Protein 7Q3A (pdb70)

Foldseek 3Di:
DWLLVVFPADPDFDQFDDDPQKDKAFDAPVCLVLVQVQQCQQCVPFPLLDHDDSLVSVLQRVDPQADSRLFKMWMAGNVRRTFKMWGWTWDQDDDAEGEIEIDMDGRPVPPPPCPVVSSVVRNVNSLSVSRSVNRDPHKYKYKDKGFPVPVSVVVSLVVVPWDFDFKKFKWKFFLVDDFDADDAPPQKDKDQADPVCQVLVLVLQQQFCVQPPPDHRDDSVRSVSVCVDPFWDSRLKMFMWGPVPIGTFKIWTKGFDPVSQVVLVWGEIEGEDIGGHPVCPPRCPSSNSVSVSSVVCVVVPGGMYMYMDTPPRPVCVVVVVVVRGIDTDTMMTMIIDID/DLLVVFPADPDQDFFDFDPFKDKAQDAPVCLVLVQVQQCQQCVPFPLLDHDDSLNSVLQRVDPQFDSRLFKMWIAGNVGHTFKMWGWTFDLDFDAEGEIEIDMDGRPVPPPRCPLVRRVSSNVSSLSVSSSVSPDPHKYKYKDKTFPVNVSVVVSLVVPQWDFDFKKFKKKFFLPDDQDADDAPPQKDKDQADPVCQVLVLVLQQQFCVQPPPDHRDDSVRSVSVCVDQFWDSRLKMFIWGCPVCDIHTFKIWTKGFDQVSQVVVVFGEIEGEDTGGHPVPPPRCPRSNRVSVSSVVCVVVVGGMYIYMDTPPRPVCVVVVVVVRGIDGDTMMTMIIDID

Structure (mmCIF, N/CA/C/O backbone):
data_7Q3A
#
_entry.id   7Q3A
#
_cell.length_a   149.960
_cell.length_b   149.960
_cell.length_c   183.380
_cell.angle_alpha   90.000
_cell.angle_beta   90.000
_cell.angle_gamma   120.000
#
_symmetry.space_group_name_H-M   'P 65 2 2'
#
loop_
_entity.id
_entity.type
_entity.pdbx_description
1 polymer 'Putative acetyltransferase, GNAT'
2 non-polymer 'NADPH DIHYDRO-NICOTINAMIDE-ADENINE-DINUCLEOTIDE PHOSPHATE'
3 non-polymer 'COENZYME A'
4 non-polymer 'ACETYL COENZYME *A'
5 non-polymer 'ACETATE ION'
6 non-polymer 'SULFATE ION'
7 non-polymer '1,4-DIHYDRONICOTINAMIDE ADENINE DINUCLEOTIDE'
8 non-polymer '4-(2-HYDROXYETHYL)-1-PIPERAZINE ETHANESULFONIC ACID'
9 water water
#
loop_
_atom_site.group_PDB
_atom_site.id
_atom_site.type_symbol
_atom_site.label_atom_id
_atom_site.label_alt_id
_atom_site.label_comp_id
_atom_site.label_asym_id
_atom_site.label_entity_id
_atom_site.label_seq_id
_atom_site.pdbx_PDB_ins_code
_atom_site.Cartn_x
_atom_site.Cartn_y
_atom_site.Cartn_z
_atom_site.occupancy
_atom_site.B_iso_or_equiv
_atom_site.auth_seq_id
_atom_site.auth_comp_id
_atom_site.auth_asym_id
_atom_site.auth_atom_id
_atom_site.pdbx_PDB_model_num
ATOM 1 N N . ALA A 1 11 ? -9.59283 56.52738 40.91026 1.000 51.10271 11 ALA A N 1
ATOM 2 C CA . ALA A 1 11 ? -10.98582 56.52514 40.46229 1.000 57.91327 11 ALA A CA 1
ATOM 3 C C . ALA A 1 11 ? -11.10365 56.54218 38.93069 1.000 53.66654 11 ALA A C 1
ATOM 4 O O . ALA A 1 11 ? -10.20932 57.02029 38.22745 1.000 50.58266 11 ALA A O 1
ATOM 6 N N . SER A 1 12 ? -12.21617 56.02095 38.41826 1.000 54.28919 12 SER A N 1
ATOM 7 C CA . SER A 1 12 ? -12.37851 55.87324 36.98093 1.000 44.77062 12 SER A CA 1
ATOM 8 C C . SER A 1 12 ? -12.62684 57.21855 36.30597 1.000 40.77008 12 SER A C 1
ATOM 9 O O . SER A 1 12 ? -13.15889 58.15706 36.90389 1.000 43.47944 12 SER A O 1
ATOM 12 N 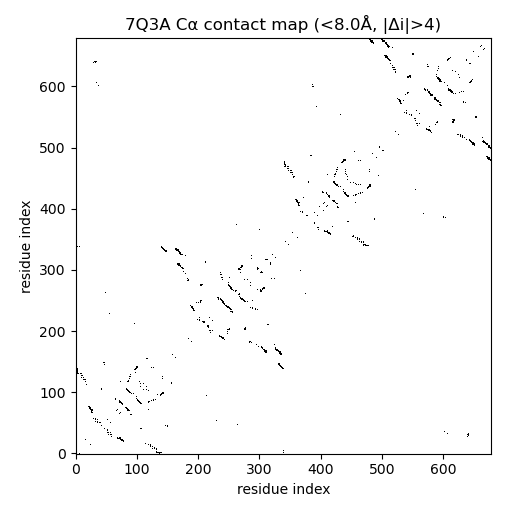N . LEU A 1 13 ? -12.25400 57.29695 35.02531 1.000 40.41144 13 LEU A N 1
ATOM 13 C CA . LEU A 1 13 ? -12.54897 58.49910 34.25652 1.000 36.97677 13 LEU A CA 1
ATOM 14 C C . LEU A 1 13 ? -14.04798 58.73604 34.13817 1.000 48.17555 13 LEU A C 1
ATOM 15 O O . LEU A 1 13 ? -14.48810 59.89106 34.10113 1.000 36.62738 13 LEU A O 1
ATOM 20 N N . SER A 1 14 ? -14.85006 57.66555 34.07460 1.000 42.08879 14 SER A N 1
ATOM 21 C CA . SER A 1 14 ? -16.29209 57.85002 33.98184 1.000 39.39918 14 SER A CA 1
ATOM 22 C C . SER A 1 14 ? -16.86211 58.50027 35.23790 1.000 49.68957 14 SER A C 1
ATOM 23 O O . SER A 1 14 ? -17.95043 59.08379 35.18123 1.000 52.85490 14 SER A O 1
ATOM 26 N N . GLU A 1 15 ? -16.14527 58.42251 36.35752 1.000 44.56869 15 GLU A N 1
ATOM 27 C CA . GLU A 1 15 ? -16.51934 59.08098 37.60298 1.000 47.00511 15 GLU A CA 1
ATOM 28 C C . GLU A 1 15 ? -15.84757 60.43694 37.79748 1.000 49.23183 15 GLU A C 1
ATOM 29 O O . GLU A 1 15 ? -16.46786 61.35385 38.33848 1.000 51.83457 15 GLU A O 1
ATOM 35 N N . ARG A 1 16 ? -14.59685 60.59839 37.35568 1.000 45.50510 16 ARG A N 1
ATOM 36 C CA . ARG A 1 16 ? -13.93528 61.89584 37.49517 1.000 49.97516 16 ARG A CA 1
ATOM 37 C C . ARG A 1 16 ? -14.44445 62.91574 36.48205 1.000 44.01735 16 ARG A C 1
ATOM 38 O O . ARG A 1 16 ? -14.42636 64.11976 36.76170 1.000 44.44440 16 ARG A O 1
ATOM 46 N N . VAL A 1 17 ? -14.86791 62.46694 35.30856 1.000 40.36263 17 VAL A N 1
ATOM 47 C CA . VAL A 1 17 ? -15.31740 63.34382 34.23654 1.000 45.12449 17 VAL A CA 1
ATOM 48 C C . VAL A 1 17 ? -16.83726 63.41187 34.26529 1.000 49.26260 17 VAL A C 1
ATOM 49 O O . VAL A 1 17 ? -17.51087 62.38947 34.44202 1.000 47.86051 17 VAL A O 1
ATOM 53 N N . ASP A 1 18 ? -17.37983 64.61745 34.09897 1.000 43.45676 18 ASP A N 1
ATOM 54 C CA . ASP A 1 18 ? -18.82422 64.82465 33.98237 1.000 45.64106 18 ASP A CA 1
ATOM 55 C C . ASP A 1 18 ? -19.09063 65.03142 32.49226 1.000 44.08245 18 ASP A C 1
ATOM 56 O O . ASP A 1 18 ? -19.12485 66.16549 31.99175 1.000 44.98451 18 ASP A O 1
ATOM 61 N N . ALA A 1 19 ? -19.25424 63.92726 31.77167 1.000 36.22301 19 ALA A N 1
ATOM 62 C CA . ALA A 1 19 ? -19.34229 64.01694 30.31931 1.000 38.00933 19 ALA A CA 1
ATOM 63 C C . ALA A 1 19 ? -20.77981 64.32452 29.90711 1.000 33.21059 19 ALA A C 1
ATOM 64 O O . ALA A 1 19 ? -21.72057 63.81370 30.51573 1.000 34.41190 19 ALA A O 1
ATOM 66 N N . PRO A 1 20 ? -20.97570 65.16752 28.90092 1.000 32.24837 20 PRO A N 1
ATOM 67 C CA . PRO A 1 20 ? -22.34349 65.49951 28.48519 1.000 41.00753 20 PRO A CA 1
ATOM 68 C C . PRO A 1 20 ? -23.01253 64.27352 27.88649 1.000 38.26782 20 PRO A C 1
ATOM 69 O O . PRO A 1 20 ? -22.36928 63.46004 27.22101 1.000 35.74590 20 PRO A O 1
ATOM 73 N N . ASP A 1 21 ? -24.31380 64.13067 28.14157 1.000 38.93587 21 ASP A N 1
ATOM 74 C CA . ASP A 1 21 ? -25.03822 63.02956 27.51685 1.000 40.50551 21 ASP A CA 1
ATOM 75 C C . ASP A 1 21 ? -25.16255 63.24119 26.02174 1.000 41.27623 21 ASP A C 1
ATOM 76 O O . ASP A 1 21 ? -25.13039 62.27518 25.25077 1.000 45.71730 21 ASP A O 1
ATOM 81 N N . VAL A 1 22 ? -25.26840 64.49460 25.59281 1.000 31.86747 22 VAL A N 1
ATOM 82 C CA . VAL A 1 22 ? -25.43177 64.84154 24.19076 1.000 34.59347 22 VAL A CA 1
ATOM 83 C C . VAL A 1 22 ? -24.43935 65.94925 23.86320 1.000 34.31219 22 VAL A C 1
ATOM 84 O O . VAL A 1 22 ? -24.29383 66.90694 24.63034 1.000 39.58336 22 VAL A O 1
ATOM 88 N N . VAL A 1 23 ? -23.73808 65.79799 22.74813 1.000 27.92228 23 VAL A N 1
ATOM 89 C CA . VAL A 1 23 ? -22.78482 66.78481 22.26122 1.000 28.77198 23 VAL A CA 1
ATOM 90 C C . VAL A 1 23 ? -23.47034 67.59006 21.17153 1.000 33.66905 23 VAL A C 1
ATOM 91 O O . VAL A 1 23 ? -24.09835 67.01448 20.27710 1.000 33.62084 23 VAL A O 1
ATOM 95 N N . GLU A 1 24 ? -23.37945 68.91887 21.26234 1.000 32.53716 24 GLU A N 1
ATOM 96 C CA . GLU A 1 24 ? -24.02545 69.81617 20.30537 1.000 38.65108 24 GLU A CA 1
ATOM 97 C C . GLU A 1 24 ? -23.03884 70.17971 19.19266 1.000 29.11687 24 GLU A C 1
ATOM 98 O O . GLU A 1 24 ? -21.96632 70.71198 19.46311 1.000 31.84028 24 GLU A O 1
ATOM 104 N N . ILE A 1 25 ? -23.39742 69.90714 17.95322 1.000 27.65846 25 ILE A N 1
ATOM 105 C CA . ILE A 1 25 ? -22.58902 70.42161 16.84209 1.000 35.09543 25 ILE A CA 1
ATOM 106 C C . ILE A 1 25 ? -22.64286 71.94702 16.87050 1.000 30.19009 25 ILE A C 1
ATOM 107 O O . ILE A 1 25 ? -23.67583 72.51864 17.26771 1.000 30.84867 25 ILE A O 1
ATOM 112 N N . PRO A 1 26 ? -21.58296 72.64777 16.49166 1.000 30.56321 26 PRO A N 1
ATOM 113 C CA . PRO A 1 26 ? -21.61429 74.10569 16.61622 1.000 34.57826 26 PRO A CA 1
ATOM 114 C C . PRO A 1 26 ? -22.73401 74.69292 15.77662 1.000 36.88380 26 PRO A C 1
ATOM 115 O O . PRO A 1 26 ? -23.26718 74.05793 14.86739 1.000 35.57034 26 PRO A O 1
ATOM 119 N N . SER A 1 27 ? -23.08193 75.92657 16.09380 1.000 45.61811 27 SER A N 1
ATOM 120 C CA . SER A 1 27 ? -24.07499 76.65744 15.32946 1.000 53.02075 27 SER A CA 1
ATOM 121 C C . SER A 1 27 ? -23.64697 78.07141 14.95774 1.000 51.55439 27 SER A C 1
ATOM 122 O O . SER A 1 27 ? -24.31623 78.69187 14.12587 1.000 59.59639 27 SER A O 1
ATOM 125 N N . ALA A 1 28 ? -22.56872 78.59728 15.53599 1.000 38.52455 28 ALA A N 1
ATOM 126 C CA . ALA A 1 28 ? -22.21428 79.99963 15.36219 1.000 44.39913 28 ALA A CA 1
ATOM 127 C C . ALA A 1 28 ? -21.49999 80.24594 14.03079 1.000 45.71186 28 ALA A C 1
ATOM 128 O O . ALA A 1 28 ? -20.77544 79.38498 13.50725 1.000 34.94258 28 ALA A O 1
ATOM 130 N N . GLY A 1 29 ? -21.69047 81.46084 13.50284 1.000 44.74406 29 GLY A N 1
ATOM 131 C CA . GLY A 1 29 ? -21.25868 81.81433 12.16326 1.000 32.99246 29 GLY A CA 1
ATOM 132 C C . GLY A 1 29 ? -22.48987 82.01136 11.30480 1.000 40.63171 29 GLY A C 1
ATOM 133 O O . GLY A 1 29 ? -23.12706 81.02992 10.90778 1.000 44.21340 29 GLY A O 1
ATOM 134 N N . ALA A 1 30 ? -22.85639 83.27214 11.04109 1.000 42.51484 30 ALA A N 1
ATOM 135 C CA . ALA A 1 30 ? -24.10736 83.56628 10.34062 1.000 44.05667 30 ALA A CA 1
ATOM 136 C C . ALA A 1 30 ? -24.11447 83.02745 8.91386 1.000 44.52224 30 ALA A C 1
ATOM 137 O O . ALA A 1 30 ? -25.18595 82.72808 8.37130 1.000 42.52148 30 ALA A O 1
ATOM 139 N N . ASP A 1 31 ? -22.94402 82.91374 8.28173 1.000 32.81975 31 ASP A N 1
ATOM 140 C CA . ASP A 1 31 ? -22.85923 82.36200 6.93821 1.000 37.20207 31 ASP A CA 1
ATOM 141 C C . ASP A 1 31 ? -22.35739 80.93015 6.93834 1.000 30.97532 31 ASP A C 1
ATOM 142 O O . ASP A 1 31 ? -21.95769 80.43157 5.88619 1.000 33.16016 31 ASP A O 1
ATOM 147 N N . LEU A 1 32 ? -22.35143 80.25577 8.08707 1.000 25.29542 32 LEU A N 1
ATOM 148 C CA . LEU A 1 32 ? -21.74816 78.94042 8.19207 1.000 23.93666 32 LEU A CA 1
ATOM 149 C C . LEU A 1 32 ? -22.83477 77.89097 8.38533 1.000 28.27913 32 LEU A C 1
ATOM 150 O O . LEU A 1 32 ? -23.83508 78.12933 9.06524 1.000 25.29193 32 LEU A O 1
ATOM 155 N N . THR A 1 33 ? -22.62765 76.74047 7.76894 1.000 23.47019 33 THR A N 1
ATOM 156 C CA . THR A 1 33 ? -23.42595 75.55008 7.99490 1.000 30.03478 33 THR A CA 1
ATOM 157 C C . THR A 1 33 ? -22.49227 74.48480 8.55569 1.000 24.06882 33 THR A C 1
ATOM 158 O O . THR A 1 33 ? -21.37803 74.29890 8.05497 1.000 25.79699 33 THR A O 1
ATOM 162 N N . TRP A 1 34 ? -22.92494 73.81040 9.60408 1.000 22.56449 34 TRP A N 1
ATOM 163 C CA . TRP A 1 34 ? -22.08708 72.81296 10.25636 1.000 22.06056 34 TRP A CA 1
ATOM 164 C C . TRP A 1 34 ? -22.72666 71.42958 10.15498 1.000 22.95736 34 TRP A C 1
ATOM 165 O O . TRP A 1 34 ? -23.95057 71.28796 10.25038 1.000 22.86393 34 TRP A O 1
ATOM 176 N N . ARG A 1 35 ? -21.87888 70.40311 10.05022 1.000 22.67475 35 ARG A N 1
ATOM 177 C CA . ARG A 1 35 ? -22.32370 69.01089 10.06348 1.000 24.77463 35 ARG A CA 1
ATOM 178 C C . ARG A 1 35 ? -21.12176 68.12377 10.36591 1.000 24.76905 35 ARG A C 1
ATOM 179 O O . ARG A 1 35 ? -19.97353 68.56976 10.35089 1.000 22.83755 35 ARG A O 1
ATOM 187 N N . ALA A 1 36 ? -21.39807 66.84623 10.60261 1.000 20.73728 36 ALA A N 1
ATOM 188 C CA . ALA A 1 36 ? -20.32078 65.87029 10.66894 1.000 23.04144 36 ALA A CA 1
ATOM 189 C C . ALA A 1 36 ? -19.69581 65.71591 9.29247 1.000 19.29914 36 ALA A C 1
ATOM 190 O O . ALA A 1 36 ? -20.35896 65.89536 8.26386 1.000 20.94620 36 ALA A O 1
ATOM 192 N N . ALA A 1 37 ? -18.40451 65.39230 9.26857 1.000 20.89086 37 ALA A N 1
ATOM 193 C CA . ALA A 1 37 ? -17.72851 65.12818 8.00396 1.000 20.05239 37 ALA A CA 1
ATOM 194 C C . ALA A 1 37 ? -17.93781 63.67359 7.58886 1.000 21.88579 37 ALA A C 1
ATOM 195 O O . ALA A 1 37 ? -18.26163 62.82036 8.41435 1.000 23.75761 37 ALA A O 1
ATOM 197 N N . THR A 1 38 ? -17.71539 63.39458 6.29225 1.000 22.74226 38 THR A N 1
ATOM 198 C CA . THR A 1 38 ? -17.67490 62.04307 5.73363 1.000 19.13917 38 THR A CA 1
ATOM 199 C C . THR A 1 38 ? -16.43851 61.89870 4.84422 1.000 28.06458 38 THR A C 1
ATOM 200 O O . THR A 1 38 ? -15.76561 62.87719 4.51110 1.000 21.93523 38 THR A O 1
ATOM 204 N N . LYS A 1 39 ? -16.15331 60.66261 4.41753 1.000 20.65029 39 LYS A N 1
ATOM 205 C CA . LYS A 1 39 ? -15.01178 60.43410 3.52511 1.000 23.55857 39 LYS A CA 1
ATOM 206 C C . LYS A 1 39 ? -15.10638 61.26909 2.25655 1.000 18.98805 39 LYS A C 1
ATOM 207 O O . LYS A 1 39 ? -14.08265 61.61729 1.66085 1.000 22.82894 39 LYS A O 1
ATOM 213 N N . GLU A 1 40 ? -16.32237 61.55900 1.79497 1.000 19.61579 40 GLU A N 1
ATOM 214 C CA . GLU A 1 40 ? -16.48996 62.38830 0.60831 1.000 19.86947 40 GLU A CA 1
ATOM 215 C C . GLU A 1 40 ? -15.96386 63.80944 0.80822 1.000 21.09598 40 GLU A C 1
ATOM 216 O O . GLU A 1 40 ? -15.76736 64.53540 -0.17437 1.000 23.19885 40 GLU A O 1
ATOM 222 N N . ASP A 1 41 ? -15.73276 64.22768 2.04834 1.000 20.64000 41 ASP A N 1
ATOM 223 C CA . ASP A 1 41 ? -15.13535 65.53462 2.28963 1.000 26.44733 41 ASP A CA 1
ATOM 224 C C . ASP A 1 41 ? -13.61661 65.52733 2.16113 1.000 24.80982 41 ASP A C 1
ATOM 225 O O . ASP A 1 41 ? -13.00084 66.58395 2.27973 1.000 21.60181 41 ASP A O 1
ATOM 230 N N . ILE A 1 42 ? -12.98727 64.38385 1.91880 1.000 17.83755 42 ILE A N 1
ATOM 231 C CA . ILE A 1 42 ? -11.52618 64.32665 2.00426 1.000 17.30007 42 ILE A CA 1
ATOM 232 C C . ILE A 1 42 ? -10.83777 65.27200 1.02393 1.000 18.59562 42 ILE A C 1
ATOM 233 O O . ILE A 1 42 ? -9.88774 65.96284 1.43137 1.000 19.84396 42 ILE A O 1
ATOM 238 N N . PRO A 1 43 ? -11.22173 65.34029 -0.25144 1.000 18.67799 43 PRO A N 1
ATOM 239 C CA . PRO A 1 43 ? -10.52235 66.29066 -1.13239 1.000 20.79539 43 PRO A CA 1
ATOM 240 C C . PRO A 1 43 ? -10.63829 67.73433 -0.67582 1.000 23.06852 43 PRO A C 1
ATOM 241 O O . PRO A 1 43 ? -9.63711 68.45518 -0.70926 1.000 17.20273 43 PRO A O 1
ATOM 245 N N . ALA A 1 44 ? -11.83323 68.18735 -0.25454 1.000 17.17975 44 ALA A N 1
ATOM 246 C CA . ALA A 1 44 ? -11.93640 69.55966 0.24273 1.000 21.02519 44 ALA A CA 1
ATOM 247 C C . ALA A 1 44 ? -11.15647 69.75771 1.54019 1.000 21.50737 44 ALA A C 1
ATOM 248 O O . ALA A 1 44 ? -10.65576 70.86100 1.78907 1.000 18.80084 44 ALA A O 1
ATOM 250 N N . LEU A 1 45 ? -11.10676 68.73787 2.41206 1.000 18.56380 45 LEU A N 1
ATOM 251 C CA . LEU A 1 45 ? -10.31142 68.82936 3.64235 1.000 18.65936 45 LEU A CA 1
ATOM 252 C C . LEU A 1 45 ? -8.81889 68.91316 3.34594 1.000 16.38115 45 LEU A C 1
ATOM 253 O O . LEU A 1 45 ? -8.08967 69.67225 3.99436 1.000 20.03603 45 LEU A O 1
ATOM 258 N N . PHE A 1 46 ? -8.34397 68.13155 2.38448 1.000 18.94300 46 PHE A N 1
ATOM 259 C CA . PHE A 1 46 ? -6.96536 68.26428 1.93080 1.000 18.80930 46 PHE A CA 1
ATOM 260 C C . PHE A 1 46 ? -6.64014 69.71902 1.59450 1.000 18.94055 46 PHE A C 1
ATOM 261 O O . PHE A 1 46 ? -5.61365 70.26189 2.02248 1.000 18.74565 46 PHE A O 1
ATOM 269 N N . GLU A 1 47 ? -7.52767 70.37805 0.85383 1.000 19.54242 47 GLU A N 1
ATOM 270 C CA . GLU A 1 47 ? -7.26760 71.75701 0.45436 1.000 26.41946 47 GLU A CA 1
ATOM 271 C C . GLU A 1 47 ? -7.28124 72.68667 1.66180 1.000 23.33963 47 GLU A C 1
ATOM 272 O O . GLU A 1 47 ? -6.43410 73.57875 1.77518 1.000 21.00736 47 GLU A O 1
ATOM 278 N N . LEU A 1 48 ? -8.22485 72.47564 2.58612 1.000 24.07616 48 LEU A N 1
ATOM 279 C CA . LEU A 1 48 ? -8.23693 73.22093 3.84725 1.000 19.68174 48 LEU A CA 1
ATOM 280 C C . LEU A 1 48 ? -6.92135 73.03878 4.61671 1.000 20.98289 48 LEU A C 1
ATOM 281 O O . LEU A 1 48 ? -6.26941 74.02095 5.00934 1.000 19.56199 48 LEU A O 1
ATOM 286 N N . TRP A 1 49 ? -6.51862 71.78443 4.86044 1.000 15.20752 49 TRP A N 1
ATOM 287 C CA . TRP A 1 49 ? -5.29808 71.55495 5.63102 1.000 18.40728 49 TRP A CA 1
ATOM 288 C C . TRP A 1 49 ? -4.07965 72.18869 4.96281 1.000 18.92800 49 TRP A C 1
ATOM 289 O O . TRP A 1 49 ? -3.16254 72.64926 5.65249 1.000 17.61005 49 TRP A O 1
ATOM 300 N N . ARG A 1 50 ? -4.03514 72.19734 3.62720 1.000 17.64523 50 ARG A N 1
ATOM 301 C CA . ARG A 1 50 ? -2.90245 72.80739 2.94026 1.000 19.43312 50 ARG A CA 1
ATOM 302 C C . ARG A 1 50 ? -2.92907 74.32511 3.08620 1.000 23.25468 50 ARG A C 1
ATOM 303 O O . ARG A 1 50 ? -1.89581 74.93938 3.35775 1.000 19.64524 50 ARG A O 1
ATOM 311 N N . ALA A 1 51 ? -4.10863 74.94573 2.92962 1.000 19.03549 51 ALA A N 1
ATOM 312 C CA . ALA A 1 51 ? -4.21986 76.38872 3.14513 1.000 21.54191 51 ALA A CA 1
ATOM 313 C C . ALA A 1 51 ? -3.82068 76.76794 4.56916 1.000 19.39890 51 ALA A C 1
ATOM 314 O O . ALA A 1 51 ? -3.04678 77.71392 4.78157 1.000 19.71424 51 ALA A O 1
ATOM 316 N N . ALA A 1 52 ? -4.32645 76.02978 5.56682 1.000 17.05206 52 ALA A N 1
ATOM 317 C CA . ALA A 1 52 ? -3.98849 76.33872 6.95192 1.000 20.95697 52 ALA A CA 1
ATOM 318 C C . ALA A 1 52 ? -2.50997 76.08132 7.22735 1.000 18.17604 52 ALA A C 1
ATOM 319 O O . ALA A 1 52 ? -1.85472 76.86531 7.92218 1.000 16.82958 52 ALA A O 1
ATOM 321 N N . GLY A 1 53 ? -1.98073 74.97102 6.71541 1.000 18.32413 53 GLY A N 1
ATOM 322 C CA . GLY A 1 53 ? -0.59700 74.63005 6.98393 1.000 20.94626 53 GLY A CA 1
ATOM 323 C C . GLY A 1 53 ? 0.39336 75.61286 6.39208 1.000 24.45827 53 GLY A C 1
ATOM 324 O O . GLY A 1 53 ? 1.48428 75.79334 6.93469 1.000 22.62252 53 GLY A O 1
ATOM 325 N N . ALA A 1 54 ? 0.03786 76.25701 5.27534 1.000 21.82794 54 ALA A N 1
ATOM 326 C CA . ALA A 1 54 ? 0.91791 77.28236 4.72268 1.000 22.99124 54 ALA A CA 1
ATOM 327 C C . ALA A 1 54 ? 1.19109 78.36156 5.75234 1.000 26.61914 54 ALA A C 1
ATOM 328 O O . ALA A 1 54 ? 2.27569 78.96055 5.75959 1.000 25.49236 54 ALA A O 1
ATOM 330 N N . VAL A 1 55 ? 0.24096 78.59107 6.65796 1.000 20.57398 55 VAL A N 1
ATOM 331 C CA . VAL A 1 55 ? 0.43910 79.55384 7.73351 1.000 22.18641 55 VAL A CA 1
ATOM 332 C C . VAL A 1 55 ? 0.95832 78.87382 8.98764 1.000 23.05729 55 VAL A C 1
ATOM 333 O O . VAL A 1 55 ? 1.85805 79.38640 9.65499 1.000 23.14662 55 VAL A O 1
ATOM 337 N N . ASP A 1 56 ? 0.41543 77.70654 9.33683 1.000 19.58966 56 ASP A N 1
ATOM 338 C CA . ASP A 1 56 ? 0.67888 77.14935 10.66112 1.000 23.11320 56 ASP A CA 1
ATOM 339 C C . ASP A 1 56 ? 1.89756 76.24293 10.71691 1.000 21.21442 56 ASP A C 1
ATOM 340 O O . ASP A 1 56 ? 2.46822 76.05851 11.80377 1.000 18.09544 56 ASP A O 1
ATOM 345 N N . HIS A 1 57 ? 2.25228 75.60201 9.59761 1.000 19.96537 57 HIS A N 1
ATOM 346 C CA . HIS A 1 57 ? 3.33036 74.61500 9.58780 1.000 22.97078 57 HIS A CA 1
ATOM 347 C C . HIS A 1 57 ? 3.77873 74.38572 8.14618 1.000 19.06541 57 HIS A C 1
ATOM 348 O O . HIS A 1 57 ? 3.57841 73.30382 7.58609 1.000 20.55658 57 HIS A O 1
ATOM 355 N N . PRO A 1 58 ? 4.34957 75.39840 7.49688 1.000 18.54587 58 PRO A N 1
ATOM 356 C CA . PRO A 1 58 ? 4.58195 75.28818 6.05002 1.000 25.68132 58 PRO A CA 1
ATOM 357 C C . PRO A 1 58 ? 5.58895 74.21393 5.67694 1.000 25.98528 58 PRO A C 1
ATOM 358 O O . PRO A 1 58 ? 5.51557 73.69510 4.55230 1.000 25.45042 58 PRO A O 1
ATOM 362 N N . THR A 1 59 ? 6.50239 73.84132 6.57994 1.000 22.92793 59 THR A N 1
ATOM 363 C CA . THR A 1 59 ? 7.45859 72.78056 6.27939 1.000 19.05638 59 THR A CA 1
ATOM 364 C C . THR A 1 59 ? 6.88850 71.37457 6.47285 1.000 23.78466 59 THR A C 1
ATOM 365 O O . THR A 1 59 ? 7.61716 70.40593 6.23776 1.000 20.71064 59 THR A O 1
ATOM 369 N N . SER A 1 60 ? 5.62970 71.22765 6.90711 1.000 20.56737 60 SER A N 1
ATOM 370 C CA . SER A 1 60 ? 4.99797 69.91205 7.02911 1.000 19.76364 60 SER A CA 1
ATOM 371 C C . SER A 1 60 ? 3.67966 69.91684 6.26513 1.000 22.47869 60 SER A C 1
ATOM 372 O O . SER A 1 60 ? 2.82229 70.77185 6.51326 1.000 24.67743 60 SER A O 1
ATOM 375 N N . LEU A 1 61 ? 3.50757 68.95829 5.35957 1.000 22.06335 61 LEU A N 1
ATOM 376 C CA . LEU A 1 61 ? 2.32220 68.90477 4.51706 1.000 18.13288 61 LEU A CA 1
ATOM 377 C C . LEU A 1 61 ? 1.43714 67.73136 4.92674 1.000 16.86775 61 LEU A C 1
ATOM 378 O O . LEU A 1 61 ? 1.90474 66.59399 5.02353 1.000 20.71668 61 LEU A O 1
ATOM 383 N N . VAL A 1 62 ? 0.15725 68.00108 5.15474 1.000 17.83705 62 VAL A N 1
ATOM 384 C CA . VAL A 1 62 ? -0.81420 66.90923 5.24122 1.000 20.17964 62 VAL A CA 1
ATOM 385 C C . VAL A 1 62 ? -0.91207 66.24770 3.87374 1.000 22.45667 62 VAL A C 1
ATOM 386 O O . VAL A 1 62 ? -1.01357 66.93944 2.85105 1.000 22.66412 62 VAL A O 1
ATOM 390 N N . MET A 1 63 ? -0.86551 64.90554 3.84180 1.000 16.74188 63 MET A N 1
ATOM 391 C CA . MET A 1 63 ? -0.92651 64.14048 2.59498 1.000 19.09118 63 MET A CA 1
ATOM 392 C C . MET A 1 63 ? -2.28997 63.46510 2.44540 1.000 17.29789 63 MET A C 1
ATOM 393 O O . MET A 1 63 ? -2.91663 63.07059 3.43284 1.000 20.82224 63 MET A O 1
ATOM 398 N N . LEU A 1 64 ? -2.74257 63.32537 1.19747 1.000 18.53047 64 LEU A N 1
ATOM 399 C CA . LEU A 1 64 ? -4.08245 62.79497 0.96876 1.000 21.43243 64 LEU A CA 1
ATOM 400 C C . LEU A 1 64 ? -4.24373 61.41949 1.59970 1.000 22.87665 64 LEU A C 1
ATOM 401 O O . LEU A 1 64 ? -5.29273 61.12439 2.18824 1.000 22.73886 64 LEU A O 1
ATOM 406 N N . ASP A 1 65 ? -3.22048 60.55715 1.48036 1.000 18.76110 65 ASP A N 1
ATOM 407 C CA . ASP A 1 65 ? -3.34304 59.19992 2.01087 1.000 20.14196 65 ASP A CA 1
ATOM 408 C C . ASP A 1 65 ? -3.34329 59.15632 3.53551 1.000 22.52417 65 ASP A C 1
ATOM 409 O O . ASP A 1 65 ? -3.87567 58.20037 4.11106 1.000 20.48966 65 ASP A O 1
ATOM 414 N N . GLU A 1 66 ? -2.80756 60.18345 4.20276 1.000 20.05295 66 GLU A N 1
ATOM 415 C CA . GLU A 1 66 ? -2.98903 60.27395 5.65250 1.000 22.19272 66 GLU A CA 1
ATOM 416 C C . GLU A 1 66 ? -4.46179 60.49541 5.99839 1.000 24.04641 66 GLU A C 1
ATOM 417 O O . GLU A 1 66 ? -5.00150 59.85459 6.91267 1.000 19.59536 66 GLU A O 1
ATOM 423 N N . LEU A 1 67 ? -5.12560 61.39521 5.27101 1.000 16.25265 67 LEU A N 1
ATOM 424 C CA . LEU A 1 67 ? -6.54678 61.63587 5.50925 1.000 20.06813 67 LEU A CA 1
ATOM 425 C C . LEU A 1 67 ? -7.37663 60.40377 5.19388 1.000 20.55940 67 LEU A C 1
ATOM 426 O O . LEU A 1 67 ? -8.34256 60.10090 5.90417 1.000 21.14017 67 LEU A O 1
ATOM 431 N N . GLU A 1 68 ? -7.02420 59.69636 4.11667 1.000 18.93801 68 GLU A N 1
ATOM 432 C CA . GLU A 1 68 ? -7.72672 58.47220 3.74724 1.000 20.56581 68 GLU A CA 1
ATOM 433 C C . GLU A 1 68 ? -7.59195 57.41107 4.83548 1.000 24.20719 68 GLU A C 1
ATOM 434 O O . GLU A 1 68 ? -8.57732 56.76384 5.21475 1.000 23.84561 68 GLU A O 1
ATOM 440 N N . GLU A 1 69 ? -6.37046 57.19883 5.34012 1.000 19.39349 69 GLU A N 1
ATOM 441 C CA . GLU A 1 69 ? -6.19881 56.21394 6.40910 1.000 23.24792 69 GLU A CA 1
ATOM 442 C C . GLU A 1 69 ? -6.94269 56.64070 7.67476 1.000 24.86767 69 GLU A C 1
ATOM 443 O O . GLU A 1 69 ? -7.52098 55.79969 8.38296 1.000 22.48029 69 GLU A O 1
ATOM 449 N N . GLU A 1 70 ? -6.93006 57.93938 7.98617 1.000 20.90831 70 GLU A N 1
ATOM 450 C CA . GLU A 1 70 ? -7.65480 58.41830 9.16275 1.000 20.90437 70 GLU A CA 1
ATOM 451 C C . GLU A 1 70 ? -9.14798 58.12421 9.05841 1.000 23.43283 70 GLU A C 1
ATOM 452 O O . GLU A 1 70 ? -9.75364 57.59115 9.99717 1.000 24.64852 70 GLU A O 1
ATOM 458 N N . PHE A 1 71 ? -9.76449 58.44867 7.91168 1.000 19.97849 71 PHE A N 1
ATOM 459 C CA . PHE A 1 71 ? -11.19403 58.18161 7.76533 1.000 23.25143 71 PHE A CA 1
ATOM 460 C C . PHE A 1 71 ? -11.51233 56.68861 7.71741 1.000 30.18668 71 PHE A C 1
ATOM 461 O O . PHE A 1 71 ? -12.64137 56.29471 8.05138 1.000 29.00647 71 PHE A O 1
ATOM 469 N N A ASP A 1 72 ? -10.55990 55.85315 7.30062 0.527 22.78552 72 ASP A N 1
ATOM 470 N N B ASP A 1 72 ? -10.55089 55.85645 7.31843 0.473 22.96454 72 ASP A N 1
ATOM 471 C CA A ASP A 1 72 ? -10.76538 54.40786 7.26359 0.527 24.60440 72 ASP A CA 1
ATOM 472 C CA B ASP A 1 72 ? -10.73863 54.41180 7.26118 0.473 24.62162 72 ASP A CA 1
ATOM 473 C C A ASP A 1 72 ? -10.45094 53.71834 8.59169 0.527 27.00492 72 ASP A C 1
ATOM 474 C C B ASP A 1 72 ? -10.44884 53.71909 8.59035 0.473 26.90749 72 ASP A C 1
ATOM 475 O O A ASP A 1 72 ? -10.64209 52.50171 8.70146 0.527 28.93335 72 ASP A O 1
ATOM 476 O O B ASP A 1 72 ? -10.67095 52.50751 8.70353 0.473 29.08947 72 ASP A O 1
ATOM 485 N N . ASP A 1 73 ? -9.96749 54.44903 9.58982 1.000 21.02935 73 ASP A N 1
ATOM 486 C CA . ASP A 1 73 ? -9.57163 53.83615 10.85310 1.000 23.62209 73 ASP A CA 1
ATOM 487 C C . ASP A 1 73 ? -10.81068 53.41742 11.63894 1.000 24.68163 73 ASP A C 1
ATOM 488 O O . ASP A 1 73 ? -11.70221 54.23855 11.89193 1.000 24.78774 73 ASP A O 1
ATOM 493 N N . ASP A 1 74 ? -10.86712 52.13685 12.02134 1.000 26.03379 74 ASP A N 1
ATOM 494 C CA . ASP A 1 74 ? -11.99864 51.62031 12.79197 1.000 29.22251 74 ASP A CA 1
ATOM 495 C C . ASP A 1 74 ? -12.18522 52.34630 14.11245 1.000 30.44537 74 ASP A C 1
ATOM 496 O O . ASP A 1 74 ? -13.27698 52.29606 14.67801 1.000 26.90923 74 ASP A O 1
ATOM 501 N N . ASP A 1 75 ? -11.13561 52.96987 14.64713 1.000 27.28220 75 ASP A N 1
ATOM 502 C CA . ASP A 1 75 ? -11.27116 53.71824 15.89253 1.000 26.64752 75 ASP A CA 1
ATOM 503 C C . ASP A 1 75 ? -11.98446 55.05434 15.70627 1.000 28.75435 75 ASP A C 1
ATOM 504 O O . ASP A 1 75 ? -12.30895 55.70241 16.70693 1.000 26.22111 75 ASP A O 1
ATOM 509 N N . PHE A 1 76 ? -12.22957 55.47302 14.46586 1.000 24.20263 76 PHE A N 1
ATOM 510 C CA . PHE A 1 76 ? -12.73478 56.80256 14.13668 1.000 22.63592 76 PHE A CA 1
ATOM 511 C C . PHE A 1 76 ? -14.13396 56.64436 13.56189 1.000 28.94527 76 PHE A C 1
ATOM 512 O O . PHE A 1 76 ? -14.32148 55.94123 12.55747 1.000 24.41593 76 PHE A O 1
ATOM 520 N N . ASP A 1 77 ? -15.12396 57.24205 14.23410 1.000 25.99926 77 ASP A N 1
ATOM 521 C CA . ASP A 1 77 ? -16.48535 57.25751 13.71380 1.000 25.25822 77 ASP A CA 1
ATOM 522 C C . ASP A 1 77 ? -16.78823 58.68099 13.28383 1.000 22.07752 77 ASP A C 1
ATOM 523 O O . ASP A 1 77 ? -17.14900 59.51374 14.12672 1.000 21.25984 77 ASP A O 1
ATOM 528 N N . PRO A 1 78 ? -16.70852 58.99812 11.98984 1.000 21.17422 78 PRO A N 1
ATOM 529 C CA . PRO A 1 78 ? -16.83661 60.40232 11.57012 1.000 22.74339 78 PRO A CA 1
ATOM 530 C C . PRO A 1 78 ? -18.18568 61.00782 11.88500 1.000 21.50933 78 PRO A C 1
ATOM 531 O O . PRO A 1 78 ? -18.27329 62.22807 12.05028 1.000 21.21993 78 PRO A O 1
ATOM 535 N N . ALA A 1 79 ? -19.23060 60.18724 11.98593 1.000 20.97709 79 ALA A N 1
ATOM 536 C CA . ALA A 1 79 ? -20.54256 60.69524 12.37467 1.000 26.03422 79 ALA A CA 1
ATOM 537 C C . ALA A 1 79 ? -20.51853 61.32094 13.76639 1.000 24.82377 79 ALA A C 1
ATOM 538 O O . ALA A 1 79 ? -21.22887 62.30211 14.01880 1.000 24.84768 79 ALA A O 1
ATOM 540 N N . LEU A 1 80 ? -19.71611 60.77920 14.68452 1.000 23.20922 80 LEU A N 1
ATOM 541 C CA . LEU A 1 80 ? -19.66678 61.27594 16.05211 1.000 23.83304 80 LEU A CA 1
ATOM 542 C C . LEU A 1 80 ? -18.36431 61.97641 16.40245 1.000 24.38924 80 LEU A C 1
ATOM 543 O O . LEU A 1 80 ? -18.31621 62.68589 17.41680 1.000 23.38260 80 LEU A O 1
ATOM 548 N N . ASP A 1 81 ? -17.31417 61.78187 15.60927 1.000 19.12577 81 ASP A N 1
ATOM 549 C CA . ASP A 1 81 ? -15.97227 62.21942 15.96621 1.000 21.73805 81 ASP A CA 1
ATOM 550 C C . ASP A 1 81 ? -15.46674 63.35760 15.08425 1.000 20.84884 81 ASP A C 1
ATOM 551 O O . ASP A 1 81 ? -14.29120 63.71042 15.17253 1.000 19.52084 81 ASP A O 1
ATOM 556 N N . SER A 1 82 ? -16.31739 63.94354 14.23898 1.000 19.11094 82 SER A N 1
ATOM 557 C CA . SER A 1 82 ? -15.86294 65.00497 13.34493 1.000 16.96243 82 SER A CA 1
ATOM 558 C C . SER A 1 82 ? -16.96602 66.03162 13.14172 1.000 20.56639 82 SER A C 1
ATOM 559 O O . SER A 1 82 ? -18.15560 65.72826 13.26524 1.000 22.53525 82 SER A O 1
ATOM 562 N N . VAL A 1 83 ? -16.54980 67.26155 12.84557 1.000 21.73270 83 VAL A N 1
ATOM 563 C CA . VAL A 1 83 ? -17.44970 68.32316 12.42350 1.000 21.40866 83 VAL A CA 1
ATOM 564 C C . VAL A 1 83 ? -16.73445 69.10329 11.32960 1.000 23.38213 83 VAL A C 1
ATOM 565 O O . VAL A 1 83 ? -15.50337 69.15525 11.28436 1.000 18.80788 83 VAL A O 1
ATOM 569 N N . ILE A 1 84 ? -17.51548 69.71346 10.44799 1.000 15.25481 84 ILE A N 1
ATOM 570 C CA . ILE A 1 84 ? -16.97304 70.49003 9.34519 1.000 17.56749 84 ILE A CA 1
ATOM 571 C C . ILE A 1 84 ? -17.88195 71.69683 9.14626 1.000 26.42096 84 ILE A C 1
ATOM 572 O O . ILE A 1 84 ? -19.10119 71.61235 9.35539 1.000 24.50955 84 ILE A O 1
ATOM 577 N N . ALA A 1 85 ? -17.28453 72.83739 8.79468 1.000 20.55429 85 ALA A N 1
ATOM 578 C CA . ALA A 1 85 ? -18.03689 74.06405 8.57458 1.000 21.21662 85 ALA A CA 1
ATOM 579 C C . ALA A 1 85 ? -17.87901 74.51212 7.12938 1.000 26.49399 85 ALA A C 1
ATOM 580 O O . ALA A 1 85 ? -16.77753 74.48731 6.57769 1.000 21.04594 85 ALA A O 1
ATOM 582 N N . VAL A 1 86 ? -18.98685 74.92511 6.51905 1.000 24.47777 86 VAL A N 1
ATOM 583 C CA . VAL A 1 86 ? -19.01417 75.30004 5.11310 1.000 26.16295 86 VAL A CA 1
ATOM 584 C C . VAL A 1 86 ? -19.62464 76.69305 5.00704 1.000 27.29271 86 VAL A C 1
ATOM 585 O O . VAL A 1 86 ? -20.63542 76.97845 5.65567 1.000 23.82851 86 VAL A O 1
ATOM 589 N N . ASP A 1 87 ? -19.02973 77.55538 4.17753 1.000 26.62905 87 ASP A N 1
ATOM 590 C CA . ASP A 1 87 ? -19.51210 78.92992 4.06019 1.000 24.51541 87 ASP A CA 1
ATOM 591 C C . ASP A 1 87 ? -20.67986 78.98054 3.07149 1.000 21.76467 87 ASP A C 1
ATOM 592 O O . ASP A 1 87 ? -21.12540 77.94873 2.56206 1.000 23.52106 87 ASP A O 1
ATOM 597 N N . SER A 1 88 ? -21.18734 80.18702 2.77390 1.000 24.75074 88 SER A N 1
ATOM 598 C CA . SER A 1 88 ? -22.36535 80.32784 1.91282 1.000 24.69987 88 SER A CA 1
ATOM 599 C C . SER A 1 88 ? -22.07078 80.02475 0.45679 1.000 24.79639 88 SER A C 1
ATOM 600 O O . SER A 1 88 ? -23.00946 79.84528 -0.32302 1.000 27.60319 88 SER A O 1
ATOM 603 N N . LEU A 1 89 ? -20.80582 80.05028 0.04852 1.000 28.30758 89 LEU A N 1
ATOM 604 C CA . LEU A 1 89 ? -20.44777 79.60856 -1.28891 1.000 28.14622 89 LEU A CA 1
ATOM 605 C C . LEU A 1 89 ? -20.11617 78.13036 -1.30960 1.000 27.20160 89 LEU A C 1
ATOM 606 O O . LEU A 1 89 ? -19.69161 77.61220 -2.34711 1.000 26.10835 89 LEU A O 1
ATOM 611 N N . GLY A 1 90 ? -20.31541 77.43604 -0.19568 1.000 23.84598 90 GLY A N 1
ATOM 612 C CA . GLY A 1 90 ? -20.01102 76.02436 -0.16257 1.000 28.18327 90 GLY A CA 1
ATOM 613 C C . GLY A 1 90 ? -18.54910 75.70200 0.04877 1.000 26.41210 90 GLY A C 1
ATOM 614 O O . GLY A 1 90 ? -18.15166 74.54814 -0.15182 1.000 30.42051 90 GLY A O 1
ATOM 615 N N A ARG A 1 91 ? -17.73174 76.68261 0.43188 0.573 22.45666 91 ARG A N 1
ATOM 616 N N B ARG A 1 91 ? -17.74141 76.67131 0.47134 0.427 22.75889 91 ARG A N 1
ATOM 617 C CA A ARG A 1 91 ? -16.32572 76.41914 0.70481 0.573 23.45373 91 ARG A CA 1
ATOM 618 C CA B ARG A 1 91 ? -16.32004 76.45220 0.70685 0.427 23.33458 91 ARG A CA 1
ATOM 619 C C A ARG A 1 91 ? -16.16408 75.89288 2.12289 0.573 23.26362 91 ARG A C 1
ATOM 620 C C B ARG A 1 91 ? -16.11639 75.93617 2.12806 0.427 23.29866 91 ARG A C 1
ATOM 621 O O A ARG A 1 91 ? -16.78031 76.40027 3.06571 0.573 19.58257 91 ARG A O 1
ATOM 622 O O B ARG A 1 91 ? -16.67110 76.49672 3.08083 0.427 21.37207 91 ARG A O 1
ATOM 637 N N . VAL A 1 92 ? -15.33251 74.86144 2.26941 1.000 25.45627 92 VAL A N 1
ATOM 638 C CA . VAL A 1 92 ? -15.02555 74.33438 3.59694 1.000 24.70179 92 VAL A CA 1
ATOM 639 C C . VAL A 1 92 ? -14.08783 75.30782 4.29929 1.000 26.09540 92 VAL A C 1
ATOM 640 O O . VAL A 1 92 ? -13.03283 75.67491 3.76423 1.000 23.72450 92 VAL A O 1
ATOM 644 N N . VAL A 1 93 ? -14.46671 75.75357 5.49333 1.000 21.02155 93 VAL A N 1
ATOM 645 C CA . VAL A 1 93 ? -13.66891 76.74740 6.20519 1.000 23.65936 93 VAL A CA 1
ATOM 646 C C . VAL A 1 93 ? -13.16028 76.28014 7.56151 1.000 15.33684 93 VAL A C 1
ATOM 647 O O . VAL A 1 93 ? -12.31178 76.96345 8.15091 1.000 20.53335 93 VAL A O 1
ATOM 651 N N . ALA A 1 94 ? -13.64611 75.15780 8.08673 1.000 18.32603 94 ALA A N 1
ATOM 652 C CA . ALA A 1 94 ? -13.12283 74.64266 9.34750 1.000 18.67272 94 ALA A CA 1
ATOM 653 C C . ALA A 1 94 ? -13.43824 73.15914 9.45162 1.000 16.74446 94 ALA A C 1
ATOM 654 O O . ALA A 1 94 ? -14.37594 72.66113 8.83469 1.000 20.21629 94 ALA A O 1
ATOM 656 N N . PHE A 1 95 ? -12.64424 72.47167 10.26794 1.000 18.70658 95 PHE A N 1
ATOM 657 C CA . PHE A 1 95 ? -12.81781 71.06155 10.55433 1.000 18.28454 95 PHE A CA 1
ATOM 658 C C . PHE A 1 95 ? -12.26535 70.80910 11.94798 1.000 22.08454 95 PHE A C 1
ATOM 659 O O . PHE A 1 95 ? -11.26102 71.41317 12.34136 1.000 21.95181 95 PHE A O 1
ATOM 667 N N . GLY A 1 96 ? -12.92649 69.92452 12.68833 1.000 21.90668 96 GLY A N 1
ATOM 668 C CA . GLY A 1 96 ? -12.36706 69.40112 13.92001 1.000 19.25997 96 GLY A CA 1
ATOM 669 C C . GLY A 1 96 ? -12.71735 67.93707 14.08392 1.000 21.44618 96 GLY A C 1
ATOM 670 O O . GLY A 1 96 ? -13.76148 67.47163 13.62530 1.000 18.44385 96 GLY A O 1
ATOM 671 N N . SER A 1 97 ? -11.81532 67.19739 14.73225 1.000 19.02384 97 SER A N 1
ATOM 672 C CA . SER A 1 97 ? -12.11207 65.81839 15.09740 1.000 21.26388 97 SER A CA 1
ATOM 673 C C . SER A 1 97 ? -11.68719 65.57311 16.53957 1.000 23.00307 97 SER A C 1
ATOM 674 O O . SER A 1 97 ? -10.88593 66.31507 17.10574 1.000 18.70689 97 SER A O 1
ATOM 677 N N . ALA A 1 98 ? -12.24784 64.52604 17.13782 1.000 21.74259 98 ALA A N 1
ATOM 678 C CA . ALA A 1 98 ? -11.86287 64.10280 18.48450 1.000 21.16594 98 ALA A CA 1
ATOM 679 C C . ALA A 1 98 ? -11.86423 62.58516 18.43511 1.000 22.13071 98 ALA A C 1
ATOM 680 O O . ALA A 1 98 ? -12.92140 61.96542 18.28695 1.000 24.10237 98 ALA A O 1
ATOM 682 N N A THR A 1 99 ? -10.69178 61.99154 18.56284 0.487 19.88816 99 THR A N 1
ATOM 683 N N B THR A 1 99 ? -10.68035 61.99352 18.55256 0.513 20.07962 99 THR A N 1
ATOM 684 C CA A THR A 1 99 ? -10.50939 60.58104 18.26051 0.487 22.20844 99 THR A CA 1
ATOM 685 C CA B THR A 1 99 ? -10.45041 60.58960 18.22992 0.513 22.38396 99 THR A CA 1
ATOM 686 C C A THR A 1 99 ? -9.71604 59.92608 19.37449 0.487 24.84901 99 THR A C 1
ATOM 687 C C B THR A 1 99 ? -9.69471 59.92290 19.36760 0.513 24.89433 99 THR A C 1
ATOM 688 O O A THR A 1 99 ? -8.74744 60.49774 19.88839 0.487 27.41526 99 THR A O 1
ATOM 689 O O B THR A 1 99 ? -8.73031 60.48457 19.89967 0.513 27.23559 99 THR A O 1
ATOM 696 N N . VAL A 1 100 ? -10.12725 58.71948 19.73296 1.000 23.53510 100 VAL A N 1
ATOM 697 C CA . VAL A 1 100 ? -9.50089 57.95888 20.79529 1.000 20.03624 100 VAL A CA 1
ATOM 698 C C . VAL A 1 100 ? -9.24918 56.56231 20.25223 1.000 28.78625 100 VAL A C 1
ATOM 699 O O . VAL A 1 100 ? -10.05137 56.04488 19.46507 1.000 26.64876 100 VAL A O 1
ATOM 703 N N . LYS A 1 101 ? -8.10771 55.97729 20.61648 1.000 26.53235 101 LYS A N 1
ATOM 704 C CA . LYS A 1 101 ? -7.82679 54.59433 20.25379 1.000 26.51278 101 LYS A CA 1
ATOM 705 C C . LYS A 1 101 ? -8.56486 53.63704 21.19196 1.000 34.90682 101 LYS A C 1
ATOM 706 O O . LYS A 1 101 ? -9.25384 54.04707 22.12986 1.000 34.16105 101 LYS A O 1
ATOM 712 N N . SER A 1 102 ? -8.43189 52.33343 20.93466 1.000 44.80173 102 SER A N 1
ATOM 713 C CA . SER A 1 102 ? -9.23807 51.35176 21.64692 1.000 48.80916 102 SER A CA 1
ATOM 714 C C . SER A 1 102 ? -8.57176 50.81174 22.90340 1.000 45.77075 102 SER A C 1
ATOM 715 O O . SER A 1 102 ? -9.26542 50.25933 23.76455 1.000 54.26986 102 SER A O 1
ATOM 718 N N . ALA A 1 103 ? -7.25765 50.95400 23.03487 1.000 37.65127 103 ALA A N 1
ATOM 719 C CA . ALA A 1 103 ? -6.54096 50.43277 24.18706 1.000 36.72598 103 ALA A CA 1
ATOM 720 C C . ALA A 1 103 ? -5.60822 51.50539 24.72623 1.000 36.46506 103 ALA A C 1
ATOM 721 O O . ALA A 1 103 ? -5.05476 52.30272 23.96764 1.000 40.51617 103 ALA A O 1
ATOM 723 N N . HIS A 1 104 ? -5.42994 51.51237 26.04426 1.000 33.12495 104 HIS A N 1
ATOM 724 C CA . HIS A 1 104 ? -4.65578 52.54405 26.72134 1.000 31.56537 104 HIS A CA 1
ATOM 725 C C . HIS A 1 104 ? -3.76084 51.90769 27.76521 1.000 36.38888 104 HIS A C 1
ATOM 726 O O . HIS A 1 104 ? -4.18811 50.99905 28.48355 1.000 39.06021 104 HIS A O 1
ATOM 733 N N . GLU A 1 105 ? -2.52365 52.40010 27.86142 1.000 32.96127 105 GLU A N 1
ATOM 734 C CA . GLU A 1 105 ? -1.52883 51.80077 28.74607 1.000 35.69254 105 GLU A CA 1
ATOM 735 C C . GLU A 1 105 ? -1.22921 52.66901 29.96220 1.000 33.02727 105 GLU A C 1
ATOM 73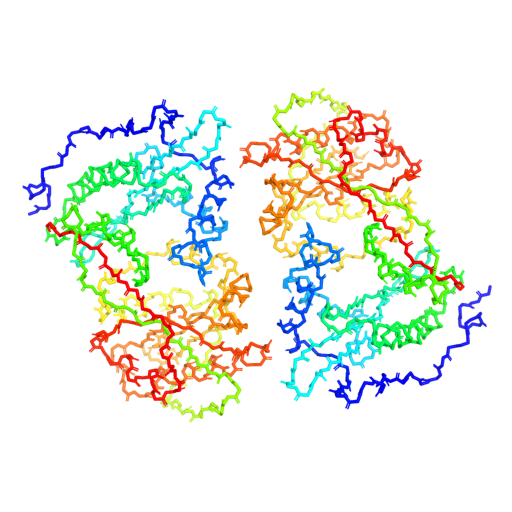6 O O . GLU A 1 105 ? -1.37932 52.20722 31.09566 1.000 34.18542 105 GLU A O 1
ATOM 742 N N . THR A 1 106 ? -0.81080 53.92038 29.76727 1.000 30.93098 106 THR A N 1
ATOM 743 C CA . THR A 1 106 ? -0.51096 54.80824 30.88454 1.000 32.37589 106 THR A CA 1
ATOM 744 C C . THR A 1 106 ? -1.34279 56.07896 30.88799 1.000 30.87463 106 THR A C 1
ATOM 745 O O . THR A 1 106 ? -1.39305 56.76343 31.91642 1.000 29.73981 106 THR A O 1
ATOM 749 N N . VAL A 1 107 ? -1.98413 56.41158 29.77151 1.000 26.39581 107 VAL A N 1
ATOM 750 C CA . VAL A 1 107 ? -2.79345 57.61116 29.63526 1.000 40.95031 107 VAL A CA 1
ATOM 751 C C . VAL A 1 107 ? -3.90867 57.27428 28.66596 1.000 30.31018 107 VAL A C 1
ATOM 752 O O . VAL A 1 107 ? -3.73601 56.43906 27.77450 1.000 26.08238 107 VAL A O 1
ATOM 756 N N . VAL A 1 108 ? -5.06611 57.91071 28.85046 1.000 28.00034 108 VAL A N 1
ATOM 757 C CA . VAL A 1 108 ? -6.11386 57.89290 27.83338 1.000 22.94993 108 VAL A CA 1
ATOM 758 C C . VAL A 1 108 ? -5.91930 59.15427 26.99878 1.000 26.52578 108 VAL A C 1
ATOM 759 O O . VAL A 1 108 ? -6.23718 60.25500 27.43784 1.000 26.81066 108 VAL A O 1
ATOM 763 N N . TRP A 1 109 ? -5.38273 58.98959 25.78822 1.000 23.76765 109 TRP A N 1
ATOM 764 C CA . TRP A 1 109 ? -5.02140 60.10701 24.92434 1.000 23.78067 109 TRP A CA 1
ATOM 765 C C . TRP A 1 109 ? -6.16697 60.38040 23.95550 1.000 24.60649 109 TRP A C 1
ATOM 766 O O . TRP A 1 109 ? -6.53269 59.50049 23.17181 1.000 27.71016 109 TRP A O 1
ATOM 777 N N . VAL A 1 110 ? -6.72517 61.59397 23.98594 1.000 21.71795 110 VAL A N 1
ATOM 778 C CA . VAL A 1 110 ? -7.73788 61.98778 23.00626 1.000 23.32819 110 VAL A CA 1
ATOM 779 C C . VAL A 1 110 ? -7.13286 63.04375 22.08672 1.000 23.21276 110 VAL A C 1
ATOM 780 O O . VAL A 1 110 ? -6.72208 64.11944 22.54471 1.000 23.18147 110 VAL A O 1
ATOM 784 N N . ALA A 1 111 ? -7.03181 62.71883 20.79941 1.000 19.43019 111 ALA A N 1
ATOM 785 C CA . ALA A 1 111 ? -6.41013 63.62707 19.83698 1.000 24.87888 111 ALA A CA 1
ATOM 786 C C . ALA A 1 111 ? -7.47765 64.59732 19.35706 1.000 25.25974 111 ALA A C 1
ATOM 787 O O . ALA A 1 111 ? -8.50122 64.17777 18.80421 1.000 20.42740 111 ALA A O 1
ATOM 789 N N . LEU A 1 112 ? -7.25918 65.88446 19.61149 1.000 21.20068 112 LEU A N 1
ATOM 790 C CA . LEU A 1 112 ? -8.13420 66.95307 19.14336 1.000 22.15605 112 LEU A CA 1
ATOM 791 C C . LEU A 1 112 ? -7.42131 67.60853 17.96357 1.000 23.53802 112 LEU A C 1
ATOM 792 O O . LEU A 1 112 ? -6.53343 68.44391 18.15030 1.000 22.66207 112 LEU A O 1
ATOM 797 N N . ASP A 1 113 ? -7.78553 67.21156 16.75076 1.000 21.78110 113 ASP A N 1
ATOM 798 C CA . ASP A 1 113 ? -7.15007 67.71985 15.54142 1.000 20.01530 113 ASP A CA 1
ATOM 799 C C . ASP A 1 113 ? -8.16211 68.58448 14.80972 1.000 25.36091 113 ASP A C 1
ATOM 800 O O . ASP A 1 113 ? -9.30838 68.16737 14.61893 1.000 26.73378 113 ASP A O 1
ATOM 805 N N . GLY A 1 114 ? -7.75663 69.78054 14.41116 1.000 21.30814 114 GLY A N 1
ATOM 806 C CA . GLY A 1 114 ? -8.63007 70.55752 13.54860 1.000 22.46458 114 GLY A CA 1
ATOM 807 C C . GLY A 1 114 ? -7.96612 71.84897 13.14615 1.000 20.36146 114 GLY A C 1
ATOM 808 O O . GLY A 1 114 ? -6.85431 72.16220 13.58169 1.000 17.90046 114 GLY A O 1
ATOM 809 N N . THR A 1 115 ? -8.67145 72.61142 12.30984 1.000 18.24642 115 THR A N 1
ATOM 810 C CA . THR A 1 115 ? -8.10870 73.86686 11.83450 1.000 21.59982 115 THR A CA 1
ATOM 811 C C . THR A 1 115 ? -9.22184 74.74115 11.28956 1.000 23.97203 115 THR A C 1
ATOM 812 O O . THR A 1 115 ? -10.34190 74.27546 11.04118 1.000 22.07382 115 THR A O 1
ATOM 816 N N . VAL A 1 116 ? -8.88136 76.01992 11.11743 1.000 19.90992 116 VAL A N 1
ATOM 817 C CA . VAL A 1 116 ? -9.75895 77.05185 10.58524 1.000 19.59383 116 VAL A CA 1
ATOM 818 C C . VAL A 1 116 ? -9.02668 77.69560 9.41239 1.000 20.01977 116 VAL A C 1
ATOM 819 O O . VAL A 1 116 ? -7.82766 77.98354 9.50316 1.000 16.78036 116 VAL A O 1
ATOM 823 N N . HIS A 1 117 ? -9.74501 77.91460 8.31266 1.000 20.14071 117 HIS A N 1
ATOM 824 C CA . HIS A 1 117 ? -9.12245 78.50811 7.14133 1.000 21.84449 117 HIS A CA 1
ATOM 825 C C . HIS A 1 117 ? -8.49095 79.84463 7.53762 1.000 20.96464 117 HIS A C 1
ATOM 826 O O . HIS A 1 117 ? -9.11147 80.62367 8.25985 1.000 20.73239 117 HIS A O 1
ATOM 833 N N . PRO A 1 118 ? -7.26021 80.13388 7.10573 1.000 20.52218 118 PRO A N 1
ATOM 834 C CA . PRO A 1 118 ? -6.61872 81.40040 7.51326 1.000 23.48582 118 PRO A CA 1
ATOM 835 C C . PRO A 1 118 ? -7.44854 82.65239 7.25090 1.000 29.22501 118 PRO A C 1
ATOM 836 O O . PRO A 1 118 ? -7.27585 83.66066 7.95365 1.000 26.38208 118 PRO A O 1
ATOM 840 N N . GLU A 1 119 ? -8.34188 82.62640 6.26441 1.000 20.76442 119 GLU A N 1
ATOM 841 C CA . GLU A 1 119 ? -9.13129 83.81070 5.94670 1.000 22.73346 119 GLU A CA 1
ATOM 842 C C . GLU A 1 119 ? -10.33615 83.97879 6.86762 1.000 28.19448 119 GLU A C 1
ATOM 843 O O . GLU A 1 119 ? -11.01698 85.00276 6.78812 1.000 26.00532 119 GLU A O 1
ATOM 849 N N . ARG A 1 120 ? -10.62843 82.99689 7.71863 1.000 24.05414 120 ARG A N 1
ATOM 850 C CA . ARG A 1 120 ? -11.80664 83.02686 8.58094 1.000 20.53848 120 ARG A CA 1
ATOM 851 C C . ARG A 1 120 ? -11.42873 82.93794 10.05395 1.000 21.35539 120 ARG A C 1
ATOM 852 O O . ARG A 1 120 ? -12.20334 82.44367 10.87733 1.000 22.95508 120 ARG A O 1
ATOM 860 N N . ARG A 1 121 ? -10.24318 83.42217 10.40290 1.000 21.18011 121 ARG A N 1
ATOM 861 C CA . ARG A 1 121 ? -9.79173 83.38093 11.78204 1.000 18.56341 121 ARG A CA 1
ATOM 862 C C . ARG A 1 121 ? -10.14685 84.68385 12.47953 1.000 22.27256 121 ARG A C 1
ATOM 863 O O . ARG A 1 121 ? -10.42433 85.70011 11.84113 1.000 24.77191 121 ARG A O 1
ATOM 871 N N . GLY A 1 122 ? -10.11393 84.63928 13.81077 1.000 22.52496 122 GLY A N 1
ATOM 872 C CA . GLY A 1 122 ? -10.46373 85.78874 14.60902 1.000 29.75727 122 GLY A CA 1
ATOM 873 C C . GLY A 1 122 ? -11.93038 86.13713 14.61090 1.000 27.48273 122 GLY A C 1
ATOM 874 O O . GLY A 1 122 ? -12.27321 87.28988 14.87283 1.000 26.61178 122 GLY A O 1
ATOM 875 N N . GLU A 1 123 ? -12.81626 85.18076 14.30375 1.000 24.24235 123 GLU A N 1
ATOM 876 C CA . GLU A 1 123 ? -14.25380 85.42274 14.40732 1.000 24.36405 123 GLU A CA 1
ATOM 877 C C . GLU A 1 123 ? -14.96583 84.39077 15.27635 1.000 26.59817 123 GLU A C 1
ATOM 878 O O . GLU A 1 123 ? -16.18422 84.27787 15.19203 1.000 22.33449 123 GLU A O 1
ATOM 884 N N . GLY A 1 124 ? -14.24030 83.65506 16.12345 1.000 26.59535 124 GLY A N 1
ATOM 885 C CA . GLY A 1 124 ? -14.85224 82.67264 16.99098 1.000 25.81267 124 GLY A CA 1
ATOM 886 C C . GLY A 1 124 ? -15.02564 81.28891 16.39544 1.000 25.54505 124 GLY A C 1
ATOM 887 O O . GLY A 1 124 ? -15.59839 80.41137 17.06116 1.000 25.07213 124 GLY A O 1
ATOM 888 N N . ILE A 1 125 ? -14.54225 81.04387 15.17751 1.000 19.28853 125 ILE A N 1
ATOM 889 C CA . ILE A 1 125 ? -14.77951 79.73406 14.57823 1.000 18.62604 125 ILE A CA 1
ATOM 890 C C . ILE A 1 125 ? -13.89294 78.68881 15.24120 1.000 21.11264 125 ILE A C 1
ATOM 891 O O . ILE A 1 125 ? -14.33379 77.56715 15.53087 1.000 20.30376 125 ILE A O 1
ATOM 896 N N . GLY A 1 126 ? -12.63314 79.04641 15.50258 1.000 18.77376 126 GLY A N 1
ATOM 897 C CA . GLY A 1 126 ? -11.75278 78.14151 16.22176 1.000 19.48214 126 GLY A CA 1
ATOM 898 C C . GLY A 1 126 ? -12.28635 77.78353 17.59347 1.000 17.97664 126 GLY A C 1
ATOM 899 O O . GLY A 1 126 ? -12.18112 76.63070 18.02122 1.000 17.91564 126 GLY A O 1
ATOM 900 N N . SER A 1 127 ? -12.84270 78.77333 18.31076 1.000 18.93211 127 SER A N 1
ATOM 901 C CA . SER A 1 127 ? -13.41298 78.52335 19.63457 1.000 19.40581 127 SER A CA 1
ATOM 902 C C . SER A 1 127 ? -14.56579 77.53627 19.55181 1.000 20.64558 127 SER A C 1
ATOM 903 O O . SER A 1 127 ? -14.71558 76.67221 20.42434 1.000 17.53723 127 SER A O 1
ATOM 906 N N . SER A 1 128 ? -15.43819 77.70556 18.54671 1.000 20.93406 128 SER A N 1
ATOM 907 C CA . SER A 1 128 ? -16.53255 76.76440 18.32627 1.000 19.55438 128 SER A CA 1
ATOM 908 C C . SER A 1 128 ? -16.01372 75.35050 18.10391 1.000 20.56266 128 SER A C 1
ATOM 909 O O . SER A 1 128 ? -16.58009 74.38649 18.63729 1.000 19.59456 128 SER A O 1
ATOM 912 N N . VAL A 1 129 ? -14.97281 75.20335 17.28206 1.000 20.76495 129 VAL A N 1
ATOM 913 C CA . VAL A 1 129 ? -14.44291 73.87559 16.97755 1.000 17.49459 129 VAL A CA 1
ATOM 914 C C . VAL A 1 129 ? -13.86951 73.23913 18.23616 1.000 20.09806 129 VAL A C 1
ATOM 915 O O . VAL A 1 129 ? -14.17708 72.08654 18.56764 1.000 18.97573 129 VAL A O 1
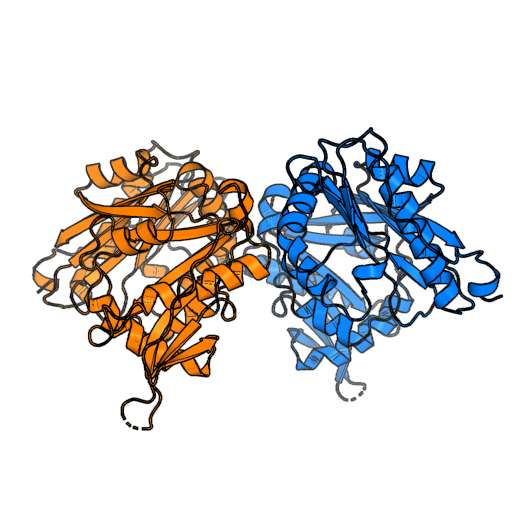ATOM 919 N N . LEU A 1 130 ? -13.01946 73.98323 18.95191 1.000 17.96619 130 LEU A N 1
ATOM 920 C CA . LEU A 1 130 ? -12.40273 73.44759 20.15853 1.000 19.26535 130 LEU A CA 1
ATOM 921 C C . LEU A 1 130 ? -13.45026 73.13812 21.22667 1.000 24.43705 130 LEU A C 1
ATOM 922 O O . LEU A 1 130 ? -13.35375 72.11753 21.92818 1.000 22.53587 130 LEU A O 1
ATOM 927 N N . ARG A 1 131 ? -14.47074 73.99506 21.35934 1.000 19.49980 131 ARG A N 1
ATOM 928 C CA . ARG A 1 131 ? -15.54777 73.70634 22.31456 1.000 19.66518 131 ARG A CA 1
ATOM 929 C C . ARG A 1 131 ? -16.23202 72.38050 21.98846 1.000 21.88250 131 ARG A C 1
ATOM 930 O O . ARG A 1 131 ? -16.47934 71.56125 22.88575 1.000 21.01862 131 ARG A O 1
ATOM 938 N N . TRP A 1 132 ? -16.53991 72.14861 20.70594 1.000 20.46679 132 TRP A N 1
ATOM 939 C CA . TRP A 1 132 ? -17.11694 70.86295 20.30124 1.000 22.50074 132 TRP A CA 1
ATOM 940 C C . TRP A 1 132 ? -16.14760 69.70716 20.55846 1.000 20.60829 132 TRP A C 1
ATOM 941 O O . TRP A 1 132 ? -16.54006 68.65956 21.08851 1.000 22.61463 132 TRP A O 1
ATOM 952 N N . GLN A 1 133 ? -14.88358 69.86694 20.14880 1.000 21.81620 133 GLN A N 1
ATOM 953 C CA . GLN A 1 133 ? -13.88330 68.81947 20.34866 1.000 25.07593 133 GLN A CA 1
ATOM 954 C C . GLN A 1 133 ? -13.79538 68.42582 21.81115 1.000 22.45614 133 GLN A C 1
ATOM 955 O O . GLN A 1 133 ? -13.66287 67.24044 22.13570 1.000 22.48386 133 GLN A O 1
ATOM 961 N N . GLU A 1 134 ? -13.84715 69.41193 22.71232 1.000 24.27818 134 GLU A N 1
ATOM 962 C CA . GLU A 1 134 ? -13.71236 69.10497 24.12790 1.000 24.87521 134 GLU A CA 1
ATOM 963 C C . GLU A 1 134 ? -14.92798 68.35236 24.65784 1.000 24.25457 134 GLU A C 1
ATOM 964 O O . GLU A 1 134 ? -14.78263 67.42975 25.46517 1.000 22.14342 134 GLU A O 1
ATOM 970 N N . GLN A 1 135 ? -16.13133 68.72412 24.22004 1.000 25.92130 135 GLN A N 1
ATOM 971 C CA . GLN A 1 135 ? -17.32053 67.98744 24.64531 1.000 27.90323 135 GLN A CA 1
ATOM 972 C C . GLN A 1 135 ? -17.24170 66.53038 24.20091 1.000 24.17458 135 GLN A C 1
ATOM 973 O O . GLN A 1 135 ? -17.49752 65.61640 24.98594 1.000 21.52551 135 GLN A O 1
ATOM 979 N N . ARG A 1 136 ? -16.92680 66.29008 22.92869 1.000 23.45042 136 ARG A N 1
ATOM 980 C CA . ARG A 1 136 ? -16.79273 64.90382 22.48730 1.000 20.87318 136 ARG A CA 1
ATOM 981 C C . ARG A 1 136 ? -15.61890 64.22627 23.19270 1.000 24.78654 136 ARG A C 1
ATOM 982 O O . ARG A 1 136 ? -15.70326 63.05126 23.57119 1.000 22.29438 136 ARG A O 1
ATOM 990 N N . GLY A 1 137 ? -14.52829 64.96345 23.40728 1.000 23.18212 137 GLY A N 1
ATOM 991 C CA . GLY A 1 137 ? -13.39956 64.40103 24.12696 1.000 19.66228 137 GLY A CA 1
ATOM 992 C C . GLY A 1 137 ? -13.76515 63.92469 25.51778 1.000 25.46536 137 GLY A C 1
ATOM 993 O O . GLY A 1 137 ? -13.30379 62.87146 25.95935 1.000 23.58298 137 GLY A O 1
ATOM 994 N N . LEU A 1 138 ? -14.58682 64.69922 26.23440 1.000 24.45118 138 LEU A N 1
ATOM 995 C CA . LEU A 1 138 ? -15.02560 64.25678 27.55082 1.000 24.49101 138 LEU A CA 1
ATOM 996 C C . LEU A 1 138 ? -15.80054 62.95610 27.44943 1.000 23.67832 138 LEU A C 1
ATOM 997 O O . LEU A 1 138 ? -15.68608 62.09990 28.32524 1.000 26.39230 138 LEU A O 1
ATOM 1002 N N . GLN A 1 139 ? -16.60437 62.79047 26.39436 1.000 24.70814 139 GLN A N 1
ATOM 1003 C CA . GLN A 1 139 ? -17.29342 61.51102 26.22124 1.000 30.92605 139 GLN A CA 1
ATOM 1004 C C . GLN A 1 139 ? -16.29790 60.38001 25.97926 1.000 26.97271 139 GLN A C 1
ATOM 1005 O O . GLN A 1 139 ? -16.44603 59.28862 26.53502 1.000 28.04582 139 GLN A O 1
ATOM 1011 N N . HIS A 1 140 ? -15.27691 60.61650 25.14902 1.000 25.79741 140 HIS A N 1
ATOM 1012 C CA . HIS A 1 140 ? -14.25019 59.59398 24.95781 1.000 25.11607 140 HIS A CA 1
ATOM 1013 C C . HIS A 1 140 ? -13.62192 59.18154 26.28847 1.000 28.13680 140 HIS A C 1
ATOM 1014 O O . HIS A 1 140 ? -13.42492 57.98188 26.55472 1.000 25.13959 140 HIS A O 1
ATOM 1021 N N . LEU A 1 141 ? -13.29613 60.16231 27.13688 1.000 21.95972 141 LEU A N 1
ATOM 1022 C CA . LEU A 1 141 ? -12.67466 59.85351 28.42564 1.000 24.75382 141 LEU A CA 1
ATOM 1023 C C . LEU A 1 141 ? -13.60495 59.02268 29.29730 1.000 27.46017 141 LEU A C 1
ATOM 1024 O O . LEU A 1 141 ? -13.20005 57.99858 29.86834 1.000 25.81658 141 LEU A O 1
ATOM 1029 N N . ALA A 1 142 ? -14.85641 59.46295 29.43964 1.000 28.76958 142 ALA A N 1
ATOM 1030 C CA . ALA A 1 142 ? -15.77489 58.71862 30.28963 1.000 32.01060 142 ALA A CA 1
ATOM 1031 C C . ALA A 1 142 ? -16.01691 57.32849 29.72368 1.000 35.97345 142 ALA A C 1
ATOM 1032 O O . ALA A 1 142 ? -16.07133 56.35189 30.47705 1.000 39.17006 142 ALA A O 1
ATOM 1034 N N . GLU A 1 143 ? -16.13780 57.21823 28.39223 1.000 29.31176 143 GLU A N 1
ATOM 1035 C CA . GLU A 1 143 ? -16.43097 55.93515 27.75939 1.000 35.23030 143 GLU A CA 1
ATOM 1036 C C . GLU A 1 143 ? -15.28133 54.94699 27.88637 1.000 38.01831 143 GLU A C 1
ATOM 1037 O O . GLU A 1 143 ? -15.50222 53.74176 27.76806 1.000 37.74444 143 GLU A O 1
ATOM 1043 N N . SER A 1 144 ? -14.05929 55.42591 28.09689 1.000 36.22578 144 SER A N 1
ATOM 1044 C CA . SER A 1 144 ? -12.92673 54.51656 28.18276 1.000 32.13254 144 SER A CA 1
ATOM 1045 C C . SER A 1 144 ? -12.99571 53.66466 29.44157 1.000 38.88237 144 SER A C 1
ATOM 1046 O O . SER A 1 144 ? -12.47285 52.54805 29.45265 1.000 40.87835 144 SER A O 1
ATOM 1049 N N . ASP A 1 145 ? -13.64269 54.17346 30.49576 1.000 40.38270 145 ASP A N 1
ATOM 1050 C CA . ASP A 1 145 ? -13.73526 53.49666 31.78907 1.000 44.64697 145 ASP A CA 1
ATOM 1051 C C . ASP A 1 145 ? -12.36337 53.04539 32.28904 1.000 46.08398 145 ASP A C 1
ATOM 1052 O O . ASP A 1 145 ? -12.19955 51.94184 32.80275 1.000 55.22312 145 ASP A O 1
ATOM 1057 N N . GLU A 1 146 ? -11.36678 53.90929 32.14987 1.000 38.19003 146 GLU A N 1
ATOM 1058 C CA . GLU A 1 146 ? -10.01474 53.61759 32.59965 1.000 33.96909 146 GLU A CA 1
ATOM 1059 C C . GLU A 1 146 ? -9.69557 54.42407 33.85144 1.000 36.13341 146 GLU A C 1
ATOM 1060 O O . GLU A 1 146 ? -10.14322 55.56437 34.00704 1.000 44.12841 146 GLU A O 1
ATOM 1066 N N . CYS A 1 147 ? -8.90751 53.81841 34.73589 1.000 37.24403 147 CYS A N 1
ATOM 1067 C CA . CYS A 1 147 ? -8.37987 54.45803 35.94336 1.000 45.99474 147 CYS A CA 1
ATOM 1068 C C . CYS A 1 147 ? -6.99593 55.04980 35.68798 1.000 48.23468 147 CYS A C 1
ATOM 1069 O O . CYS A 1 147 ? -6.03681 54.78638 36.42222 1.000 58.18301 147 CYS A O 1
ATOM 1072 N N . LEU A 1 148 ? -6.87531 55.82722 34.62608 1.000 38.99719 148 LEU A N 1
ATOM 1073 C CA . LEU A 1 148 ? -5.62200 56.42276 34.18872 1.000 34.98985 148 LEU A CA 1
ATOM 1074 C C . LEU A 1 148 ? -5.85064 57.90300 33.97382 1.000 32.71189 148 LEU A C 1
ATOM 1075 O O . LEU A 1 148 ? -6.99341 58.36360 33.90126 1.000 30.55838 148 LEU A O 1
ATOM 1080 N N . PRO A 1 149 ? -4.77719 58.68033 33.84703 1.000 31.50914 149 PRO A N 1
ATOM 1081 C CA . PRO A 1 149 ? -4.92834 60.07831 33.43901 1.000 32.31887 149 PRO A CA 1
ATOM 1082 C C . PRO A 1 149 ? -5.62641 60.17746 32.08655 1.000 36.62021 149 PRO A C 1
ATOM 1083 O O . PRO A 1 149 ? -5.39699 59.36830 31.18315 1.000 30.31258 149 PRO A O 1
ATOM 1087 N N . GLY A 1 150 ? -6.51305 61.17547 31.97184 1.000 26.63880 150 GLY A N 1
ATOM 1088 C CA . GLY A 1 150 ? -7.15968 61.52674 30.72404 1.000 23.81058 150 GLY A CA 1
ATOM 1089 C C . GLY A 1 150 ? -6.57610 62.79444 30.13589 1.000 23.72423 150 GLY A C 1
ATOM 1090 O O . GLY A 1 150 ? -6.60150 63.83117 30.80406 1.000 28.65503 150 GLY A O 1
ATOM 1091 N N . TRP A 1 151 ? -6.04643 62.74766 28.91032 1.000 23.77465 151 TRP A N 1
ATOM 1092 C CA . TRP A 1 151 ? -5.38979 63.89047 28.28306 1.000 27.00929 151 TRP A CA 1
ATOM 1093 C C . TRP A 1 151 ? -6.10571 64.22182 26.98227 1.000 27.07118 151 TRP A C 1
ATOM 1094 O O . TRP A 1 151 ? -6.09720 63.41476 26.05013 1.000 26.43798 151 TRP A O 1
ATOM 1105 N N . LEU A 1 152 ? -6.69798 65.40933 26.90961 1.000 22.30041 152 LEU A N 1
ATOM 1106 C CA . LEU A 1 152 ? -7.19020 65.93924 25.64646 1.000 23.79788 152 LEU A CA 1
ATOM 1107 C C . LEU A 1 152 ? -6.05934 66.76569 25.03327 1.000 23.03033 152 LEU A C 1
ATOM 1108 O O . LEU A 1 152 ? -5.53818 67.68687 25.67672 1.000 21.99513 152 LEU A O 1
ATOM 1113 N N . ALA A 1 153 ? -5.65785 66.43197 23.80476 1.000 23.72668 153 ALA A N 1
ATOM 1114 C CA . ALA A 1 153 ? -4.34877 66.87490 23.33835 1.000 20.40914 153 ALA A CA 1
ATOM 1115 C C . ALA A 1 153 ? -4.35601 67.38417 21.90535 1.000 20.39730 153 ALA A C 1
ATOM 1116 O O . ALA A 1 153 ? -4.98981 66.80571 21.02233 1.000 19.17855 153 ALA A O 1
ATOM 1118 N N . SER A 1 154 ? -3.59533 68.45083 21.68398 1.000 22.42490 154 SER A N 1
ATOM 1119 C CA . SER A 1 154 ? -3.27392 68.94344 20.35678 1.000 20.80528 154 SER A CA 1
ATOM 1120 C C . SER A 1 154 ? -1.83227 69.43728 20.41242 1.000 20.90129 154 SER A C 1
ATOM 1121 O O . SER A 1 154 ? -1.09533 69.13998 21.35777 1.000 19.89143 154 SER A O 1
ATOM 1124 N N . SER A 1 155 ? -1.40936 70.17744 19.39383 1.000 23.06842 155 SER A N 1
ATOM 1125 C CA . SER A 1 155 ? -0.03050 70.64216 19.34221 1.000 20.21925 155 SER A CA 1
ATOM 1126 C C . SER A 1 155 ? 0.05547 71.78470 18.34130 1.000 21.68815 155 SER A C 1
ATOM 1127 O O . SER A 1 155 ? -0.87367 72.03066 17.56815 1.000 23.12824 155 SER A O 1
ATOM 1130 N N . ALA A 1 156 ? 1.17970 72.49401 18.37601 1.000 21.21724 156 ALA A N 1
ATOM 1131 C CA . ALA A 1 156 ? 1.38073 73.60093 17.45248 1.000 20.28928 156 ALA A CA 1
ATOM 1132 C C . ALA A 1 156 ? 2.86520 73.90861 17.35743 1.000 20.30138 156 ALA A C 1
ATOM 1133 O O . ALA A 1 156 ? 3.61849 73.71431 18.31538 1.000 21.16886 156 ALA A O 1
ATOM 1135 N N . GLU A 1 157 ? 3.27721 74.40522 16.19961 1.000 23.12795 157 GLU A N 1
ATOM 1136 C CA . GLU A 1 157 ? 4.62361 74.93600 16.08996 1.000 27.12861 157 GLU A CA 1
ATOM 1137 C C . GLU A 1 157 ? 4.70835 76.21900 16.91634 1.000 23.71004 157 GLU A C 1
ATOM 1138 O O . GLU A 1 157 ? 3.71742 76.93307 17.07629 1.000 23.25395 157 GLU A O 1
ATOM 1144 N N . GLU A 1 158 ? 5.90261 76.50492 17.44563 1.000 23.76286 158 GLU A N 1
ATOM 1145 C CA . GLU A 1 158 ? 6.05391 77.62258 18.38305 1.000 26.35908 158 GLU A CA 1
ATOM 1146 C C . GLU A 1 158 ? 5.63596 78.96195 17.77029 1.000 31.44549 158 GLU A C 1
ATOM 1147 O O . GLU A 1 158 ? 5.16388 79.85480 18.48997 1.000 27.81689 158 GLU A O 1
ATOM 1153 N N A HIS A 1 159 ? 5.80556 79.12206 16.45389 0.608 29.06415 159 HIS A N 1
ATOM 1154 N N B HIS A 1 159 ? 5.79531 79.12526 16.45828 0.392 29.51049 159 HIS A N 1
ATOM 1155 C CA A HIS A 1 159 ? 5.45935 80.37143 15.78608 0.608 30.34053 159 HIS A CA 1
ATOM 1156 C CA B HIS A 1 159 ? 5.44936 80.38686 15.81323 0.392 29.90308 159 HIS A CA 1
ATOM 1157 C C A HIS A 1 159 ? 3.95933 80.56244 15.63919 0.608 25.14336 159 HIS A C 1
ATOM 1158 C C B HIS A 1 159 ? 3.95935 80.54246 15.55936 0.392 25.94616 159 HIS A C 1
ATOM 1159 O O A HIS A 1 159 ? 3.52026 81.68794 15.38998 0.608 27.86466 159 HIS A O 1
ATOM 1160 O O B HIS A 1 159 ? 3.52935 81.63060 15.16459 0.392 26.37478 159 HIS A O 1
ATOM 1173 N N . ALA A 1 160 ? 3.16672 79.49316 15.76496 1.000 24.71598 160 ALA A N 1
ATOM 1174 C CA . ALA A 1 160 ? 1.72075 79.54877 15.52558 1.000 24.40559 160 ALA A CA 1
ATOM 1175 C C . ALA A 1 160 ? 0.99392 80.03551 16.77912 1.000 27.27747 160 ALA A C 1
ATOM 1176 O O . ALA A 1 160 ? 0.20688 79.31485 17.39468 1.000 23.60470 160 ALA A O 1
ATOM 1178 N N . VAL A 1 161 ? 1.30111 81.28007 17.17186 1.000 27.48039 161 VAL A N 1
ATOM 1179 C CA . VAL A 1 161 ? 0.78725 81.80558 18.43439 1.000 25.14845 161 VAL A CA 1
ATOM 1180 C C . VAL A 1 161 ? -0.72720 81.86789 18.41117 1.000 28.25275 161 VAL A C 1
ATOM 1181 O O . VAL A 1 161 ? -1.37456 81.81468 19.46431 1.000 31.51078 161 VAL A O 1
ATOM 1185 N N . TRP A 1 162 ? -1.31796 82.00031 17.22333 1.000 30.11854 162 TRP A N 1
ATOM 1186 C CA . TRP A 1 162 ? -2.77499 82.03031 17.12112 1.000 35.75988 162 TRP A CA 1
ATOM 1187 C C . TRP A 1 162 ? -3.38800 80.72737 17.61849 1.000 27.94257 162 TRP A C 1
ATOM 1188 O O . TRP A 1 162 ? -4.42088 80.73414 18.29646 1.000 20.17254 162 TRP A O 1
ATOM 1199 N N . THR A 1 163 ? -2.77512 79.59754 17.27832 1.000 25.30878 163 THR A N 1
ATOM 1200 C CA . THR A 1 163 ? -3.25220 78.32694 17.81002 1.000 25.35066 163 THR A CA 1
ATOM 1201 C C . THR A 1 163 ? -2.93922 78.20902 19.29285 1.000 24.20846 163 THR A C 1
ATOM 1202 O O . THR A 1 163 ? -3.80286 77.81216 20.09399 1.000 22.23165 163 THR A O 1
ATOM 1206 N N . ILE A 1 164 ? -1.70627 78.54695 19.67767 1.000 20.08373 164 ILE A N 1
ATOM 1207 C CA . ILE A 1 164 ? -1.30100 78.40221 21.07810 1.000 23.52125 164 ILE A CA 1
ATOM 1208 C C . ILE A 1 164 ? -2.20079 79.23812 21.97605 1.000 24.53357 164 ILE A C 1
ATOM 1209 O O . ILE A 1 164 ? -2.67635 78.77608 23.02255 1.000 22.10294 164 ILE A O 1
ATOM 1214 N N . GLU A 1 165 ? -2.44677 80.48927 21.57909 1.000 24.91107 165 GLU A N 1
ATOM 1215 C CA . GLU A 1 165 ? -3.25100 81.37686 22.41489 1.000 27.57082 165 GLU A CA 1
ATOM 1216 C C . GLU A 1 165 ? -4.70265 80.90756 22.52091 1.000 27.31987 165 GLU A C 1
ATOM 1217 O O . GLU A 1 165 ? -5.33667 81.09621 23.57309 1.000 27.97137 165 GLU A O 1
ATOM 1223 N N . LEU A 1 166 ? -5.25971 80.31590 21.45465 1.000 23.23683 166 LEU A N 1
ATOM 1224 C CA . LEU A 1 166 ? -6.60580 79.74987 21.56607 1.000 25.06047 166 LEU A CA 1
ATOM 1225 C C . LEU A 1 166 ? -6.62432 78.61446 22.57633 1.000 25.49646 166 LEU A C 1
ATOM 1226 O O . LEU A 1 166 ? -7.53456 78.51756 23.41058 1.000 24.12555 166 LEU A O 1
ATOM 1231 N N . PHE A 1 167 ? -5.62757 77.73692 22.50438 1.000 24.00461 167 PHE A N 1
ATOM 1232 C CA . PHE A 1 167 ? -5.55444 76.61587 23.43609 1.000 24.01213 167 PHE A CA 1
ATOM 1233 C C . PHE A 1 167 ? -5.34362 77.08761 24.87790 1.000 22.00185 167 PHE A C 1
ATOM 1234 O O . PHE A 1 167 ? -6.05154 76.64412 25.79063 1.000 24.58926 167 PHE A O 1
ATOM 1242 N N . HIS A 1 168 ? -4.40808 78.01588 25.10500 1.000 22.39886 168 HIS A N 1
ATOM 1243 C CA . HIS A 1 168 ? -4.24210 78.55627 26.45874 1.000 21.25226 168 HIS A CA 1
ATOM 1244 C C . HIS A 1 168 ? -5.53330 79.20150 26.95890 1.000 27.93973 168 HIS A C 1
ATOM 1245 O O . HIS A 1 168 ? -5.92616 79.01192 28.11820 1.000 26.43491 168 HIS A O 1
ATOM 1252 N N . ARG A 1 169 ? -6.19511 79.98301 26.09961 1.000 24.32126 169 ARG A N 1
ATOM 1253 C CA . ARG A 1 169 ? -7.44605 80.65038 26.45966 1.000 24.56078 169 ARG A CA 1
ATOM 1254 C C . ARG A 1 169 ? -8.49530 79.65941 26.93881 1.000 21.82375 169 ARG A C 1
ATOM 1255 O O . ARG A 1 169 ? -9.36361 80.01048 27.75556 1.000 24.58024 169 ARG A O 1
ATOM 1263 N N . ASN A 1 170 ? -8.44332 78.42816 26.43599 1.000 21.06148 170 ASN A N 1
ATOM 1264 C CA . ASN A 1 170 ? -9.41379 77.39555 26.75570 1.000 24.48591 170 ASN A CA 1
ATOM 1265 C C . ASN A 1 170 ? -8.92568 76.44791 27.83714 1.000 24.82492 170 ASN A C 1
ATOM 1266 O O . ASN A 1 170 ? -9.56341 75.41320 28.06914 1.000 21.07796 170 ASN A O 1
ATOM 1271 N N . GLY A 1 171 ? -7.80987 76.76289 28.48826 1.000 22.84078 171 GLY A N 1
ATOM 1272 C CA . GLY A 1 171 ? -7.34176 75.96859 29.60019 1.000 25.65226 171 GLY A CA 1
ATOM 1273 C C . GLY A 1 171 ? -6.40269 74.83299 29.25746 1.000 27.73861 171 GLY A C 1
ATOM 1274 O O . GLY A 1 171 ? -6.07974 74.04249 30.15018 1.000 27.64932 171 GLY A O 1
ATOM 1275 N N . TYR A 1 172 ? -5.95266 74.72439 28.00402 1.000 23.42222 172 TYR A N 1
ATOM 1276 C CA . TYR A 1 172 ? -4.90136 73.77114 27.63929 1.000 26.47673 172 TYR A CA 1
ATOM 1277 C C . TYR A 1 172 ? -3.54013 74.36706 27.98853 1.000 32.26542 172 TYR A C 1
ATOM 1278 O O . TYR A 1 172 ? -3.34814 75.58096 27.90983 1.000 40.73482 172 TYR A O 1
ATOM 1287 N N . GLU A 1 173 ? -2.60774 73.52518 28.42748 1.000 23.09551 173 GLU A N 1
ATOM 1288 C CA . GLU A 1 173 ? -1.29817 74.00178 28.84597 1.000 24.42288 173 GLU A CA 1
ATOM 1289 C C . GLU A 1 173 ? -0.22386 73.48213 27.90631 1.000 27.97007 173 GLU A C 1
ATOM 1290 O O . GLU A 1 173 ? -0.35871 72.40751 27.32306 1.000 24.36693 173 GLU A O 1
ATOM 1296 N N . SER A 1 174 ? 0.85123 74.24887 27.77212 1.000 28.57132 174 SER A N 1
ATOM 1297 C CA . SER A 1 174 ? 2.03066 73.77461 27.05334 1.000 23.17142 174 SER A CA 1
ATOM 1298 C C . SER A 1 174 ? 2.77035 72.81723 27.98431 1.000 29.74282 174 SER A C 1
ATOM 1299 O O . SER A 1 174 ? 3.34102 73.24905 28.98335 1.000 32.48805 174 SER A O 1
ATOM 1302 N N . VAL A 1 175 ? 2.72593 71.51449 27.70416 1.000 29.71731 175 VAL A N 1
ATOM 1303 C CA . VAL A 1 175 ? 3.28612 70.52588 28.62440 1.000 28.97362 175 VAL A CA 1
ATOM 1304 C C . VAL A 1 175 ? 4.51768 69.82026 28.08738 1.000 31.00559 175 VAL A C 1
ATOM 1305 O O . VAL A 1 175 ? 5.18686 69.11762 28.85793 1.000 26.20663 175 VAL A O 1
ATOM 1309 N N . ARG A 1 176 ? 4.82936 69.94613 26.80456 1.000 21.19020 176 ARG A N 1
ATOM 1310 C CA . ARG A 1 176 ? 6.00323 69.24358 26.29733 1.000 27.07414 176 ARG A CA 1
ATOM 1311 C C . ARG A 1 176 ? 6.50485 69.98479 25.06880 1.000 25.95456 176 ARG A C 1
ATOM 1312 O O . ARG A 1 176 ? 5.71633 70.55354 24.31248 1.000 22.52855 176 ARG A O 1
ATOM 1320 N N . TRP A 1 177 ? 7.81867 69.96860 24.87641 1.000 23.15266 177 TRP A N 1
ATOM 1321 C CA . TRP A 1 177 ? 8.45703 70.72805 23.81527 1.000 19.93482 177 TRP A CA 1
ATOM 1322 C C . TRP A 1 177 ? 9.21893 69.78222 22.90330 1.000 22.61995 177 TRP A C 1
ATOM 1323 O O . TRP A 1 177 ? 9.88086 68.84952 23.37388 1.000 25.54094 177 TRP A O 1
ATOM 1334 N N . TRP A 1 178 ? 9.10100 70.02317 21.60227 1.000 20.67518 178 TRP A N 1
ATOM 1335 C CA . TRP A 1 178 ? 9.65850 69.16768 20.56342 1.000 20.65558 178 TRP A CA 1
ATOM 1336 C C . TRP A 1 178 ? 10.55599 70.00377 19.65883 1.000 27.59888 178 TRP A C 1
ATOM 1337 O O . TRP A 1 178 ? 10.19142 71.12132 19.26928 1.000 25.16565 178 TRP A O 1
ATOM 1348 N N . HIS A 1 179 ? 11.72213 69.46393 19.31600 1.000 23.18623 179 HIS A N 1
ATOM 1349 C CA . HIS A 1 179 ? 12.67399 70.15140 18.45655 1.000 24.80294 179 HIS A CA 1
ATOM 1350 C C . HIS A 1 179 ? 12.81538 69.39759 17.14673 1.000 26.42046 179 HIS A C 1
ATOM 1351 O O . HIS A 1 179 ? 13.07263 68.18822 17.14568 1.000 21.89585 179 HIS A O 1
ATOM 1358 N N . GLU A 1 180 ? 12.61893 70.09933 16.03678 1.000 22.35132 180 GLU A N 1
ATOM 1359 C CA . GLU A 1 180 ? 12.95692 69.52747 14.74465 1.000 23.69172 180 GLU A CA 1
ATOM 1360 C C . GLU A 1 180 ? 14.41996 69.84570 14.49631 1.000 23.84677 180 GLU A C 1
ATOM 1361 O O . GLU A 1 180 ? 14.84213 70.99250 14.66607 1.000 19.05470 180 GLU A O 1
ATOM 1367 N N . LEU A 1 181 ? 15.19215 68.82351 14.13089 1.000 17.22474 181 LEU A N 1
ATOM 1368 C CA . LEU A 1 181 ? 16.62170 68.95345 13.91193 1.000 18.63466 181 LEU A CA 1
ATOM 1369 C C . LEU A 1 181 ? 16.98191 68.49363 12.50527 1.000 18.96404 181 LEU A C 1
ATOM 1370 O O . LEU A 1 181 ? 16.34569 67.59509 11.94598 1.000 19.85561 181 LEU A O 1
ATOM 1375 N N . GLU A 1 182 ? 18.04076 69.06984 11.94654 1.000 20.30410 182 GLU A N 1
ATOM 1376 C CA . GLU A 1 182 ? 18.50431 68.68539 10.61542 1.000 21.03171 182 GLU A CA 1
ATOM 1377 C C . GLU A 1 182 ? 19.99100 68.39756 10.66408 1.000 24.93172 182 GLU A C 1
ATOM 1378 O O . GLU A 1 182 ? 20.71905 68.98631 11.47195 1.000 21.84961 182 GLU A O 1
ATOM 1384 N N . ARG A 1 183 ? 20.44030 67.51439 9.75941 1.000 22.20644 183 ARG A N 1
ATOM 1385 C CA . ARG A 1 183 ? 21.84325 67.12674 9.65108 1.000 21.20093 183 ARG A CA 1
ATOM 1386 C C . ARG A 1 183 ? 22.26659 67.24082 8.18985 1.000 22.22771 183 ARG A C 1
ATOM 1387 O O . ARG A 1 183 ? 21.62065 66.66890 7.30715 1.000 22.39771 183 ARG A O 1
ATOM 1395 N N . ASP A 1 184 ? 23.33733 67.98661 7.93508 1.000 20.14429 184 ASP A N 1
ATOM 1396 C CA . ASP A 1 184 ? 23.85699 68.16236 6.58170 1.000 28.55647 184 ASP A CA 1
ATOM 1397 C C . ASP A 1 184 ? 24.58899 66.89059 6.17588 1.000 24.13674 184 ASP A C 1
ATOM 1398 O O . ASP A 1 184 ? 25.62540 66.55054 6.76290 1.000 26.52602 184 ASP A O 1
ATOM 1403 N N . LEU A 1 185 ? 24.05098 66.18339 5.17216 1.000 21.12232 185 LEU A N 1
ATOM 1404 C CA . LEU A 1 185 ? 24.65395 64.92181 4.73450 1.000 23.80423 185 LEU A CA 1
ATOM 1405 C C . LEU A 1 185 ? 25.91451 65.11342 3.90779 1.000 26.08631 185 LEU A C 1
ATOM 1406 O O . LEU A 1 185 ? 26.57590 64.11826 3.58345 1.000 26.07707 185 LEU A O 1
ATOM 1411 N N . ALA A 1 186 ? 26.26281 66.34352 3.54097 1.000 25.20478 186 ALA A N 1
ATOM 1412 C CA . ALA A 1 186 ? 27.53367 66.55570 2.85301 1.000 24.91580 186 ALA A CA 1
ATOM 1413 C C . ALA A 1 186 ? 28.72732 66.57819 3.80928 1.000 30.92712 186 ALA A C 1
ATOM 1414 O O . ALA A 1 186 ? 29.86990 66.42978 3.35793 1.000 31.49740 186 ALA A O 1
ATOM 1416 N N . GLN A 1 187 ? 28.49207 66.74603 5.13676 1.000 27.19986 187 GLN A N 1
ATOM 1417 C CA . GLN A 1 187 ? 29.59120 66.73051 6.09592 1.000 24.82401 187 GLN A CA 1
ATOM 1418 C C . GLN A 1 187 ? 29.93305 65.28839 6.46625 1.000 22.01518 187 GLN A C 1
ATOM 1419 O O . GLN A 1 187 ? 29.08027 64.39767 6.36637 1.000 23.54770 187 GLN A O 1
ATOM 1425 N N . PRO A 1 188 ? 31.17238 65.03202 6.87109 1.000 26.23984 188 PRO A N 1
ATOM 1426 C CA . PRO A 1 188 ? 31.59464 63.65172 7.12689 1.000 27.49049 188 PRO A CA 1
ATOM 1427 C C . PRO A 1 188 ? 30.64242 62.96004 8.09642 1.000 24.26999 188 PRO A C 1
ATOM 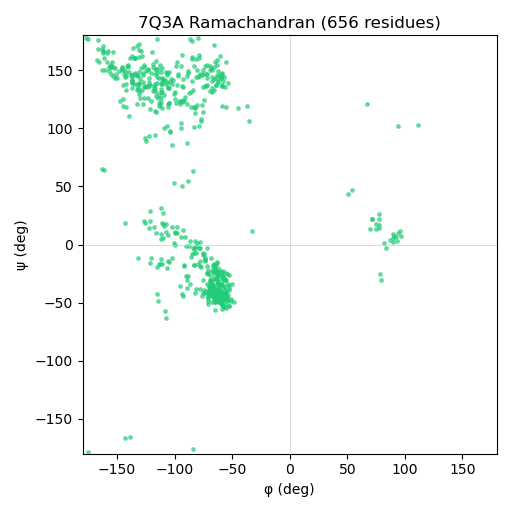1428 O O . PRO A 1 188 ? 30.17816 63.56080 9.07196 1.000 26.96865 188 PRO A O 1
ATOM 1432 N N . ILE A 1 189 ? 30.33586 61.70446 7.79992 1.000 20.78872 189 ILE A N 1
ATOM 1433 C CA . ILE A 1 189 ? 29.45433 60.86784 8.61146 1.000 24.98938 189 ILE A CA 1
ATOM 1434 C C . ILE A 1 189 ? 30.32530 59.87456 9.37468 1.000 28.75697 189 ILE A C 1
ATOM 1435 O O . ILE A 1 189 ? 31.06897 59.10362 8.74988 1.000 21.09648 189 ILE A O 1
ATOM 1440 N N . PRO A 1 190 ? 30.26569 59.85099 10.70049 1.000 24.11577 190 PRO A N 1
ATOM 1441 C CA . PRO A 1 190 ? 31.17492 58.98832 11.46391 1.000 26.82017 190 PRO A CA 1
ATOM 1442 C C . PRO A 1 190 ? 30.89745 57.52397 11.18057 1.000 29.72380 190 PRO A C 1
ATOM 1443 O O . PRO A 1 190 ? 29.80362 57.12858 10.75412 1.000 24.53598 190 PRO A O 1
ATOM 1447 N N . ASP A 1 191 ? 31.92428 56.71189 11.42726 1.000 29.23691 191 ASP A N 1
ATOM 1448 C CA . ASP A 1 191 ? 31.79512 55.26631 11.38527 1.000 30.89819 191 ASP A CA 1
ATOM 1449 C C . ASP A 1 191 ? 31.75810 54.72553 12.80404 1.000 26.27557 191 ASP A C 1
ATOM 1450 O O . ASP A 1 191 ? 32.48432 55.19398 13.68832 1.000 31.30574 191 ASP A O 1
ATOM 1455 N N . VAL A 1 192 ? 30.89148 53.74897 13.00253 1.000 22.54882 192 VAL A N 1
ATOM 1456 C CA . VAL A 1 192 ? 30.59748 53.16729 14.29866 1.000 26.22935 192 VAL A CA 1
ATOM 1457 C C . VAL A 1 192 ? 30.58188 51.66302 14.07221 1.000 25.91385 192 VAL A C 1
ATOM 1458 O O . VAL A 1 192 ? 30.04869 51.19640 13.06200 1.000 35.43125 192 VAL A O 1
ATOM 1462 N N . THR A 1 193 ? 31.15813 50.90174 14.99215 1.000 20.98892 193 THR A N 1
ATOM 1463 C CA . THR A 1 193 ? 31.12519 49.44839 14.88942 1.000 24.45418 193 THR A CA 1
ATOM 1464 C C . THR A 1 193 ? 30.01211 48.87764 15.77166 1.000 32.00058 193 THR A C 1
ATOM 1465 O O . THR A 1 193 ? 29.60603 49.48522 16.76749 1.000 31.93097 193 THR A O 1
ATOM 1469 N N . LEU A 1 194 ? 29.48848 47.66609 15.37008 1.000 26.36139 194 LEU A N 1
ATOM 1470 C CA . LEU A 1 194 ? 28.45359 46.94352 16.08915 1.000 24.23962 194 LEU A CA 1
ATOM 1471 C C . LEU A 1 194 ? 29.10123 46.03145 17.12163 1.000 22.73679 194 LEU A C 1
ATOM 1472 O O . LEU A 1 194 ? 30.22121 45.55039 16.91720 1.000 22.31663 194 LEU A O 1
ATOM 1477 N N . PRO A 1 195 ? 28.42438 45.78650 18.23919 1.000 23.03086 195 PRO A N 1
ATOM 1478 C CA . PRO A 1 195 ? 28.84322 44.69085 19.11287 1.000 27.17967 195 PRO A CA 1
ATOM 1479 C C . PRO A 1 195 ? 28.90345 43.39432 18.33572 1.000 26.37625 195 PRO A C 1
ATOM 1480 O O . PRO A 1 195 ? 28.23548 43.23017 17.31951 1.000 22.16588 195 PRO A O 1
ATOM 1484 N N . GLU A 1 196 ? 29.69622 42.46170 18.86124 1.000 24.03868 196 GLU A N 1
ATOM 1485 C CA . GLU A 1 196 ? 29.73034 41.12733 18.29135 1.000 24.73523 196 GLU A CA 1
ATOM 1486 C C . GLU A 1 196 ? 28.33554 40.51762 18.32561 1.000 27.37112 196 GLU A C 1
ATOM 1487 O O . GLU A 1 196 ? 27.53248 40.78795 19.22450 1.000 26.90288 196 GLU A O 1
ATOM 1493 N N . GLY A 1 197 ? 28.05188 39.69174 17.32584 1.000 28.50749 197 GLY A N 1
ATOM 1494 C CA . GLY A 1 197 ? 26.78557 38.98904 17.24631 1.000 32.84613 197 GLY A CA 1
ATOM 1495 C C . GLY A 1 197 ? 25.64541 39.79513 16.66744 1.000 32.78545 197 GLY A C 1
ATOM 1496 O O . GLY A 1 197 ? 24.52525 39.27385 16.57125 1.000 31.78112 197 GLY A O 1
ATOM 1497 N N . ILE A 1 198 ? 25.88511 41.03837 16.26534 1.000 22.21384 198 ILE A N 1
ATOM 1498 C CA . ILE A 1 198 ? 24.82562 41.90586 15.75604 1.000 23.30626 198 ILE A CA 1
ATOM 1499 C C . ILE A 1 198 ? 25.09439 42.28163 14.30151 1.000 22.08084 198 ILE A C 1
ATOM 1500 O O . ILE A 1 198 ? 26.23496 42.56780 13.91711 1.000 24.20236 198 ILE A O 1
ATOM 1505 N N . ARG A 1 199 ? 24.03411 42.26870 13.48881 1.000 23.22571 199 ARG A N 1
ATOM 1506 C CA . ARG A 1 199 ? 24.11491 42.67555 12.09174 1.000 24.34452 199 ARG A CA 1
ATOM 1507 C C . ARG A 1 199 ? 23.02126 43.70398 11.82341 1.000 23.66219 199 ARG A C 1
ATOM 1508 O O . ARG A 1 199 ? 22.05253 43.81410 12.57890 1.000 24.59521 199 ARG A O 1
ATOM 1516 N N . ILE A 1 200 ? 23.17704 44.44361 10.72694 1.000 21.55046 200 ILE A N 1
ATOM 1517 C CA . ILE A 1 200 ? 22.16814 45.37828 10.23366 1.000 23.47864 200 ILE A CA 1
ATOM 1518 C C . ILE A 1 200 ? 21.49348 44.78106 9.00215 1.000 24.82708 200 ILE A C 1
ATOM 1519 O O . ILE A 1 200 ? 22.16420 44.23759 8.11370 1.000 24.05974 200 ILE A O 1
ATOM 1524 N N . GLU A 1 201 ? 20.16979 44.87046 8.94993 1.000 21.81422 201 GLU A N 1
ATOM 1525 C CA . GLU A 1 201 ? 19.40395 44.44270 7.79161 1.000 24.29563 201 GLU A CA 1
ATOM 1526 C C . GLU A 1 201 ? 18.51713 45.59378 7.34837 1.000 26.03729 201 GLU A C 1
ATOM 1527 O O . GLU A 1 201 ? 18.15549 46.46418 8.13928 1.000 25.16228 201 GLU A O 1
ATOM 1533 N N . THR A 1 202 ? 18.17119 45.58544 6.06850 1.000 26.03755 202 THR A N 1
ATOM 1534 C CA . THR A 1 202 ? 17.16197 46.50265 5.56547 1.000 27.09484 202 THR A CA 1
ATOM 1535 C C . THR A 1 202 ? 15.78079 46.05436 6.02319 1.000 29.70167 202 THR A C 1
ATOM 1536 O O . THR A 1 202 ? 15.44772 44.86562 5.99284 1.000 22.74362 202 THR A O 1
ATOM 1540 N N . TYR A 1 203 ? 14.97562 47.01147 6.46596 1.000 21.56128 203 TYR A N 1
ATOM 1541 C CA . TYR A 1 203 ? 13.63958 46.68852 6.93586 1.000 23.53592 203 TYR A CA 1
ATOM 1542 C C . TYR A 1 203 ? 12.80749 46.08676 5.80727 1.000 26.05875 203 TYR A C 1
ATOM 1543 O O . TYR A 1 203 ? 12.98532 46.40634 4.62954 1.000 29.01260 203 TYR A O 1
ATOM 1552 N N . GLY A 1 204 ? 11.88789 45.20650 6.17866 1.000 28.19400 204 GLY A N 1
ATOM 1553 C CA . GLY A 1 204 ? 10.98754 44.59329 5.22778 1.000 29.30552 204 GLY A CA 1
ATOM 1554 C C . GLY A 1 204 ? 9.84983 43.90670 5.95154 1.000 31.90243 204 GLY A C 1
ATOM 1555 O O . GLY A 1 204 ? 9.82621 43.85436 7.18429 1.000 30.55851 204 GLY A O 1
ATOM 1556 N N . PRO A 1 205 ? 8.88224 43.36066 5.20225 1.000 36.87973 205 PRO A N 1
ATOM 1557 C CA . PRO A 1 205 ? 7.72262 42.72242 5.85954 1.000 40.00171 205 PRO A CA 1
ATOM 1558 C C . PRO A 1 205 ? 8.10606 41.68005 6.89433 1.000 37.35647 205 PRO A C 1
ATOM 1559 O O . PRO A 1 205 ? 7.46207 41.57184 7.94416 1.000 37.20020 205 PRO A O 1
ATOM 1563 N N . GLU A 1 206 ? 9.15947 40.91497 6.63175 1.000 32.79079 206 GLU A N 1
ATOM 1564 C CA . GLU A 1 206 ? 9.58374 39.89150 7.57131 1.000 32.57374 206 GLU A CA 1
ATOM 1565 C C . GLU A 1 206 ? 10.08453 40.46749 8.89521 1.000 34.68846 206 GLU A C 1
ATOM 1566 O O . GLU A 1 206 ? 10.16083 39.72482 9.87705 1.000 34.82715 206 GLU A O 1
ATOM 1572 N N . TRP A 1 207 ? 10.41827 41.76330 8.95969 1.000 30.99420 207 TRP A N 1
ATOM 1573 C CA . TRP A 1 207 ? 10.82393 42.39133 10.21590 1.000 28.28841 207 TRP A CA 1
ATOM 1574 C C . TRP A 1 207 ? 9.70985 43.18634 10.88192 1.000 29.52037 207 TRP A C 1
ATOM 1575 O O . TRP A 1 207 ? 9.93171 43.74918 11.95801 1.000 27.71007 207 TRP A O 1
ATOM 1586 N N . SER A 1 208 ? 8.51902 43.24322 10.28101 1.000 29.59993 208 SER A N 1
ATOM 1587 C CA . SER A 1 208 ? 7.48061 44.12908 10.80476 1.000 27.45017 208 SER A CA 1
ATOM 1588 C C . SER A 1 208 ? 7.12697 43.78695 12.25332 1.000 28.02170 208 SER A C 1
ATOM 1589 O O . SER A 1 208 ? 7.16110 44.65514 13.13436 1.000 23.33530 208 SER A O 1
ATOM 1592 N N . GLU A 1 209 ? 6.75118 42.52869 12.51768 1.000 26.00496 209 GLU A N 1
ATOM 1593 C CA . GLU A 1 209 ? 6.29210 42.18312 13.86058 1.000 26.14700 209 GLU A CA 1
ATOM 1594 C C . GLU A 1 209 ? 7.43614 42.22633 14.87492 1.000 28.12107 209 GLU A C 1
ATOM 1595 O O . GLU A 1 209 ? 7.25682 42.75000 15.98150 1.000 34.26347 209 GLU A O 1
ATOM 1601 N N . PRO A 1 210 ? 8.62061 41.69811 14.54900 1.000 25.22318 210 PRO A N 1
ATOM 1602 C CA . PRO A 1 210 ? 9.75189 41.84586 15.47915 1.000 28.34753 210 PRO A CA 1
ATOM 1603 C C . PRO A 1 210 ? 10.08881 43.28963 15.77369 1.000 29.58304 210 PRO A C 1
ATOM 1604 O O . PRO A 1 210 ? 10.50420 43.61124 16.89326 1.000 27.80722 210 PRO A O 1
ATOM 1608 N N . THR A 1 211 ? 9.91801 44.18041 14.80041 1.000 29.90747 211 THR A N 1
ATOM 1609 C CA . THR A 1 211 ? 10.22278 45.58301 15.04049 1.000 28.20833 211 THR A CA 1
ATOM 1610 C C . THR A 1 211 ? 9.11588 46.26600 15.83463 1.000 25.86857 211 THR A C 1
ATOM 1611 O O . THR A 1 211 ? 9.40884 47.08735 16.70491 1.000 23.21190 211 THR A O 1
ATOM 1615 N N . ARG A 1 212 ? 7.84210 45.93535 15.56218 1.000 23.37537 212 ARG A N 1
ATOM 1616 C CA . ARG A 1 212 ? 6.75802 46.47533 16.38896 1.000 24.35815 212 ARG A CA 1
ATOM 1617 C C . ARG A 1 212 ? 6.95513 46.08446 17.84763 1.000 24.96599 212 ARG A C 1
ATOM 1618 O O . ARG A 1 212 ? 6.79358 46.91480 18.75260 1.000 23.21123 212 ARG A O 1
ATOM 1626 N N . ASP A 1 213 ? 7.31555 44.82014 18.08684 1.000 28.24710 213 ASP A N 1
ATOM 1627 C CA . ASP A 1 213 ? 7.59380 44.35529 19.44088 1.000 27.41841 213 ASP A CA 1
ATOM 1628 C C . ASP A 1 213 ? 8.73453 45.14526 20.07024 1.000 29.47899 213 ASP A C 1
ATOM 1629 O O . ASP A 1 213 ? 8.63061 45.60261 21.21224 1.000 27.80399 213 ASP A O 1
ATOM 1634 N N . ALA A 1 214 ? 9.84539 45.30435 19.34387 1.000 26.20348 214 ALA A N 1
ATOM 1635 C CA . ALA A 1 214 ? 10.96080 46.09047 19.87134 1.000 26.24932 214 ALA A CA 1
ATOM 1636 C C . ALA A 1 214 ? 10.53991 47.52850 20.14837 1.000 26.80064 214 ALA A C 1
ATOM 1637 O O . ALA A 1 214 ? 10.93911 48.12510 21.15467 1.000 25.89175 214 ALA A O 1
ATOM 1639 N N . HIS A 1 215 ? 9.76950 48.12023 19.24513 1.000 26.80780 215 HIS A N 1
ATOM 1640 C CA . HIS A 1 215 ? 9.39627 49.52152 19.41659 1.000 25.87265 215 HIS A CA 1
ATOM 1641 C C . HIS A 1 215 ? 8.52632 49.69829 20.65074 1.000 28.34393 215 HIS A C 1
ATOM 1642 O O . HIS A 1 215 ? 8.74651 50.60320 21.46608 1.000 24.43632 215 HIS A O 1
ATOM 1649 N N . ASN A 1 216 ? 7.51345 48.84346 20.79104 1.000 28.78165 216 ASN A N 1
ATOM 1650 C CA . ASN A 1 216 ? 6.61381 48.93947 21.93422 1.000 31.90983 216 ASN A CA 1
ATOM 1651 C C . ASN A 1 216 ? 7.34906 48.78823 23.25947 1.000 33.31141 216 ASN A C 1
ATOM 1652 O O . ASN A 1 216 ? 6.96973 49.42496 24.25123 1.000 32.11481 216 ASN A O 1
ATOM 1657 N N . GLU A 1 217 ? 8.39824 47.96821 23.30789 1.000 25.33950 217 GLU A N 1
ATOM 1658 C CA . GLU A 1 217 ? 9.21989 47.94535 24.51710 1.000 27.37477 217 GLU A CA 1
ATOM 1659 C C . GLU A 1 217 ? 10.04646 49.22085 24.65510 1.000 23.40300 217 GLU A C 1
ATOM 1660 O O . GLU A 1 217 ? 10.07932 49.83900 25.72219 1.000 27.57588 217 GLU A O 1
ATOM 1666 N N . ALA A 1 218 ? 10.73390 49.62677 23.59152 1.000 23.25562 218 ALA A N 1
ATOM 1667 C CA . ALA A 1 218 ? 11.67464 50.73423 23.72289 1.000 28.26244 218 ALA A CA 1
ATOM 1668 C C . ALA A 1 218 ? 10.96461 52.03637 24.08103 1.000 31.16766 218 ALA A C 1
ATOM 1669 O O . ALA A 1 218 ? 11.47563 52.81998 24.88448 1.000 26.65538 218 ALA A O 1
ATOM 1671 N N . PHE A 1 219 ? 9.78554 52.28577 23.50079 1.000 25.39141 219 PHE A N 1
ATOM 1672 C CA . PHE A 1 219 ? 9.09171 53.55069 23.73559 1.000 30.88156 219 PHE A CA 1
ATOM 1673 C C . PHE A 1 219 ? 8.28581 53.57536 25.03391 1.000 29.72588 219 PHE A C 1
ATOM 1674 O O . PHE A 1 219 ? 7.60445 54.57507 25.30231 1.000 24.01278 219 PHE A O 1
ATOM 1682 N N . ARG A 1 220 ? 8.33681 52.51401 25.84046 1.000 25.16262 220 ARG A N 1
ATOM 1683 C CA . ARG A 1 220 ? 7.92165 52.65406 27.22984 1.000 33.29556 220 ARG A CA 1
ATOM 1684 C C . ARG A 1 220 ? 8.69155 53.77267 27.90875 1.000 32.87685 220 ARG A C 1
ATOM 1685 O O . ARG A 1 220 ? 8.21016 54.36251 28.88488 1.000 31.46922 220 ARG A O 1
ATOM 1693 N N . ASP A 1 221 ? 9.89046 54.07385 27.41477 1.000 24.73797 221 ASP A N 1
ATOM 1694 C CA . ASP A 1 221 ? 10.73559 55.10914 27.99479 1.000 27.93423 221 ASP A CA 1
ATOM 1695 C C . ASP A 1 221 ? 10.64861 56.44623 27.25956 1.000 30.36902 221 ASP A C 1
ATOM 1696 O O . ASP A 1 221 ? 11.50713 57.30651 27.46829 1.000 29.59624 221 ASP A O 1
ATOM 1701 N N . HIS A 1 222 ? 9.64123 56.63653 26.40822 1.000 27.53139 222 HIS A N 1
ATOM 1702 C CA . HIS A 1 222 ? 9.41905 57.89020 25.69278 1.000 25.96885 222 HIS A CA 1
ATOM 1703 C C . HIS A 1 222 ? 8.15953 58.54559 26.24982 1.000 28.34377 222 HIS A C 1
ATOM 1704 O O . HIS A 1 222 ? 7.17926 57.86120 26.54623 1.000 28.72670 222 HIS A O 1
ATOM 1711 N N . TRP A 1 223 ? 8.19070 59.86663 26.41434 1.000 31.90186 223 TRP A N 1
ATOM 1712 C CA . TRP A 1 223 ? 7.05513 60.56139 27.01000 1.000 34.86339 223 TRP A CA 1
ATOM 1713 C C . TRP A 1 223 ? 5.77936 60.33874 26.19552 1.000 27.14479 223 TRP A C 1
ATOM 1714 O O . TRP A 1 223 ? 5.78189 60.38818 24.96147 1.000 26.50998 223 TRP A O 1
ATOM 1725 N N . GLY A 1 224 ? 4.68348 60.07455 26.90055 1.000 25.12772 224 GLY A N 1
ATOM 1726 C CA . GLY A 1 224 ? 3.37063 60.02254 26.28882 1.000 24.13183 224 GLY A CA 1
ATOM 1727 C C . GLY A 1 224 ? 3.03875 58.75715 25.52703 1.000 27.51383 224 GLY A C 1
ATOM 1728 O O . GLY A 1 224 ? 1.86309 58.40612 25.39875 1.000 29.07725 224 GLY A O 1
ATOM 1729 N N . SER A 1 225 ? 4.04833 58.05262 25.02531 1.000 27.75276 225 SER A N 1
ATOM 1730 C CA . SER A 1 225 ? 3.79582 57.02208 24.02467 1.000 28.15457 225 SER A CA 1
ATOM 1731 C C . SER A 1 225 ? 3.03182 55.85754 24.62377 1.000 27.49535 225 SER A C 1
ATOM 1732 O O . SER A 1 225 ? 3.28924 55.43973 25.75787 1.000 29.64230 225 SER A O 1
ATOM 1735 N N . GLN A 1 226 ? 2.09341 55.32439 23.83904 1.000 24.92037 226 GLN A N 1
ATOM 1736 C CA . GLN A 1 226 ? 1.38929 54.09794 24.12894 1.000 26.87298 226 GLN A CA 1
ATOM 1737 C C . GLN A 1 226 ? 1.78533 53.05057 23.10456 1.000 30.31804 226 GLN A C 1
ATOM 1738 O O . GLN A 1 226 ? 2.15744 53.39691 21.98181 1.000 28.14497 226 GLN A O 1
ATOM 1744 N N . PRO A 1 227 ? 1.69982 51.76801 23.44408 1.000 32.10822 227 PRO A N 1
ATOM 1745 C CA . PRO A 1 227 ? 2.10621 50.73674 22.48585 1.000 33.95415 227 PRO A CA 1
ATOM 1746 C C . PRO A 1 227 ? 1.27727 50.81676 21.21110 1.000 31.54684 227 PRO A C 1
ATOM 1747 O O . PRO A 1 227 ? 0.10364 51.20284 21.22542 1.000 31.94925 227 PRO A O 1
ATOM 1751 N N . GLU A 1 228 ? 1.92010 50.47965 20.09023 1.000 29.81315 228 GLU A N 1
ATOM 1752 C CA . GLU A 1 228 ? 1.27792 50.49871 18.77714 1.000 32.81770 228 GLU A CA 1
ATOM 1753 C C . GLU A 1 228 ? 0.62607 49.15187 18.49562 1.000 32.64648 228 GLU A C 1
ATOM 1754 O O . GLU A 1 228 ? 1.31137 48.11677 18.44820 1.000 29.38200 228 GLU A O 1
ATOM 1760 N N . ALA A 1 229 ? -0.68852 49.16873 18.27313 1.000 32.73754 229 ALA A N 1
ATOM 1761 C CA . ALA A 1 229 ? -1.38172 47.96727 17.84023 1.000 31.30859 229 ALA A CA 1
ATOM 1762 C C . ALA A 1 229 ? -0.96695 47.59214 16.41781 1.000 33.75339 229 ALA A C 1
ATOM 1763 O O . ALA A 1 229 ? -0.60786 48.44423 15.59708 1.000 32.11803 229 ALA A O 1
ATOM 1765 N N . ARG A 1 230 ? -1.03544 46.29298 16.12582 1.000 33.19858 230 ARG A N 1
ATOM 1766 C CA . ARG A 1 230 ? -0.57623 45.80251 14.82990 1.000 35.87741 230 ARG A CA 1
ATOM 1767 C C . ARG A 1 230 ? -1.26848 46.51755 13.67363 1.000 33.63494 230 ARG A C 1
ATOM 1768 O O . ARG A 1 230 ? -0.61528 46.93030 12.71075 1.000 28.91219 230 ARG A O 1
ATOM 1776 N N . GLU A 1 231 ? -2.59777 46.66229 13.74090 1.000 35.73385 231 GLU A N 1
ATOM 1777 C CA . GLU A 1 231 ? -3.32486 47.31094 12.65008 1.000 34.49902 231 GLU A CA 1
ATOM 1778 C C . GLU A 1 231 ? -2.81202 48.72262 12.39366 1.000 34.31721 231 GLU A C 1
ATOM 1779 O O . GLU A 1 231 ? -2.62136 49.12387 11.23801 1.000 37.24653 231 GLU A O 1
ATOM 1785 N N . ASP A 1 232 ? -2.59810 49.50273 13.45443 1.000 28.44339 232 ASP A N 1
ATOM 1786 C CA . ASP A 1 232 ? -2.11015 50.86645 13.26645 1.000 28.99647 232 ASP A CA 1
ATOM 1787 C C . ASP A 1 232 ? -0.67239 50.87429 12.76242 1.000 36.91304 232 ASP A C 1
ATOM 1788 O O . ASP A 1 232 ? -0.28501 51.75201 11.97853 1.000 29.74397 232 ASP A O 1
ATOM 1793 N N . TRP A 1 233 ? 0.13524 49.92217 13.23491 1.000 34.36940 233 TRP A N 1
ATOM 1794 C CA . TRP A 1 233 ? 1.50223 49.78527 12.75187 1.000 29.88924 233 TRP A CA 1
ATOM 1795 C C . TRP A 1 233 ? 1.50055 49.55651 11.25392 1.000 30.90502 233 TRP A C 1
ATOM 1796 O O . TRP A 1 233 ? 2.17248 50.26781 10.49787 1.000 29.50044 233 TRP A O 1
ATOM 1807 N N . GLU A 1 234 ? 0.70898 48.58595 10.80276 1.000 34.07469 234 GLU A N 1
ATOM 1808 C CA . GLU A 1 234 ? 0.70615 48.25571 9.38706 1.000 32.83025 234 GLU A CA 1
ATOM 1809 C C . GLU A 1 234 ? 0.13245 49.39429 8.56134 1.000 30.37403 234 GLU A C 1
ATOM 1810 O O . GLU A 1 234 ? 0.64103 49.69321 7.47843 1.000 32.34101 234 GLU A O 1
ATOM 1816 N N . ALA A 1 235 ? -0.88857 50.07619 9.07996 1.000 29.64628 235 ALA A N 1
ATOM 1817 C CA . ALA A 1 235 ? -1.47529 51.20375 8.36183 1.000 31.67320 235 ALA A CA 1
ATOM 1818 C C . ALA A 1 235 ? -0.43677 52.27669 8.07490 1.000 33.90534 235 ALA A C 1
ATOM 1819 O O . ALA A 1 235 ? -0.35700 52.79881 6.95733 1.000 31.71008 235 ALA A O 1
ATOM 1821 N N . ALA A 1 236 ? 0.36710 52.63094 9.07977 1.000 29.15523 236 ALA A N 1
ATOM 1822 C CA . ALA A 1 236 ? 1.33645 53.69959 8.87905 1.000 29.43174 236 ALA A CA 1
ATOM 1823 C C . ALA A 1 236 ? 2.33766 53.33276 7.79386 1.000 25.01779 236 ALA A C 1
ATOM 1824 O O . ALA A 1 236 ? 2.88866 54.21473 7.12959 1.000 25.18163 236 ALA A O 1
ATOM 1826 N N . HIS A 1 237 ? 2.56766 52.04337 7.58245 1.000 26.61036 237 HIS A N 1
ATOM 1827 C CA . HIS A 1 237 ? 3.51500 51.61454 6.56172 1.000 35.86106 237 HIS A CA 1
ATOM 1828 C C . HIS A 1 237 ? 2.90934 51.57730 5.17077 1.000 27.77127 237 HIS A C 1
ATOM 1829 O O . HIS A 1 237 ? 3.64407 51.36924 4.20572 1.000 29.62274 237 HIS A O 1
ATOM 1836 N N . ARG A 1 238 ? 1.60308 51.78752 5.04122 1.000 24.24945 238 ARG A N 1
ATOM 1837 C CA . ARG A 1 238 ? 1.01193 51.92630 3.71636 1.000 27.09174 238 ARG A CA 1
ATOM 1838 C C . ARG A 1 238 ? 1.14922 53.33239 3.16065 1.000 27.13225 238 ARG A C 1
ATOM 1839 O O . ARG A 1 238 ? 1.02111 53.51344 1.94561 1.000 27.38637 238 ARG A O 1
ATOM 1847 N N . LEU A 1 239 ? 1.42347 54.31800 4.01356 1.000 23.63029 239 LEU A N 1
ATOM 1848 C CA . LEU A 1 239 ? 1.56603 55.69111 3.55061 1.000 22.74391 239 LEU A CA 1
ATOM 1849 C C . LEU A 1 239 ? 2.68191 55.78655 2.51925 1.000 29.16560 239 LEU A C 1
ATOM 1850 O O . LEU A 1 239 ? 3.75809 55.19034 2.67369 1.000 21.07397 239 LEU A O 1
ATOM 1855 N N . SER A 1 240 ? 2.41866 56.54933 1.45521 1.000 21.59967 240 SER A N 1
ATOM 1856 C CA . SER A 1 240 ? 3.40672 56.69432 0.38998 1.000 20.84014 240 SER A CA 1
ATOM 1857 C C . SER A 1 240 ? 4.73581 57.24708 0.88832 1.000 20.68780 240 SER A C 1
ATOM 1858 O O . SER A 1 240 ? 5.77561 56.98976 0.27396 1.000 21.66015 240 SER A O 1
ATOM 1861 N N . ALA A 1 241 ? 4.73567 58.01853 1.96837 1.000 19.95021 241 ALA A N 1
ATOM 1862 C CA . ALA A 1 241 ? 5.99403 58.59089 2.42266 1.000 20.30245 241 ALA A CA 1
ATOM 1863 C C . ALA A 1 241 ? 6.92997 57.54638 3.02078 1.000 24.16028 241 ALA A C 1
ATOM 1864 O O . ALA A 1 241 ? 8.14133 57.76314 3.02791 1.000 22.00247 241 ALA A O 1
ATOM 1866 N N . PHE A 1 242 ? 6.40494 56.42906 3.52328 1.000 21.18929 242 PHE A N 1
ATOM 1867 C CA . PHE A 1 242 ? 7.25895 55.45532 4.18960 1.000 21.84553 242 PHE A CA 1
ATOM 1868 C C . PHE A 1 242 ? 8.21278 54.81063 3.18838 1.000 21.20488 242 PHE A C 1
ATOM 1869 O O . PHE A 1 242 ? 7.81130 54.42333 2.09100 1.000 20.29637 242 PHE A O 1
ATOM 1877 N N . ARG A 1 243 ? 9.48348 54.70450 3.55922 1.000 18.95481 243 ARG A N 1
ATOM 1878 C CA . ARG A 1 243 ? 10.51668 54.14184 2.68376 1.000 20.60790 243 ARG A CA 1
ATOM 1879 C C . ARG A 1 243 ? 11.15218 52.95288 3.39409 1.000 19.70222 243 ARG A C 1
ATOM 1880 O O . ARG A 1 243 ? 12.09955 53.10590 4.16587 1.000 19.67186 243 ARG A O 1
ATOM 1888 N N . ALA A 1 244 ? 10.62206 51.75687 3.12641 1.000 23.62478 244 ALA A N 1
ATOM 1889 C CA . ALA A 1 244 ? 11.17971 50.55468 3.74288 1.000 27.53535 244 ALA A CA 1
ATOM 1890 C C . ALA A 1 244 ? 12.64608 50.36806 3.38893 1.000 23.76243 244 ALA A C 1
ATOM 1891 O O . ALA A 1 244 ? 13.43014 49.88561 4.21586 1.000 20.31314 244 ALA A O 1
ATOM 1893 N N . ASP A 1 245 ? 13.04983 50.73633 2.18214 1.000 21.09653 245 ASP A N 1
ATOM 1894 C CA . ASP A 1 245 ? 14.44487 50.51999 1.81401 1.000 23.76831 245 ASP A CA 1
ATOM 1895 C C . ASP A 1 245 ? 15.40425 51.56350 2.38561 1.000 23.01622 245 ASP A C 1
ATOM 1896 O O . ASP A 1 245 ? 16.61727 51.43308 2.18513 1.000 26.00674 245 ASP A O 1
ATOM 1901 N N . LEU A 1 246 ? 14.91353 52.57783 3.09926 1.000 21.44897 246 LEU A N 1
ATOM 1902 C CA . LEU A 1 246 ? 15.77451 53.46300 3.87769 1.000 21.70180 246 LEU A CA 1
ATOM 1903 C C . LEU A 1 246 ? 15.56068 53.26713 5.37444 1.000 21.76606 246 LEU A C 1
ATOM 1904 O O . LEU A 1 246 ? 15.90456 54.14094 6.18079 1.000 21.70931 246 LEU A O 1
ATOM 1909 N N . SER A 1 247 ? 14.97735 52.13586 5.74998 1.000 21.83603 247 SER A N 1
ATOM 1910 C CA . SER A 1 247 ? 14.73462 51.78497 7.13781 1.000 16.34631 247 SER A CA 1
ATOM 1911 C C . SER A 1 247 ? 15.56375 50.55420 7.44971 1.000 19.01728 247 SER A C 1
ATOM 1912 O O . SER A 1 247 ? 15.80310 49.71396 6.57339 1.000 20.23228 247 SER A O 1
ATOM 1915 N N . PHE A 1 248 ? 16.01940 50.45226 8.69572 1.000 21.53225 248 PHE A N 1
ATOM 1916 C CA . PHE A 1 248 ? 17.00908 49.43177 9.00621 1.000 24.19603 248 PHE A CA 1
ATOM 1917 C C . PHE A 1 248 ? 16.78508 48.90507 10.41297 1.000 21.31247 248 PHE A C 1
ATOM 1918 O O . PHE A 1 248 ? 16.27883 49.61697 11.28959 1.000 20.49405 248 PHE A O 1
ATOM 1926 N N . VAL A 1 249 ? 17.17644 47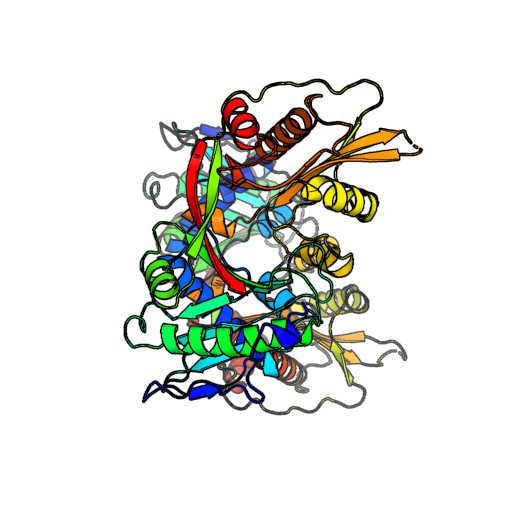.65270 10.62525 1.000 21.17467 249 VAL A N 1
ATOM 1927 C CA . VAL A 1 249 ? 17.10951 47.05294 11.94913 1.000 18.22629 249 VAL A CA 1
ATOM 1928 C C . VAL A 1 249 ? 18.47268 46.47127 12.30131 1.000 25.11235 249 VAL A C 1
ATOM 1929 O O . VAL A 1 249 ? 19.21523 46.00402 11.42971 1.000 21.01363 249 VAL A O 1
ATOM 1933 N N . ALA A 1 250 ? 18.79436 46.49940 13.59189 1.000 25.40302 250 ALA A N 1
ATOM 1934 C CA . ALA A 1 250 ? 19.94096 45.77999 14.13327 1.000 27.09992 250 ALA A CA 1
ATOM 1935 C C . ALA A 1 250 ? 19.40469 44.50860 14.76901 1.000 28.96056 250 ALA A C 1
ATOM 1936 O O . ALA A 1 250 ? 18.44513 44.56127 15.54947 1.000 22.81617 250 ALA A O 1
ATOM 1938 N N . VAL A 1 251 ? 19.99686 43.36948 14.41171 1.000 24.06439 251 VAL A N 1
ATOM 1939 C CA . VAL A 1 251 ? 19.42709 42.06342 14.72510 1.000 27.24072 251 VAL A CA 1
ATOM 1940 C C . VAL A 1 251 ? 20.45101 41.27804 15.52088 1.000 30.13603 251 VAL A C 1
ATOM 1941 O O . VAL A 1 251 ? 21.60275 41.13287 15.08786 1.000 24.00294 251 VAL A O 1
ATOM 1945 N N . ALA A 1 252 ? 20.03651 40.79027 16.68148 1.000 27.64026 252 ALA A N 1
ATOM 1946 C CA . ALA A 1 252 ? 20.84499 39.92527 17.52851 1.000 35.91816 252 ALA A CA 1
ATOM 1947 C C . ALA A 1 252 ? 20.18193 38.55890 17.61542 1.000 43.82081 252 ALA A C 1
ATOM 1948 O O . ALA A 1 252 ? 19.10018 38.33441 17.07446 1.000 33.33745 252 ALA A O 1
ATOM 1950 N N . ARG A 1 253 ? 20.85050 37.64130 18.30431 1.000 60.51378 253 ARG A N 1
ATOM 1951 C CA . ARG A 1 253 ? 20.32339 36.31306 18.56898 1.000 75.52189 253 ARG A CA 1
ATOM 1952 C C . ARG A 1 253 ? 19.93713 36.21622 20.03907 1.000 77.62527 253 ARG A C 1
ATOM 1953 O O . ARG A 1 253 ? 20.65659 36.71341 20.91242 1.000 73.30611 253 ARG A O 1
ATOM 1961 N N . ASP A 1 254 ? 18.78789 35.59876 20.30596 1.000 78.73246 254 ASP A N 1
ATOM 1962 C CA . ASP A 1 254 ? 18.33488 35.39407 21.67860 1.000 75.67206 254 ASP A CA 1
ATOM 1963 C C . ASP A 1 254 ? 18.87453 34.07404 22.22645 1.000 73.43218 254 ASP A C 1
ATOM 1964 O O . ASP A 1 254 ? 19.57303 34.05359 23.23400 1.000 73.93574 254 ASP A O 1
ATOM 1969 N N . GLN A 1 258 ? 18.08480 32.08836 17.38501 1.000 44.48394 258 GLN A N 1
ATOM 1970 C CA . GLN A 1 258 ? 16.85908 32.89376 17.21755 1.000 46.95820 258 GLN A CA 1
ATOM 1971 C C . GLN A 1 258 ? 17.06781 34.42753 17.14114 1.000 44.76198 258 GLN A C 1
ATOM 1972 O O . GLN A 1 258 ? 17.56192 35.02993 18.09400 1.000 54.26603 258 GLN A O 1
ATOM 1978 N N . ASP A 1 259 ? 16.65190 35.05395 16.03262 1.000 37.19170 259 ASP A N 1
ATOM 1979 C CA . ASP A 1 259 ? 16.86201 36.48472 15.81213 1.000 36.29767 259 ASP A CA 1
ATOM 1980 C C . ASP A 1 259 ? 15.85115 37.31876 16.59027 1.000 43.83475 259 ASP A C 1
ATOM 1981 O O . ASP A 1 259 ? 14.68350 36.94187 16.72986 1.000 40.74866 259 ASP A O 1
ATOM 1986 N N . ILE A 1 260 ? 16.30061 38.48107 17.06577 1.000 35.34843 260 ILE A N 1
ATOM 1987 C CA . ILE A 1 260 ? 15.40266 39.50954 17.58550 1.000 36.36826 260 ILE A CA 1
ATOM 1988 C C . ILE A 1 260 ? 15.92176 40.87911 17.18164 1.000 36.18083 260 ILE A C 1
ATOM 1989 O O . ILE A 1 260 ? 17.13801 41.10423 17.12587 1.000 33.54628 260 ILE A O 1
ATOM 1994 N N . VAL A 1 261 ? 14.99316 41.79091 16.90492 1.000 27.38044 261 VAL A N 1
ATOM 1995 C CA . VAL A 1 261 ? 15.33337 43.18082 16.61817 1.000 25.43957 261 VAL A CA 1
ATOM 1996 C C . VAL A 1 261 ? 15.66387 43.87279 17.93310 1.000 27.28443 261 VAL A C 1
ATOM 1997 O O . VAL A 1 261 ? 14.82542 43.93879 18.83796 1.000 29.58842 261 VAL A O 1
ATOM 2001 N N . VAL A 1 262 ? 16.88448 44.39078 18.04171 1.000 27.44321 262 VAL A N 1
ATOM 2002 C CA . VAL A 1 262 ? 17.32191 45.10438 19.23945 1.000 32.79162 262 VAL A CA 1
ATOM 2003 C C . VAL A 1 262 ? 17.39717 46.60173 19.04166 1.000 31.71230 262 VAL A C 1
ATOM 2004 O O . VAL A 1 262 ? 17.49927 47.34014 20.03498 1.000 28.20238 262 VAL A O 1
ATOM 2008 N N . ALA A 1 263 ? 17.36112 47.07213 17.80677 1.000 27.79395 263 ALA A N 1
ATOM 2009 C CA . ALA A 1 263 ? 17.33486 48.49481 17.51897 1.000 26.09154 263 ALA A CA 1
ATOM 2010 C C . ALA A 1 263 ? 16.72293 48.63639 16.13600 1.000 23.24601 263 ALA A C 1
ATOM 2011 O O . ALA A 1 263 ? 16.81264 47.71902 15.31215 1.000 21.69281 263 ALA A O 1
ATOM 2013 N N . TYR A 1 264 ? 16.08668 49.77575 15.88776 1.000 20.80163 264 TYR A N 1
ATOM 2014 C CA . TYR A 1 264 ? 15.40152 49.95267 14.61869 1.000 21.61268 264 TYR A CA 1
ATOM 2015 C C . TYR A 1 264 ? 15.34164 51.43637 14.28653 1.000 21.11847 264 TYR A C 1
ATOM 2016 O O . TYR A 1 264 ? 15.31892 52.29051 15.18069 1.000 23.64049 264 TYR A O 1
ATOM 2025 N N . LEU A 1 265 ? 15.27818 51.73122 12.98788 1.000 21.04180 265 LEU A N 1
ATOM 2026 C CA . LEU A 1 265 ? 15.17267 53.09822 12.49764 1.000 17.87272 265 LEU A CA 1
ATOM 2027 C C . LEU A 1 265 ? 14.29187 53.06298 11.26087 1.000 21.09999 265 LEU A C 1
ATOM 2028 O O . LEU A 1 265 ? 14.63929 52.39813 10.28598 1.000 23.19217 265 LEU A O 1
ATOM 2033 N N . LEU A 1 266 ? 13.15426 53.76455 11.29830 1.000 19.76004 266 LEU A N 1
ATOM 2034 C CA . LEU A 1 266 ? 12.22668 53.80692 10.17275 1.000 18.39317 266 LEU A CA 1
ATOM 2035 C C . LEU A 1 266 ? 12.22138 55.20880 9.58133 1.000 22.09309 266 LEU A C 1
ATOM 2036 O O . LEU A 1 266 ? 12.17394 56.20056 10.32662 1.000 22.09038 266 LEU A O 1
ATOM 2041 N N . SER A 1 267 ? 12.21226 55.28054 8.23968 1.000 17.38945 267 SER A N 1
ATOM 2042 C CA . SER A 1 267 ? 12.40554 56.52205 7.50660 1.000 21.30854 267 SER A CA 1
ATOM 2043 C C . SER A 1 267 ? 11.24180 56.81672 6.56986 1.000 22.59086 267 SER A C 1
ATOM 2044 O O . SER A 1 267 ? 10.62138 55.90493 6.01274 1.000 19.91807 267 SER A O 1
ATOM 2047 N N . ASP A 1 268 ? 10.99899 58.11468 6.35211 1.000 18.68559 268 ASP A N 1
ATOM 2048 C CA . ASP A 1 268 ? 10.09465 58.60708 5.32287 1.000 22.46218 268 ASP A CA 1
ATOM 2049 C C . ASP A 1 268 ? 10.87550 59.46959 4.34336 1.000 22.15754 268 ASP A C 1
ATOM 2050 O O . ASP A 1 268 ? 11.90951 60.05385 4.68081 1.000 20.04373 268 ASP A O 1
ATOM 2055 N N . VAL A 1 269 ? 10.35485 59.56683 3.12202 1.000 21.81520 269 VAL A N 1
ATOM 2056 C CA . VAL A 1 269 ? 10.77049 60.59034 2.16852 1.000 18.31836 269 VAL A CA 1
ATOM 2057 C C . VAL A 1 269 ? 9.49990 61.20300 1.59430 1.000 25.29756 269 VAL A C 1
ATOM 2058 O O . VAL A 1 269 ? 8.66245 60.49397 1.00589 1.000 18.51364 269 VAL A O 1
ATOM 2062 N N . ASN A 1 270 ? 9.34291 62.51264 1.77237 1.000 20.06864 270 ASN A N 1
ATOM 2063 C CA . ASN A 1 270 ? 8.18171 63.22005 1.24088 1.000 20.42235 270 ASN A CA 1
ATOM 2064 C C . ASN A 1 270 ? 8.73868 64.36186 0.39396 1.000 25.14125 270 ASN A C 1
ATOM 2065 O O . ASN A 1 270 ? 9.00318 65.45585 0.90574 1.000 18.21604 270 ASN A O 1
ATOM 2070 N N . GLU A 1 271 ? 8.92624 64.09492 -0.90600 1.000 22.92609 271 GLU A N 1
ATOM 2071 C CA . GLU A 1 271 ? 9.52701 65.08697 -1.79246 1.000 21.47120 271 GLU A CA 1
ATOM 2072 C C . GLU A 1 271 ? 8.68718 66.35380 -1.90529 1.000 24.40937 271 GLU A C 1
ATOM 2073 O O . GLU A 1 271 ? 9.23589 67.41351 -2.23741 1.000 23.10372 271 GLU A O 1
ATOM 2079 N N . GLU A 1 272 ? 7.37081 66.28807 -1.64427 1.000 18.35927 272 GLU A N 1
ATOM 2080 C CA . GLU A 1 272 ? 6.57672 67.51091 -1.72342 1.000 19.35241 272 GLU A CA 1
ATOM 2081 C C . GLU A 1 272 ? 6.95687 68.52000 -0.63412 1.000 18.52769 272 GLU A C 1
ATOM 2082 O O . GLU A 1 272 ? 6.63804 69.70628 -0.76345 1.000 21.76883 272 GLU A O 1
ATOM 2088 N N . GLU A 1 273 ? 7.61137 68.07171 0.43666 1.000 19.32546 273 GLU A N 1
ATOM 2089 C CA . GLU A 1 273 ? 8.07574 68.95133 1.50891 1.000 19.20384 273 GLU A CA 1
ATOM 2090 C C . GLU A 1 273 ? 9.43895 69.57747 1.24641 1.000 22.36428 273 GLU A C 1
ATOM 2091 O O . GLU A 1 273 ? 9.82317 70.49545 1.98330 1.000 22.26484 273 GLU A O 1
ATOM 2097 N N . TRP A 1 274 ? 10.16473 69.13034 0.21851 1.000 18.74520 274 TRP A N 1
ATOM 2098 C CA . TRP A 1 274 ? 11.54131 69.59010 0.03758 1.000 23.61156 274 TRP A CA 1
ATOM 2099 C C . TRP A 1 274 ? 11.61189 71.10773 -0.16860 1.000 25.79120 274 TRP A C 1
ATOM 2100 O O . TRP A 1 274 ? 12.46508 71.79270 0.42141 1.000 22.26694 274 TRP A O 1
ATOM 2111 N N . GLU A 1 275 ? 10.73204 71.64976 -1.01135 1.000 21.32799 275 GLU A N 1
ATOM 2112 C CA . GLU A 1 275 ? 10.80958 73.06604 -1.35854 1.000 19.76499 275 GLU A CA 1
ATOM 2113 C C . GLU A 1 275 ? 10.70323 73.94711 -0.11961 1.000 29.77769 275 GLU A C 1
ATOM 2114 O O . GLU A 1 275 ? 11.52960 74.84251 0.09202 1.000 26.35343 275 GLU A O 1
ATOM 2120 N N . ALA A 1 276 ? 9.68684 73.71087 0.71294 1.000 24.00668 276 ALA A N 1
ATOM 2121 C CA . ALA A 1 276 ? 9.49365 74.54604 1.88694 1.000 24.46741 276 ALA A CA 1
ATOM 2122 C C . ALA A 1 276 ? 10.58872 74.33542 2.92413 1.000 21.05616 276 ALA A C 1
ATOM 2123 O O . ALA A 1 276 ? 10.91222 75.26942 3.65643 1.000 23.85075 276 ALA A O 1
ATOM 2125 N N . ASN A 1 277 ? 11.16686 73.13046 3.01141 1.000 23.40763 277 ASN A N 1
ATOM 2126 C CA . ASN A 1 277 ? 12.23871 72.90533 3.97540 1.000 25.27432 277 ASN A CA 1
ATOM 2127 C C . ASN A 1 277 ? 13.57772 73.47187 3.52152 1.000 30.74399 277 ASN A C 1
ATOM 2128 O O . ASN A 1 277 ? 14.46362 73.67597 4.36213 1.000 29.14808 277 ASN A O 1
ATOM 2133 N N . GLY A 1 278 ? 13.74004 73.73961 2.22885 1.000 23.54243 278 GLY A N 1
ATOM 2134 C CA . GLY A 1 278 ? 14.97980 74.27933 1.70774 1.000 27.05835 278 GLY A CA 1
ATOM 2135 C C . GLY A 1 278 ? 16.00447 73.25393 1.26872 1.000 28.12402 278 GLY A C 1
ATOM 2136 O O . GLY A 1 278 ? 17.12096 73.64222 0.91238 1.000 23.20791 278 GLY A O 1
ATOM 2137 N N . TYR A 1 279 ? 15.66312 71.96647 1.27241 1.000 21.54459 279 TYR A N 1
ATOM 2138 C CA . TYR A 1 279 ? 16.58941 70.90858 0.87514 1.000 22.55736 279 TYR A CA 1
ATOM 2139 C C . TYR A 1 279 ? 15.78785 69.63374 0.65780 1.000 22.00445 279 TYR A C 1
ATOM 2140 O O . TYR A 1 279 ? 14.69464 69.47596 1.19587 1.000 25.56294 279 TYR A O 1
ATOM 2149 N N . SER A 1 280 ? 16.33726 68.72623 -0.13506 1.000 24.83642 280 SER A N 1
ATOM 2150 C CA . SER A 1 280 ? 15.79637 67.37747 -0.15018 1.000 24.28055 280 SER A CA 1
ATOM 2151 C C . SER A 1 280 ? 16.25801 66.68630 1.12306 1.000 21.92577 280 SER A C 1
ATOM 2152 O O . SER A 1 280 ? 17.31647 67.01394 1.67030 1.000 23.67856 280 SER A O 1
ATOM 2155 N N . PHE A 1 281 ? 15.45057 65.75000 1.61776 1.000 21.16275 281 PHE A N 1
ATOM 2156 C CA . PHE A 1 281 ? 15.79803 65.15984 2.90618 1.000 20.50024 281 PHE A CA 1
ATOM 2157 C C . PHE A 1 281 ? 15.04444 63.85508 3.12566 1.000 27.03882 281 PHE A C 1
ATOM 2158 O O . PHE A 1 281 ? 13.91608 63.67351 2.65000 1.000 24.48449 281 PHE A O 1
ATOM 2166 N N . GLY A 1 282 ? 15.68091 62.95864 3.87470 1.000 23.41744 282 GLY A N 1
ATOM 2167 C CA . GLY A 1 282 ? 15.00015 61.83003 4.48015 1.000 21.64638 282 GLY A CA 1
ATOM 2168 C C . GLY A 1 282 ? 14.63896 62.15511 5.91743 1.000 21.91571 282 GLY A C 1
ATOM 2169 O O . GLY A 1 282 ? 15.35419 62.89465 6.60275 1.000 22.13505 282 GLY A O 1
ATOM 2170 N N . PHE A 1 283 ? 13.50964 61.62181 6.37234 1.000 18.67047 283 PHE A N 1
ATOM 2171 C CA . PHE A 1 283 ? 12.98349 61.94994 7.69119 1.000 18.42416 283 PHE A CA 1
ATOM 2172 C C . PHE A 1 283 ? 13.04181 60.69570 8.55582 1.000 22.36782 283 PHE A C 1
ATOM 2173 O O . PHE A 1 283 ? 12.47545 59.66348 8.18233 1.000 18.82328 283 PHE A O 1
ATOM 2181 N N . VAL A 1 284 ? 13.74238 60.77865 9.68967 1.000 22.10378 284 VAL A N 1
ATOM 2182 C CA . VAL A 1 284 ? 13.82086 59.68075 10.65892 1.000 18.28579 284 VAL A CA 1
ATOM 2183 C C . VAL A 1 284 ? 12.52920 59.68140 11.47095 1.000 21.18397 284 VAL A C 1
ATOM 2184 O O . VAL A 1 284 ? 12.36474 60.47552 12.40144 1.000 23.63236 284 VAL A O 1
ATOM 2188 N N . ASP A 1 285 ? 11.61302 58.76925 11.14633 1.000 17.53827 285 ASP A N 1
ATOM 2189 C CA . ASP A 1 285 ? 10.31463 58.78055 11.80067 1.000 17.69599 285 ASP A CA 1
ATOM 2190 C C . ASP A 1 285 ? 10.35821 58.08031 13.15299 1.000 22.97079 285 ASP A C 1
ATOM 2191 O O . ASP A 1 285 ? 9.76628 58.56666 14.12116 1.000 22.92395 285 ASP A O 1
ATOM 2196 N N . LEU A 1 286 ? 11.04610 56.94081 13.24472 1.000 19.39837 286 LEU A N 1
ATOM 2197 C CA . LEU A 1 286 ? 11.15480 56.20249 14.49536 1.000 24.29988 286 LEU A CA 1
ATOM 2198 C C . LEU A 1 286 ? 12.58561 55.71975 14.68743 1.000 18.13453 286 LEU A C 1
ATOM 2199 O O . LEU A 1 286 ? 13.22856 55.27448 13.73521 1.000 24.42632 286 LEU A O 1
ATOM 2204 N N . LEU A 1 287 ? 13.07155 55.80068 15.92287 1.000 24.13077 287 LEU A N 1
ATOM 2205 C CA . LEU A 1 287 ? 14.39680 55.29319 16.27462 1.000 16.27636 287 LEU A CA 1
ATOM 2206 C C . LEU A 1 287 ? 14.32950 54.79031 17.70679 1.000 20.60606 287 LEU A C 1
ATOM 2207 O O . LEU A 1 287 ? 13.95060 55.54822 18.61063 1.000 22.34824 287 LEU A O 1
ATOM 2212 N N . GLY A 1 288 ? 14.67542 53.52412 17.91786 1.000 23.71411 288 GLY A N 1
ATOM 2213 C CA . GLY A 1 288 ? 14.59209 52.93589 19.24526 1.000 21.46781 288 GLY A CA 1
ATOM 2214 C C . GLY A 1 288 ? 15.60901 51.83545 19.42862 1.000 25.95514 288 GLY A C 1
ATOM 2215 O O . GLY A 1 288 ? 16.02422 51.17900 18.46682 1.000 24.22091 288 GLY A O 1
ATOM 2216 N N . VAL A 1 289 ? 16.02700 51.64693 20.68119 1.000 25.32359 289 VAL A N 1
ATOM 2217 C CA . VAL A 1 289 ? 16.93566 50.57742 21.07151 1.000 25.83250 289 VAL A CA 1
ATOM 2218 C C . VAL A 1 289 ? 16.34527 49.92769 22.30994 1.000 25.40848 289 VAL A C 1
ATOM 2219 O O . VAL A 1 289 ? 15.91383 50.62956 23.23054 1.000 24.41082 289 VAL A O 1
ATOM 2223 N N . ARG A 1 290 ? 16.30319 48.59554 22.32716 1.000 27.33407 290 ARG A N 1
ATOM 2224 C CA . ARG A 1 290 ? 15.76915 47.89874 23.49098 1.000 33.67701 290 ARG A CA 1
ATOM 2225 C C . ARG A 1 290 ? 16.58696 48.25395 24.73078 1.000 34.08497 290 ARG A C 1
ATOM 2226 O O . ARG A 1 290 ? 17.80815 48.42933 24.67040 1.000 26.78952 290 ARG A O 1
ATOM 2234 N N . ARG A 1 291 ? 15.90495 48.34155 25.86922 1.000 30.80976 291 ARG A N 1
ATOM 2235 C CA . ARG A 1 291 ? 16.53832 48.83805 27.08806 1.000 34.17600 291 ARG A CA 1
ATOM 2236 C C . ARG A 1 291 ? 17.85317 48.11833 27.38593 1.000 35.15108 291 ARG A C 1
ATOM 2237 O O . ARG A 1 291 ? 18.87265 48.75348 27.67023 1.000 36.42063 291 ARG A O 1
ATOM 2245 N N . ASP A 1 292 ? 17.84849 46.78615 27.32992 1.000 32.97173 292 ASP A N 1
ATOM 2246 C CA . ASP A 1 292 ? 19.03374 46.01007 27.69191 1.000 33.42545 292 ASP A CA 1
ATOM 2247 C C . ASP A 1 292 ? 20.16797 46.09609 26.67441 1.000 31.03548 292 ASP A C 1
ATOM 2248 O O . ASP A 1 292 ? 21.22765 45.50370 26.90732 1.000 31.48310 292 ASP A O 1
ATOM 2253 N N . TRP A 1 293 ? 19.98456 46.78155 25.55325 1.000 33.75079 293 TRP A N 1
ATOM 2254 C CA . TRP A 1 293 ? 21.02347 46.88559 24.53736 1.000 35.02722 293 TRP A CA 1
ATOM 2255 C C . TRP A 1 293 ? 21.49729 48.31657 24.35209 1.000 30.09092 293 TRP A C 1
ATOM 2256 O O . TRP A 1 293 ? 22.22670 48.59376 23.39191 1.000 28.14078 293 TRP A O 1
ATOM 2267 N N . ARG A 1 294 ? 21.08697 49.22758 25.22993 1.000 29.81982 294 ARG A N 1
ATOM 2268 C CA . ARG A 1 294 ? 21.43254 50.63517 25.10852 1.000 27.43604 294 ARG A CA 1
ATOM 2269 C C . ARG A 1 294 ? 22.85094 50.87918 25.60317 1.000 26.69811 294 ARG A C 1
ATOM 2270 O O . ARG A 1 294 ? 23.43453 50.06177 26.31693 1.000 28.26964 294 ARG A O 1
ATOM 2278 N N . GLY A 1 295 ? 23.39911 52.03450 25.22445 1.000 27.95386 295 GLY A N 1
ATOM 2279 C CA . GLY A 1 295 ? 24.75081 52.36075 25.62086 1.000 27.77471 295 GLY A CA 1
ATOM 2280 C C . GLY A 1 295 ? 25.80193 51.53982 24.90613 1.000 33.53637 295 GLY A C 1
ATOM 2281 O O . GLY A 1 295 ? 26.92591 51.39551 25.41039 1.000 29.66466 295 GLY A O 1
ATOM 2282 N N . ARG A 1 296 ? 25.46048 50.98399 23.74020 1.000 27.37003 296 ARG A N 1
ATOM 2283 C CA . ARG A 1 296 ? 26.40532 50.20286 22.95882 1.000 29.21843 296 ARG A CA 1
ATOM 2284 C C . ARG A 1 296 ? 26.57499 50.76994 21.56089 1.000 25.17047 296 ARG A C 1
ATOM 2285 O O . ARG A 1 296 ? 27.14305 50.09675 20.68481 1.000 25.23067 296 ARG A O 1
ATOM 2293 N N . LYS A 1 297 ? 26.11487 51.99866 21.33858 1.000 24.14868 297 LYS A N 1
ATOM 2294 C CA . LYS A 1 297 ? 26.25054 52.70391 20.07261 1.000 22.98075 297 LYS A CA 1
ATOM 2295 C C . LYS A 1 297 ? 25.31147 52.19263 18.98409 1.000 24.50278 297 LYS A C 1
ATOM 2296 O O . LYS A 1 297 ? 25.49347 52.54925 17.82354 1.000 24.61015 297 LYS A O 1
ATOM 2302 N N . LEU A 1 298 ? 24.30259 51.38342 19.31613 1.000 24.92482 298 LEU A N 1
ATOM 2303 C CA . LEU A 1 298 ? 23.41603 50.86759 18.26977 1.000 23.70494 298 LEU A CA 1
ATOM 2304 C C . LEU A 1 298 ? 22.61271 51.98040 17.60135 1.000 22.67117 298 LEU A C 1
ATOM 2305 O O . LEU A 1 298 ? 22.42597 51.97015 16.37896 1.000 22.22493 298 LEU A O 1
ATOM 2310 N N . ALA A 1 299 ? 22.10722 52.93977 18.37715 1.000 21.81574 299 ALA A N 1
ATOM 2311 C CA . ALA A 1 299 ? 21.41993 54.07355 17.75615 1.000 24.59958 299 ALA A CA 1
ATOM 2312 C C . ALA A 1 299 ? 22.34934 54.81637 16.80369 1.000 24.54034 299 ALA A C 1
ATOM 2313 O O . ALA A 1 299 ? 21.97225 55.14448 15.66661 1.000 21.51511 299 ALA A O 1
ATOM 2315 N N . GLN A 1 300 ? 23.58669 55.07057 17.24105 1.000 23.10396 300 GLN A N 1
ATOM 2316 C CA . GLN A 1 300 ? 24.52971 55.74069 16.35739 1.000 22.44476 300 GLN A CA 1
ATOM 2317 C C . GLN A 1 300 ? 24.78542 54.90546 15.11116 1.000 20.82840 300 GLN A C 1
ATOM 2318 O O . GLN A 1 300 ? 24.85731 55.44159 13.99614 1.000 20.34450 300 GLN A O 1
ATOM 2324 N N . ALA A 1 301 ? 24.94007 53.58541 15.28000 1.000 21.35396 301 ALA A N 1
ATOM 2325 C CA . ALA A 1 301 ? 25.20539 52.72471 14.13379 1.000 21.34887 301 ALA A CA 1
ATOM 2326 C C . ALA A 1 301 ? 24.06468 52.78163 13.11594 1.000 24.93549 301 ALA A C 1
ATOM 2327 O O . ALA A 1 301 ? 24.31018 52.83552 11.90431 1.000 20.32413 301 ALA A O 1
ATOM 2329 N N . LEU A 1 302 ? 22.80804 52.76389 13.58569 1.000 20.24529 302 LEU A N 1
ATOM 2330 C CA . LEU A 1 302 ? 21.67099 52.81961 12.66092 1.000 19.95152 302 LEU A CA 1
ATOM 2331 C C . LEU A 1 302 ? 21.52093 54.21291 12.04880 1.000 18.94287 302 LEU A C 1
ATOM 2332 O O . LEU A 1 302 ? 21.24021 54.34256 10.85186 1.000 19.59086 302 LEU A O 1
ATOM 2337 N N . LEU A 1 303 ? 21.72215 55.26943 12.84200 1.000 18.85405 303 LEU A N 1
ATOM 2338 C CA . LEU A 1 303 ? 21.58013 56.61755 12.29549 1.000 20.10177 303 LEU A CA 1
ATOM 2339 C C . LEU A 1 303 ? 22.61929 56.88332 11.21978 1.000 20.51778 303 LEU A C 1
ATOM 2340 O O . LEU A 1 303 ? 22.31400 57.49753 10.18783 1.000 18.31243 303 LEU A O 1
ATOM 2345 N N . THR A 1 304 ? 23.87654 56.48771 11.47413 1.000 19.10476 304 THR A N 1
ATOM 2346 C CA . THR A 1 304 ? 24.92187 56.75644 10.49355 1.000 20.11216 304 THR A CA 1
ATOM 2347 C C . THR A 1 304 ? 24.69362 55.92088 9.23898 1.000 21.12818 304 THR A C 1
ATOM 2348 O O . THR A 1 304 ? 24.92889 56.39018 8.11533 1.000 19.66575 304 THR A O 1
ATOM 2352 N N . HIS A 1 305 ? 24.20914 54.68863 9.41387 1.000 21.83690 305 HIS A N 1
ATOM 2353 C CA . HIS A 1 305 ? 23.90951 53.82597 8.27357 1.000 19.39132 305 HIS A CA 1
ATOM 2354 C C . HIS A 1 305 ? 22.79706 54.41996 7.41583 1.000 24.64700 305 HIS A C 1
ATOM 2355 O O . HIS A 1 305 ? 22.86000 54.38402 6.17795 1.000 20.33857 305 HIS A O 1
ATOM 2362 N N . ALA A 1 306 ? 21.76034 54.96043 8.06201 1.000 18.44266 306 ALA A N 1
ATOM 2363 C CA . ALA A 1 306 ? 20.66697 55.60698 7.34625 1.000 19.53100 306 ALA A CA 1
ATOM 2364 C C . ALA A 1 306 ? 21.12974 56.89988 6.67970 1.000 19.93769 306 ALA A C 1
ATOM 2365 O O . ALA A 1 306 ? 20.75485 57.19327 5.53284 1.000 19.23510 306 ALA A O 1
ATOM 2367 N N . MET A 1 307 ? 21.94488 57.68976 7.37759 1.000 21.36413 307 MET A N 1
ATOM 2368 C CA . MET A 1 307 ? 22.45926 58.91469 6.76417 1.000 21.54370 307 MET A CA 1
ATOM 2369 C C . MET A 1 307 ? 23.27726 58.62646 5.50490 1.000 24.31249 307 MET A C 1
ATOM 2370 O O . MET A 1 307 ? 23.17323 59.36268 4.51531 1.000 20.43698 307 MET A O 1
ATOM 2375 N N . ARG A 1 308 ? 24.10019 57.56789 5.51840 1.000 20.45320 308 ARG A N 1
ATOM 2376 C CA . ARG A 1 308 ? 24.82644 57.18718 4.30420 1.000 19.32226 308 ARG A CA 1
ATOM 2377 C C . ARG A 1 308 ? 23.87325 56.70862 3.22267 1.000 20.60428 308 ARG A C 1
ATOM 2378 O O . ARG A 1 308 ? 24.07467 56.99947 2.03713 1.000 20.20657 308 ARG A O 1
ATOM 2386 N N . ALA A 1 309 ? 22.83340 55.96972 3.60641 1.000 19.55014 309 ALA A N 1
ATOM 2387 C CA . ALA A 1 309 ? 21.83017 55.56995 2.62832 1.000 26.22886 309 ALA A CA 1
ATOM 2388 C C . ALA A 1 309 ? 21.10329 56.77668 2.03470 1.000 24.15771 309 ALA A C 1
ATOM 2389 O O . ALA A 1 309 ? 20.87064 56.82262 0.81826 1.000 19.30988 309 ALA A O 1
ATOM 2391 N N . TYR A 1 310 ? 20.69419 57.74208 2.87217 1.000 18.48113 310 TYR A N 1
ATOM 2392 C CA . TYR A 1 310 ? 20.07031 58.95415 2.33442 1.000 19.38655 310 TYR A CA 1
ATOM 2393 C C . TYR A 1 310 ? 21.00649 59.65049 1.35306 1.000 19.85530 310 TYR A C 1
ATOM 2394 O O . TYR A 1 310 ? 20.59236 60.07451 0.26960 1.000 21.12059 310 TYR A O 1
ATOM 2403 N N . ARG A 1 311 ? 22.26741 59.82756 1.74997 1.000 19.15598 311 ARG A N 1
ATOM 2404 C CA . ARG A 1 311 ? 23.23052 60.54090 0.90966 1.000 19.77298 311 ARG A CA 1
ATOM 2405 C C . ARG A 1 311 ? 23.42446 59.84057 -0.43001 1.000 21.15400 311 ARG A C 1
ATOM 2406 O O . ARG A 1 311 ? 23.50400 60.49085 -1.47675 1.000 23.08148 311 ARG A O 1
ATOM 2414 N N . HIS A 1 312 ? 23.49896 58.51244 -0.41530 1.000 22.07716 312 HIS A N 1
ATOM 2415 C CA . HIS A 1 312 ? 23.74781 57.76383 -1.64335 1.000 26.66428 312 HIS A CA 1
ATOM 2416 C C . HIS A 1 312 ? 22.63047 57.96260 -2.65454 1.000 32.26312 312 HIS A C 1
ATOM 2417 O O . HIS A 1 312 ? 22.87664 57.97640 -3.86458 1.000 27.37634 312 HIS A O 1
ATOM 2424 N N . GLU A 1 313 ? 21.39967 58.10184 -2.17853 1.000 21.07135 313 GLU A N 1
ATOM 2425 C CA . GLU A 1 313 ? 20.26118 58.38229 -3.04038 1.000 26.16435 313 GLU A CA 1
ATOM 2426 C C . GLU A 1 313 ? 20.23922 59.82790 -3.52706 1.000 29.53036 313 GLU A C 1
ATOM 2427 O O . GLU A 1 313 ? 19.41737 60.16264 -4.38743 1.000 28.23398 313 GLU A O 1
ATOM 2433 N N . GLY A 1 314 ? 21.11199 60.68972 -3.00840 1.000 25.93440 314 GLY A N 1
ATOM 2434 C CA . GLY A 1 314 ? 21.15380 62.07692 -3.42806 1.000 21.63056 314 GLY A CA 1
ATOM 2435 C C . GLY A 1 314 ? 20.39397 63.03919 -2.54683 1.000 24.59876 314 GLY A C 1
ATOM 2436 O O . GLY A 1 314 ? 20.25440 64.21587 -2.91499 1.000 29.28103 314 GLY A O 1
ATOM 2437 N N . LEU A 1 315 ? 19.89326 62.58917 -1.40742 1.000 20.32158 315 LEU A N 1
ATOM 2438 C CA . LEU A 1 315 ? 19.18931 63.48677 -0.51048 1.000 22.58690 315 LEU A CA 1
ATOM 2439 C C . LEU A 1 315 ? 20.20643 64.36125 0.22100 1.000 27.09527 315 LEU A C 1
ATOM 2440 O O . LEU A 1 315 ? 21.31494 63.92364 0.52327 1.000 21.53195 315 LEU A O 1
ATOM 2445 N N . GLN A 1 316 ? 19.83012 65.60816 0.49691 1.000 22.78349 316 GLN A N 1
ATOM 2446 C CA . GLN A 1 316 ? 20.78690 66.56389 1.05689 1.000 26.94441 316 GLN A CA 1
ATOM 2447 C C . GLN A 1 316 ? 20.85161 66.56099 2.57759 1.000 23.83939 316 GLN A C 1
ATOM 2448 O O . GLN A 1 316 ? 21.90502 66.89155 3.13279 1.000 22.70824 316 GLN A O 1
ATOM 2454 N N . ARG A 1 317 ? 19.74810 66.25460 3.26166 1.000 21.49457 317 ARG A N 1
ATOM 2455 C CA . ARG A 1 317 ? 19.67408 66.36087 4.71393 1.000 23.90788 317 ARG A CA 1
ATOM 2456 C C . ARG A 1 317 ? 18.99514 65.12934 5.29900 1.000 24.62600 317 ARG A C 1
ATOM 2457 O O . ARG A 1 317 ? 18.26773 64.40434 4.62159 1.000 22.91864 317 ARG A O 1
ATOM 2465 N N . ALA A 1 318 ? 19.21894 64.92109 6.58787 1.000 22.40061 318 ALA A N 1
ATOM 2466 C CA . ALA A 1 318 ? 18.36797 64.07174 7.39983 1.000 17.47776 318 ALA A CA 1
ATOM 2467 C C . ALA A 1 318 ? 17.61019 64.97908 8.36057 1.000 18.70729 318 ALA A C 1
ATOM 2468 O O . ALA A 1 318 ? 18.17165 65.94803 8.87987 1.000 21.72669 318 ALA A O 1
ATOM 2470 N N . VAL A 1 319 ? 16.34328 64.67403 8.60574 1.000 19.28993 319 VAL A N 1
ATOM 2471 C CA . VAL A 1 319 ? 15.53321 65.50007 9.49770 1.000 22.35661 319 VAL A CA 1
ATOM 2472 C C . VAL A 1 319 ? 14.81981 64.60056 10.49181 1.000 21.54392 319 VAL A C 1
ATOM 2473 O O . VAL A 1 319 ? 14.40359 63.48961 10.15287 1.000 20.27654 319 VAL A O 1
ATOM 2477 N N . LEU A 1 320 ? 14.65072 65.09197 11.72304 1.000 21.55853 320 LEU A N 1
ATOM 2478 C CA . LEU A 1 320 ? 13.92719 64.32064 12.73036 1.000 24.01496 320 LEU A CA 1
ATOM 2479 C C . LEU A 1 320 ? 13.39293 65.24967 13.82115 1.000 26.29757 320 LEU A C 1
ATOM 2480 O O . LEU A 1 320 ? 13.78409 66.41792 13.92216 1.000 23.26431 320 LEU A O 1
ATOM 2485 N N . ASP A 1 321 ? 12.49240 64.70564 14.64215 1.000 19.19660 321 ASP A N 1
ATOM 2486 C CA . ASP A 1 321 ? 11.94901 65.38641 15.81410 1.000 22.38080 321 ASP A CA 1
ATOM 2487 C C . ASP A 1 321 ? 12.43950 64.70134 17.08176 1.000 26.38748 321 ASP A C 1
ATOM 2488 O O . ASP A 1 321 ? 12.61693 63.47867 17.11341 1.000 29.98064 321 ASP A O 1
ATOM 2493 N N . VAL A 1 322 ? 12.59910 65.48459 18.14984 1.000 22.75704 322 VAL A N 1
ATOM 2494 C CA . VAL A 1 322 ? 13.02630 64.95343 19.43691 1.000 21.60605 322 VAL A CA 1
ATOM 2495 C C . VAL A 1 322 ? 12.33693 65.70755 20.57056 1.000 24.74076 322 VAL A C 1
ATOM 2496 O O . VAL A 1 322 ? 12.19621 66.94049 20.53187 1.000 23.73441 322 VAL A O 1
ATOM 2500 N N . ASP A 1 323 ? 11.89133 64.95263 21.57579 1.000 22.87376 323 ASP A N 1
ATOM 2501 C CA . ASP A 1 323 ? 11.51088 65.52927 22.86275 1.000 21.80860 323 ASP A CA 1
ATOM 2502 C C . ASP A 1 323 ? 12.68310 66.33737 23.41585 1.000 27.20389 323 ASP A C 1
ATOM 2503 O O . ASP A 1 323 ? 13.77586 65.79729 23.64664 1.000 26.05410 323 ASP A O 1
ATOM 2508 N N . ALA A 1 324 ? 12.46416 67.64912 23.60040 1.000 21.92079 324 ALA A N 1
ATOM 2509 C CA . ALA A 1 324 ? 13.51923 68.51081 24.11840 1.000 21.86730 324 ALA A CA 1
ATOM 2510 C C . ALA A 1 324 ? 13.97870 68.07471 25.49222 1.000 25.14529 324 ALA A C 1
ATOM 2511 O O . ALA A 1 324 ? 15.09477 68.40646 25.89414 1.000 29.34834 324 ALA A O 1
ATOM 2513 N N . ASP A 1 325 ? 13.13772 67.36571 26.23182 1.000 27.76412 325 ASP A N 1
ATOM 2514 C CA . ASP A 1 325 ? 13.48995 66.84038 27.54233 1.000 29.42890 325 ASP A CA 1
ATOM 2515 C C . ASP A 1 325 ? 13.63956 65.31791 27.53086 1.000 32.65008 325 ASP A C 1
ATOM 2516 O O . ASP A 1 325 ? 13.43364 64.66693 28.55531 1.000 29.51434 325 ASP A O 1
ATOM 2521 N N . SER A 1 326 ? 13.99333 64.73329 26.37603 1.000 29.07123 326 SER A N 1
ATOM 2522 C CA . SER A 1 326 ? 14.16778 63.28170 26.26330 1.000 25.23683 326 SER A CA 1
ATOM 2523 C C . SER A 1 326 ? 14.79559 62.67459 27.51049 1.000 29.99287 326 SER A C 1
ATOM 2524 O O . SER A 1 326 ? 15.93523 63.00739 27.86396 1.000 28.40155 326 SER A O 1
ATOM 2527 N N . PRO A 1 327 ? 14.08776 61.76474 28.18752 1.000 30.69925 327 PRO A N 1
ATOM 2528 C CA . PRO A 1 327 ? 14.64113 61.13876 29.40086 1.000 32.65257 327 PRO A CA 1
ATOM 2529 C C . PRO A 1 327 ? 15.73264 60.11938 29.13125 1.000 30.63142 327 PRO A C 1
ATOM 2530 O O . PRO A 1 327 ? 16.40303 59.70310 30.08101 1.000 32.93448 327 PRO A O 1
ATOM 2534 N N . THR A 1 328 ? 15.91750 59.66857 27.89524 1.000 27.25780 328 THR A N 1
ATOM 2535 C CA . THR A 1 328 ? 17.00278 58.74566 27.59210 1.000 34.60190 328 THR A CA 1
ATOM 2536 C C . THR A 1 328 ? 18.12325 59.41239 26.81112 1.000 32.75558 328 THR A C 1
ATOM 2537 O O . THR A 1 328 ? 18.93031 58.72332 26.18220 1.000 32.85099 328 THR A O 1
ATOM 2541 N N . GLY A 1 329 ? 18.17442 60.73954 26.82104 1.000 35.41825 329 GLY A N 1
ATOM 2542 C CA . GLY A 1 329 ? 19.30905 61.44193 26.25880 1.000 35.31477 329 GLY A CA 1
ATOM 2543 C C . GLY A 1 329 ? 19.33343 61.53598 24.74974 1.000 28.30071 329 GLY A C 1
ATOM 2544 O O . GLY A 1 329 ? 20.41279 61.67107 24.16712 1.000 30.70298 329 GLY A O 1
ATOM 2545 N N . ALA A 1 330 ? 18.16920 61.48764 24.08961 1.000 27.34862 330 ALA A N 1
ATOM 2546 C CA . ALA A 1 330 ? 18.17979 61.54351 22.63226 1.000 24.73827 330 ALA A CA 1
ATOM 2547 C C . ALA A 1 330 ? 18.74898 62.86221 22.12565 1.000 26.77064 330 ALA A C 1
ATOM 2548 O O . ALA A 1 330 ? 19.39632 62.88577 21.07366 1.000 24.92774 330 ALA A O 1
ATOM 2550 N N . VAL A 1 331 ? 18.53498 63.96070 22.85680 1.000 25.08197 331 VAL A N 1
ATOM 2551 C CA . VAL A 1 331 ? 19.06420 65.25389 22.41516 1.000 26.07255 331 VAL A CA 1
ATOM 2552 C C . VAL A 1 331 ? 20.58232 65.19324 22.26762 1.000 23.55625 331 VAL A C 1
ATOM 2553 O O . VAL A 1 331 ? 21.13594 65.55151 21.22167 1.000 24.80497 331 VAL A O 1
ATOM 2557 N N . ALA A 1 332 ? 21.27770 64.72812 23.30829 1.000 26.44181 332 ALA A N 1
ATOM 2558 C CA . ALA A 1 332 ? 22.73165 64.61181 23.23398 1.000 27.42560 332 ALA A CA 1
ATOM 2559 C C . ALA A 1 332 ? 23.15185 63.64699 22.12747 1.000 27.54932 332 ALA A C 1
ATOM 2560 O O . ALA A 1 332 ? 24.15559 63.87138 21.44424 1.000 29.08824 332 ALA A O 1
ATOM 2562 N N . LEU A 1 333 ? 22.40376 62.56305 21.94617 1.000 27.30191 333 LEU A N 1
ATOM 2563 C CA . LEU A 1 333 ? 22.67693 61.64241 20.84567 1.000 26.90483 333 LEU A CA 1
ATOM 2564 C C . LEU A 1 333 ? 22.67824 62.37097 19.50635 1.000 22.58265 333 LEU A C 1
ATOM 2565 O O . LEU A 1 333 ? 23.63764 62.28075 18.73031 1.000 21.24893 333 LEU A O 1
ATOM 2570 N N . TYR A 1 334 ? 21.60065 63.08674 19.20630 1.000 22.24940 334 TYR A N 1
ATOM 2571 C CA . TYR A 1 334 ? 21.52329 63.75254 17.90953 1.000 19.94216 334 TYR A CA 1
ATOM 2572 C C . TYR A 1 334 ? 22.53595 64.89123 17.81452 1.000 23.15589 334 TYR A C 1
ATOM 2573 O O . TYR A 1 334 ? 23.17791 65.07044 16.77507 1.000 23.11877 334 TYR A O 1
ATOM 2582 N N . GLU A 1 335 ? 22.71684 65.65728 18.89232 1.000 24.62754 335 GLU A N 1
ATOM 2583 C CA . GLU A 1 335 ? 23.70063 66.73844 18.83152 1.000 32.85051 335 GLU A CA 1
ATOM 2584 C C . GLU A 1 335 ? 25.10593 66.21305 18.54223 1.000 30.45080 335 GLU A C 1
ATOM 2585 O O . GLU A 1 335 ? 25.83169 66.79129 17.72812 1.000 27.30356 335 GLU A O 1
ATOM 2591 N N . GLY A 1 336 ? 25.49517 65.10279 19.16758 1.000 26.40335 336 GLY A N 1
ATOM 2592 C CA . GLY A 1 336 ? 26.81281 64.54426 18.91400 1.000 31.14390 336 GLY A CA 1
ATOM 2593 C C . GLY A 1 336 ? 27.01322 64.04590 17.49515 1.000 33.13214 336 GLY A C 1
ATOM 2594 O O . GLY A 1 336 ? 28.15712 63.94647 17.04034 1.000 24.22899 336 GLY A O 1
ATOM 2595 N N . LEU A 1 337 ? 25.93215 63.73267 16.78718 1.000 29.18666 337 LEU A N 1
ATOM 2596 C CA . LEU A 1 337 ? 26.00615 63.28848 15.39925 1.000 26.87324 337 LEU A CA 1
ATOM 2597 C C . LEU A 1 337 ? 25.82468 64.42920 14.39747 1.000 30.14785 337 LEU A C 1
ATOM 2598 O O . LEU A 1 337 ? 25.72287 64.16754 13.19331 1.000 28.12437 337 LEU A O 1
ATOM 2603 N N . GLY A 1 338 ? 25.76364 65.67530 14.86864 1.000 23.30436 338 GLY A N 1
ATOM 2604 C CA . GLY A 1 338 ? 25.74697 66.83942 14.00281 1.000 23.10373 338 GLY A CA 1
ATOM 2605 C C . GLY A 1 338 ? 24.37512 67.37172 13.64116 1.000 24.84648 338 GLY A C 1
ATOM 2606 O O . GLY A 1 338 ? 24.28157 68.22593 12.75420 1.000 24.33028 338 GLY A O 1
ATOM 2607 N N . PHE A 1 339 ? 23.31055 66.88938 14.27538 1.000 20.53694 339 PHE A N 1
ATOM 2608 C CA . PHE A 1 339 ? 21.99647 67.49132 14.07774 1.000 20.01848 339 PHE A CA 1
ATOM 2609 C C . PHE A 1 339 ? 21.93293 68.84561 14.76753 1.000 26.81829 339 PHE A C 1
ATOM 2610 O O . PHE A 1 339 ? 22.57351 69.07472 15.80215 1.000 27.43104 339 PHE A O 1
ATOM 2618 N N . SER A 1 340 ? 21.18077 69.76845 14.16679 1.000 20.64090 340 SER A N 1
ATOM 2619 C CA . SER A 1 340 ? 21.03582 71.09291 14.75245 1.000 21.40432 340 SER A CA 1
ATOM 2620 C C . SER A 1 340 ? 19.59933 71.58295 14.60063 1.000 26.89755 340 SER A C 1
ATOM 2621 O O . SER A 1 340 ? 18.87908 71.18945 13.68361 1.000 23.81348 340 SER A O 1
ATOM 2624 N N . LEU A 1 341 ? 19.20750 72.47785 15.50793 1.000 23.01046 341 LEU A N 1
ATOM 2625 C CA . LEU A 1 341 ? 17.81731 72.90069 15.61852 1.000 23.35069 341 LEU A CA 1
ATOM 2626 C C . LEU A 1 341 ? 17.32560 73.62057 14.36661 1.000 22.18732 341 LEU A C 1
ATOM 2627 O O . LEU A 1 341 ? 18.01436 74.47463 13.80197 1.000 21.87824 341 LEU A O 1
ATOM 2632 N N . VAL A 1 342 ? 16.10324 73.27579 13.95733 1.000 22.64088 342 VAL A N 1
ATOM 2633 C CA . VAL A 1 342 ? 15.40887 73.93122 12.85549 1.000 30.19341 342 VAL A CA 1
ATOM 2634 C C . VAL A 1 342 ? 14.15791 74.64867 13.32972 1.000 24.47305 342 VAL A C 1
ATOM 2635 O O . VAL A 1 342 ? 13.85643 75.75738 12.87860 1.000 24.85601 342 VAL A O 1
ATOM 2639 N N . ASN A 1 343 ? 13.39748 74.01037 14.20646 1.000 20.13069 343 ASN A N 1
ATOM 2640 C CA . ASN A 1 343 ? 12.06672 74.48184 14.53319 1.000 30.95371 343 ASN A CA 1
ATOM 2641 C C . ASN A 1 343 ? 11.69607 73.83466 15.85682 1.000 27.67395 343 ASN A C 1
ATOM 2642 O O . ASN A 1 343 ? 12.29242 72.82756 16.25866 1.000 24.86418 343 ASN A O 1
ATOM 2647 N N . ARG A 1 344 ? 10.71360 74.42531 16.53619 1.000 20.93395 344 ARG A N 1
ATOM 2648 C CA . ARG A 1 344 ? 10.22424 73.88745 17.80415 1.000 24.81822 344 ARG A CA 1
ATOM 2649 C C . ARG A 1 344 ? 8.70371 73.80592 17.75978 1.000 25.66524 344 ARG A C 1
ATOM 2650 O O . ARG A 1 344 ? 8.04514 74.63864 17.12771 1.000 20.04114 344 ARG A O 1
ATOM 2658 N N . SER A 1 345 ? 8.15017 72.80772 18.45685 1.000 20.54544 345 SER A N 1
ATOM 2659 C CA . SER A 1 345 ? 6.70981 72.61210 18.56830 1.000 19.17335 345 SER A CA 1
ATOM 2660 C C . SER A 1 345 ? 6.39081 72.29218 20.01704 1.000 23.46566 345 SER A C 1
ATOM 2661 O O . SER A 1 345 ? 7.28600 72.01974 20.81927 1.000 25.47606 345 SER A O 1
ATOM 2664 N N . ILE A 1 346 ? 5.09462 72.29929 20.33351 1.000 20.47017 346 ILE A N 1
ATOM 2665 C CA . ILE A 1 346 ? 4.60832 72.29488 21.70557 1.000 20.78099 346 ILE A CA 1
ATOM 2666 C C . ILE A 1 346 ? 3.36533 71.41364 21.76839 1.000 23.33570 346 ILE A C 1
ATOM 2667 O O . ILE A 1 346 ? 2.46263 71.54838 20.93474 1.000 20.21565 346 ILE A O 1
ATOM 2672 N N . SER A 1 347 ? 3.31106 70.52460 22.75538 1.000 22.86705 347 SER A N 1
ATOM 2673 C CA . SER A 1 347 ? 2.10637 69.74642 23.03879 1.000 17.23307 347 SER A CA 1
ATOM 2674 C C . SER A 1 347 ? 1.21345 70.56416 23.95976 1.000 20.79986 347 SER A C 1
ATOM 2675 O O . SER A 1 347 ? 1.68549 71.09997 24.97135 1.000 20.17962 347 SER A O 1
ATOM 2678 N N . LEU A 1 348 ? -0.06899 70.66691 23.60247 1.000 19.60817 348 LEU A N 1
ATOM 2679 C CA . LEU A 1 348 ? -1.03114 71.49573 24.31438 1.000 22.82977 348 LEU A CA 1
ATOM 2680 C C . LEU A 1 348 ? -2.08650 70.55241 24.86005 1.000 21.08859 348 LEU A C 1
ATOM 2681 O O . LEU A 1 348 ? -2.80435 69.91327 24.08842 1.000 18.01642 348 LEU A O 1
ATOM 2686 N N . ILE A 1 349 ? -2.17400 70.45188 26.17362 1.000 24.73742 349 ILE A N 1
ATOM 2687 C CA . ILE A 1 349 ? -2.91413 69.36097 26.79594 1.000 24.48516 349 ILE A CA 1
ATOM 2688 C C . ILE A 1 349 ? -3.75060 69.88065 27.95879 1.000 19.23942 349 ILE A C 1
ATOM 2689 O O . ILE A 1 349 ? -3.31487 70.74263 28.73180 1.000 22.93980 349 ILE A O 1
ATOM 2694 N N . LYS A 1 350 ? -4.95353 69.34233 28.09871 1.000 24.54714 350 LYS A N 1
ATOM 2695 C CA . LYS A 1 350 ? -5.74739 69.55197 29.30209 1.000 24.79198 350 LYS A CA 1
ATOM 2696 C C . LYS A 1 350 ? -5.98643 68.18445 29.93291 1.000 26.32515 350 LYS A C 1
ATOM 2697 O O . LYS A 1 350 ? -6.37637 67.24132 29.23651 1.000 26.02665 350 LYS A O 1
ATOM 2703 N N . GLN A 1 351 ? -5.75548 68.07537 31.24099 1.000 24.06036 351 GLN A N 1
ATOM 2704 C CA . GLN A 1 351 ? -5.69366 66.78930 31.93006 1.000 29.17461 351 GLN A CA 1
ATOM 2705 C C . GLN A 1 351 ? -6.92060 66.58812 32.80135 1.000 29.26147 351 GLN A C 1
ATOM 2706 O O . GLN A 1 351 ? -7.39884 67.52679 33.44366 1.000 29.58356 351 GLN A O 1
ATOM 2712 N N . PHE A 1 352 ? -7.41329 65.35540 32.83174 1.000 30.78525 352 PHE A N 1
ATOM 2713 C CA . PHE A 1 352 ? -8.57148 65.01104 33.65438 1.000 31.61844 352 PHE A CA 1
ATOM 2714 C C . PHE A 1 352 ? -8.25523 63.75868 34.46615 1.000 35.37966 352 PHE A C 1
ATOM 2715 O O . PHE A 1 352 ? -7.35560 62.98339 34.10453 1.000 31.84809 352 PHE A O 1
ATOM 2724 N N . SER B 1 12 ? 15.65640 53.42101 -45.84740 1.000 64.53068 12 SER B N 1
ATOM 2725 C CA . SER B 1 12 ? 15.95767 53.12054 -44.45291 1.000 62.80523 12 SER B CA 1
ATOM 2726 C C . SER B 1 12 ? 16.52700 54.33666 -43.72326 1.000 56.81130 12 SER B C 1
ATOM 2727 O O . SER B 1 12 ? 17.13736 55.21656 -44.34293 1.000 49.63913 12 SER B O 1
ATOM 2730 N N . LEU B 1 13 ? 16.32673 54.37496 -42.39943 1.000 50.31511 13 LEU B N 1
ATOM 2731 C CA . LEU B 1 13 ? 16.81111 55.50424 -41.60726 1.000 45.77875 13 LEU B CA 1
ATOM 2732 C C . LEU B 1 13 ? 18.33171 55.52545 -41.53718 1.000 52.25337 13 LEU B C 1
ATOM 2733 O O . LEU B 1 13 ? 18.94389 56.59608 -41.61936 1.000 47.85781 13 LEU B O 1
ATOM 2738 N N . SER B 1 14 ? 18.95629 54.34981 -41.38880 1.000 56.04425 14 SER B N 1
ATOM 2739 C CA . SER B 1 14 ? 20.40561 54.27895 -41.22951 1.000 61.25396 14 SER B CA 1
ATOM 2740 C C . SER B 1 14 ? 21.13387 54.99653 -42.35506 1.000 62.48621 14 SER B C 1
ATOM 2741 O O . SER B 1 14 ? 22.19770 55.58406 -42.13255 1.000 61.98011 14 SER B O 1
ATOM 2744 N N . GLU B 1 15 ? 20.58658 54.95838 -43.56460 1.000 60.11096 15 GLU B N 1
ATOM 2745 C CA . GLU B 1 15 ? 21.17601 55.66976 -44.68669 1.000 71.79482 15 GLU B CA 1
ATOM 2746 C C . GLU B 1 15 ? 20.44712 56.96150 -45.01969 1.000 64.60717 15 GLU B C 1
ATOM 2747 O O . GLU B 1 15 ? 20.96859 57.76683 -45.79677 1.000 64.56872 15 GLU B O 1
ATOM 2753 N N . ARG B 1 16 ? 19.26744 57.18158 -44.44431 1.000 55.50915 16 ARG B N 1
ATOM 2754 C CA . ARG B 1 16 ? 18.54877 58.42657 -44.67570 1.000 56.14689 16 ARG B CA 1
ATOM 2755 C C . ARG B 1 16 ? 19.08365 59.55039 -43.79114 1.000 55.25600 16 ARG B C 1
ATOM 2756 O O . ARG B 1 16 ? 19.17736 60.69918 -44.23260 1.000 61.15697 16 ARG B O 1
ATOM 2764 N N . VAL B 1 17 ? 19.43890 59.25075 -42.54520 1.000 52.01001 17 VAL B N 1
ATOM 2765 C CA . VAL B 1 17 ? 19.97506 60.25354 -41.63214 1.000 52.81460 17 VAL B CA 1
ATOM 2766 C C . VAL B 1 17 ? 21.48105 60.07690 -41.55139 1.000 57.13452 17 VAL B C 1
ATOM 2767 O O . VAL B 1 17 ? 21.98976 58.94720 -41.49632 1.000 53.16242 17 VAL B O 1
ATOM 2771 N N . ASP B 1 18 ? 22.20014 61.19303 -41.56530 1.000 56.47325 18 ASP B N 1
ATOM 2772 C CA . ASP B 1 18 ? 23.64576 61.16535 -41.36781 1.000 56.65579 18 ASP B CA 1
ATOM 2773 C C . ASP B 1 18 ? 23.89390 61.28873 -39.87268 1.000 52.83003 18 ASP B C 1
ATOM 2774 O O . ASP B 1 18 ? 24.05628 62.38374 -39.33004 1.000 56.39239 18 ASP B O 1
ATOM 2779 N N . ALA B 1 19 ? 23.89132 60.16521 -39.20015 1.000 48.68285 19 ALA B N 1
ATOM 2780 C CA . ALA B 1 19 ? 24.08315 60.26403 -37.76831 1.000 44.81749 19 ALA B CA 1
ATOM 2781 C C . ALA B 1 19 ? 25.56707 60.44897 -37.47655 1.000 41.27091 19 ALA B C 1
ATOM 2782 O O . ALA B 1 19 ? 26.41003 59.89836 -38.18630 1.000 39.45362 19 ALA B O 1
ATOM 2784 N N . PRO B 1 20 ? 25.91190 61.23284 -36.46209 1.000 41.30740 20 PRO B N 1
ATOM 2785 C CA . PRO B 1 20 ? 27.32706 61.43454 -36.14485 1.000 39.41018 20 PRO B CA 1
ATOM 2786 C C . PRO B 1 20 ? 27.90455 60.18774 -35.50805 1.000 44.69485 20 PRO B C 1
ATOM 2787 O O . PRO B 1 20 ? 27.22549 59.46090 -34.77404 1.000 45.38052 20 PRO B O 1
ATOM 2791 N N . ASP B 1 21 ? 29.18194 59.94601 -35.79667 1.000 39.19117 21 ASP B N 1
ATOM 2792 C CA . ASP B 1 21 ? 29.88078 58.85012 -35.14027 1.000 49.47452 21 ASP B CA 1
ATOM 2793 C C . ASP B 1 21 ? 29.97429 59.09295 -33.64233 1.000 43.21161 21 ASP B C 1
ATOM 2794 O O . ASP B 1 21 ? 29.76217 58.17560 -32.84349 1.000 54.51637 21 ASP B O 1
ATOM 2799 N N . VAL B 1 22 ? 30.29798 60.32109 -33.24746 1.000 38.83576 22 VAL B N 1
ATOM 2800 C CA . VAL B 1 22 ? 30.52166 60.68905 -31.85559 1.000 37.02941 22 VAL B CA 1
ATOM 2801 C C . VAL B 1 22 ? 29.57473 61.82600 -31.50735 1.000 38.00954 22 VAL B C 1
ATOM 2802 O O . VAL B 1 22 ? 29.40703 62.76608 -32.29068 1.000 46.99956 22 VAL B O 1
ATOM 2806 N N . VAL B 1 23 ? 28.94669 61.73169 -30.34137 1.000 39.94340 23 VAL B N 1
ATOM 2807 C CA . VAL B 1 23 ? 28.07229 62.77973 -29.83164 1.000 42.92565 23 VAL B CA 1
ATOM 2808 C C . VAL B 1 23 ? 28.88420 63.64924 -28.88221 1.000 43.80511 23 VAL B C 1
ATOM 2809 O O . VAL B 1 23 ? 29.44210 63.14824 -27.89972 1.000 43.08136 23 VAL B O 1
ATOM 2813 N N . GLU B 1 24 ? 28.93267 64.95125 -29.16810 1.000 48.66535 24 GLU B N 1
ATOM 2814 C CA . GLU B 1 24 ? 29.65398 65.92115 -28.34797 1.000 57.74797 24 GLU B CA 1
ATOM 2815 C C . GLU B 1 24 ? 28.80727 66.34165 -27.15156 1.000 44.00313 24 GLU B C 1
ATOM 2816 O O . GLU B 1 24 ? 27.74624 66.95376 -27.33735 1.000 41.54655 24 GLU B O 1
ATOM 2822 N N . ILE B 1 25 ? 29.28389 66.05612 -25.93614 1.000 45.55567 25 ILE B N 1
ATOM 2823 C CA . ILE B 1 25 ? 28.62935 66.58235 -24.73693 1.000 49.54043 25 ILE B CA 1
ATOM 2824 C C . ILE B 1 25 ? 28.75287 68.10703 -24.76801 1.000 42.52034 25 ILE B C 1
ATOM 2825 O O . ILE B 1 25 ? 29.77234 68.63560 -25.23809 1.000 42.96881 25 ILE B O 1
ATOM 2830 N N . PRO B 1 26 ? 27.74465 68.85949 -24.32088 1.000 39.69743 26 PRO B N 1
ATOM 2831 C CA . PRO B 1 26 ? 27.77638 70.31846 -24.48050 1.000 40.38802 26 PRO B CA 1
ATOM 2832 C C . PRO B 1 26 ? 28.89364 70.95922 -23.67066 1.000 55.35212 26 PRO B C 1
ATOM 2833 O O . PRO B 1 26 ? 29.56709 70.32960 -22.84495 1.000 50.92845 26 PRO B O 1
ATOM 2837 N N . SER B 1 27 ? 29.06575 72.26863 -23.92945 1.000 60.75578 27 SER B N 1
ATOM 2838 C CA . SER B 1 27 ? 30.01700 73.11088 -23.21261 1.000 58.45554 27 SER B CA 1
ATOM 2839 C C . SER B 1 27 ? 29.48646 74.52731 -22.98273 1.000 61.00617 27 SER B C 1
ATOM 2840 O O . SER B 1 27 ? 30.27655 75.43390 -22.70559 1.000 61.66934 27 SER B O 1
ATOM 2843 N N . ALA B 1 28 ? 28.17540 74.74934 -23.08773 1.000 66.78530 28 ALA B N 1
ATOM 2844 C CA . ALA B 1 28 ? 27.62234 76.06456 -22.78383 1.000 59.22775 28 ALA B CA 1
ATOM 2845 C C . ALA B 1 28 ? 27.79436 76.37083 -21.30223 1.000 51.41591 28 ALA B C 1
ATOM 2846 O O . ALA B 1 28 ? 27.65169 75.48787 -20.45274 1.000 51.05020 28 ALA B O 1
ATOM 2848 N N . GLY B 1 29 ? 28.09645 77.63408 -20.99642 1.000 46.42782 29 GLY B N 1
ATOM 2849 C CA . GLY B 1 29 ? 28.10471 78.11449 -19.62792 1.000 47.56957 29 GLY B CA 1
ATOM 2850 C C . GLY B 1 29 ? 29.46673 78.05262 -18.98392 1.000 55.47144 29 GLY B C 1
ATOM 2851 O O . GLY B 1 29 ? 29.90582 76.97995 -18.56360 1.000 62.51821 29 GLY B O 1
ATOM 2852 N N . ALA B 1 30 ? 30.14767 79.20042 -18.90554 1.000 60.77612 30 ALA B N 1
ATOM 2853 C CA . ALA B 1 30 ? 31.50086 79.24028 -18.36294 1.000 57.76467 30 ALA B CA 1
ATOM 2854 C C . ALA B 1 30 ? 31.58414 78.63992 -16.96504 1.000 63.57518 30 ALA B C 1
ATOM 2855 O O . ALA B 1 30 ? 32.66242 78.19172 -16.55337 1.000 60.52187 30 ALA B O 1
ATOM 2857 N N . ASP B 1 31 ? 30.47547 78.62428 -16.22646 1.000 49.29725 31 ASP B N 1
ATOM 2858 C CA . ASP B 1 31 ? 30.44924 78.10696 -14.86734 1.000 52.20828 31 ASP B CA 1
ATOM 2859 C C . ASP B 1 31 ? 29.75781 76.75286 -14.77506 1.000 49.18946 31 ASP B C 1
ATOM 2860 O O . ASP B 1 31 ? 29.52370 76.26750 -13.66511 1.000 49.58690 31 ASP B O 1
ATOM 2865 N N . LEU B 1 32 ? 29.42436 76.13401 -15.90619 1.000 43.69321 32 LEU B N 1
ATOM 2866 C CA . LEU B 1 32 ? 28.69844 74.87319 -15.92021 1.000 39.57997 32 LEU B CA 1
ATOM 2867 C C . LEU B 1 32 ? 29.64636 73.71654 -16.18103 1.000 35.70326 32 LEU B C 1
ATOM 2868 O O . LEU B 1 32 ? 30.57290 73.82640 -16.98896 1.000 38.56356 32 LEU B O 1
ATOM 2873 N N . THR B 1 33 ? 29.40050 72.60721 -15.49371 1.000 36.02555 33 THR B N 1
ATOM 2874 C CA . THR B 1 33 ? 30.05063 71.33666 -15.77250 1.000 44.03887 33 THR B CA 1
ATOM 2875 C C . THR B 1 33 ? 28.98983 70.40037 -16.32514 1.000 40.10208 33 THR B C 1
ATOM 2876 O O . THR B 1 33 ? 27.88109 70.32730 -15.78032 1.000 34.34728 33 THR B O 1
ATOM 2880 N N . TRP B 1 34 ? 29.31689 69.70205 -17.40852 1.000 29.58563 34 TRP B N 1
ATOM 2881 C CA . TRP B 1 34 ? 28.36449 68.83721 -18.08401 1.000 31.05381 34 TRP B CA 1
ATOM 2882 C C . TRP B 1 34 ? 28.83781 67.39669 -17.98266 1.000 29.68351 34 TRP B C 1
ATOM 2883 O O . TRP B 1 34 ? 30.03636 67.12391 -18.08035 1.000 27.94389 34 TRP B O 1
ATOM 2894 N N . ARG B 1 35 ? 27.89301 66.47466 -17.84543 1.000 28.94560 35 ARG B N 1
ATOM 2895 C CA . ARG B 1 35 ? 28.22170 65.05556 -17.77228 1.000 33.44893 35 ARG B CA 1
ATOM 2896 C C . ARG B 1 35 ? 26.92380 64.28701 -17.96725 1.000 28.73122 35 ARG B C 1
ATOM 2897 O O . ARG B 1 35 ? 25.83220 64.85898 -17.93169 1.000 29.26837 35 ARG B O 1
ATOM 2905 N N . ALA B 1 36 ? 27.05137 62.98229 -18.17226 1.000 24.83851 36 ALA B N 1
ATOM 2906 C CA . ALA B 1 36 ? 25.87634 62.12647 -18.14872 1.000 27.20930 36 ALA B CA 1
ATOM 2907 C C . ALA B 1 36 ? 25.21978 62.18341 -16.76774 1.000 26.61442 36 ALA B C 1
ATOM 2908 O O . ALA B 1 36 ? 25.88948 62.31520 -15.74085 1.000 27.13214 36 ALA B O 1
ATOM 2910 N N . ALA B 1 37 ? 23.89387 62.11007 -16.74300 1.000 24.39607 37 ALA B N 1
ATOM 2911 C CA . ALA B 1 37 ? 23.21072 62.04586 -15.45792 1.000 26.63711 37 ALA B CA 1
ATOM 2912 C C . ALA B 1 37 ? 23.15748 60.59839 -14.96362 1.000 27.23939 37 ALA B C 1
ATOM 2913 O O . ALA B 1 37 ? 23.29149 59.65073 -15.74188 1.000 24.15070 37 ALA B O 1
ATOM 2915 N N . THR B 1 38 ? 22.94770 60.43359 -13.65362 1.000 28.18624 38 THR B N 1
ATOM 2916 C CA . THR B 1 38 ? 22.75297 59.11542 -13.05187 1.000 32.15938 38 THR B CA 1
ATOM 2917 C C . THR B 1 38 ? 21.52242 59.14646 -12.15704 1.000 31.04402 38 THR B C 1
ATOM 2918 O O . THR B 1 38 ? 20.93581 60.20369 -11.89591 1.000 27.27366 38 THR B O 1
ATOM 2922 N N . LYS B 1 39 ? 21.13767 57.96711 -11.65594 1.000 31.67004 39 LYS B N 1
ATOM 2923 C CA . LYS B 1 39 ? 19.97929 57.93816 -10.76904 1.000 32.49211 39 LYS B CA 1
ATOM 2924 C C . LYS B 1 39 ? 20.24347 58.70719 -9.48124 1.000 27.89923 39 LYS B C 1
ATOM 2925 O O . LYS B 1 39 ? 19.29896 59.14141 -8.82295 1.000 27.75320 39 LYS B O 1
ATOM 2931 N N . GLU B 1 40 ? 21.50911 58.90401 -9.11798 1.000 25.20520 40 GLU B N 1
ATOM 2932 C CA . GLU B 1 40 ? 21.82612 59.73137 -7.96023 1.000 26.67153 40 GLU B CA 1
ATOM 2933 C C . GLU B 1 40 ? 21.41460 61.18638 -8.15892 1.000 21.90230 40 GLU B C 1
ATOM 2934 O O . GLU B 1 40 ? 21.25150 61.91701 -7.17119 1.000 23.00537 40 GLU B O 1
ATOM 2940 N N . ASP B 1 41 ? 21.19875 61.61015 -9.40211 1.000 21.11791 41 ASP B N 1
ATOM 2941 C CA . ASP B 1 41 ? 20.76468 62.97155 -9.71373 1.000 23.47301 41 ASP B CA 1
ATOM 2942 C C . ASP B 1 41 ? 19.26006 63.16996 -9.59062 1.000 25.54246 41 ASP B C 1
ATOM 2943 O O . ASP B 1 41 ? 18.78543 64.29431 -9.75831 1.000 21.15673 41 ASP B O 1
ATOM 2948 N N . ILE B 1 42 ? 18.50208 62.12127 -9.29909 1.000 25.66649 42 ILE B N 1
ATOM 2949 C CA . ILE B 1 42 ? 17.04774 62.24617 -9.29877 1.000 27.27248 42 ILE B CA 1
ATOM 2950 C C . ILE B 1 42 ? 16.54436 63.31768 -8.33745 1.000 25.96562 42 ILE B C 1
ATOM 2951 O O . ILE B 1 42 ? 15.77415 64.18564 -8.76801 1.000 21.21924 42 ILE B O 1
ATOM 2956 N N . PRO B 1 43 ? 16.91687 63.32664 -7.06070 1.000 25.63933 43 PRO B N 1
ATOM 2957 C CA . PRO B 1 43 ? 16.40404 64.40972 -6.20411 1.000 25.31044 43 PRO B CA 1
ATOM 2958 C C . PRO B 1 43 ? 16.67764 65.80045 -6.76761 1.000 24.38096 43 PRO B C 1
ATOM 2959 O O . PRO B 1 43 ? 15.78612 66.65243 -6.73670 1.000 21.12956 43 PRO B O 1
ATOM 2963 N N . ALA B 1 44 ? 17.87871 66.06766 -7.28197 1.000 20.79534 44 ALA B N 1
ATOM 2964 C CA . ALA B 1 44 ? 18.14722 67.40675 -7.80626 1.000 21.13653 44 ALA B CA 1
ATOM 2965 C C . ALA B 1 44 ? 17.41296 67.66275 -9.11641 1.000 22.36643 44 ALA B C 1
ATOM 2966 O O . ALA B 1 44 ? 17.00613 68.80488 -9.38434 1.000 23.83508 44 ALA B O 1
ATOM 2968 N N . LEU B 1 45 ? 17.23933 66.62382 -9.94649 1.000 21.06387 45 LEU B N 1
ATOM 2969 C CA . LEU B 1 45 ? 16.44892 66.78576 -11.16295 1.000 21.49569 45 LEU B CA 1
ATOM 2970 C C . LEU B 1 45 ? 15.00052 67.12070 -10.84344 1.000 22.19322 45 LEU B C 1
ATOM 2971 O O . LEU B 1 45 ? 14.37421 67.91578 -11.54455 1.000 22.37850 45 LEU B O 1
ATOM 2976 N N . PHE B 1 46 ? 14.43428 66.47447 -9.82675 1.000 24.42347 46 PHE B N 1
ATOM 2977 C CA . PHE B 1 46 ? 13.06597 66.77782 -9.42568 1.000 21.64049 46 PHE B CA 1
ATOM 2978 C C . PHE B 1 46 ? 12.91449 68.26275 -9.12826 1.000 22.23579 46 PHE B C 1
ATOM 2979 O O . PHE B 1 46 ? 11.94401 68.90758 -9.56376 1.000 20.08486 46 PHE B O 1
ATOM 2987 N N . GLU B 1 47 ? 13.88236 68.82965 -8.40361 1.000 21.31353 47 GLU B N 1
ATOM 2988 C CA . GLU B 1 47 ? 13.83719 70.25072 -8.08312 1.000 23.94660 47 GLU B CA 1
ATOM 2989 C C . GLU B 1 47 ? 13.91823 71.09175 -9.35014 1.000 23.32919 47 GLU B C 1
ATOM 2990 O O . GLU B 1 47 ? 13.17706 72.06851 -9.50405 1.000 25.85063 47 GLU B O 1
ATOM 2996 N N . LEU B 1 48 ? 14.80276 70.71797 -10.27839 1.000 21.08241 48 LEU B N 1
ATOM 2997 C CA . LEU B 1 48 ? 14.88356 71.41847 -11.55867 1.000 21.11821 48 LEU B CA 1
ATOM 2998 C C . LEU B 1 48 ? 13.56400 71.34572 -12.32774 1.000 20.90497 48 LEU B C 1
ATOM 2999 O O . LEU B 1 48 ? 13.06093 72.36577 -12.81714 1.000 18.53931 48 LEU B O 1
ATOM 3004 N N . TRP B 1 49 ? 12.99573 70.14220 -12.47968 1.000 20.52396 49 TRP B N 1
ATOM 3005 C CA . TRP B 1 49 ? 11.74244 70.03871 -13.23790 1.000 17.28785 49 TRP B CA 1
ATOM 3006 C C . TRP B 1 49 ? 10.60817 70.83402 -12.58659 1.000 18.43073 49 TRP B C 1
ATOM 3007 O O . TRP B 1 49 ? 9.72185 71.34451 -13.28233 1.000 18.30011 49 TRP B O 1
ATOM 3018 N N . ARG B 1 50 ? 10.58914 70.91071 -11.25655 1.000 20.07725 50 ARG B N 1
ATOM 3019 C CA . ARG B 1 50 ? 9.56033 71.69320 -10.57142 1.000 20.31762 50 ARG B CA 1
ATOM 3020 C C . ARG B 1 50 ? 9.76107 73.19429 -10.78611 1.000 21.24690 50 ARG B C 1
ATOM 3021 O O . ARG B 1 50 ? 8.78662 73.94187 -10.97076 1.000 21.75070 50 ARG B O 1
ATOM 3029 N N . ALA B 1 51 ? 11.01541 73.65580 -10.77390 1.000 19.92997 51 ALA B N 1
ATOM 3030 C CA . ALA B 1 51 ? 11.27835 75.07154 -11.01730 1.000 24.60264 51 ALA B CA 1
ATOM 3031 C C . ALA B 1 51 ? 10.93917 75.44518 -12.44939 1.000 25.36062 51 ALA B C 1
ATOM 3032 O O . ALA B 1 51 ? 10.32459 76.49310 -12.69215 1.000 22.88843 51 ALA B O 1
ATOM 3034 N N . ALA B 1 52 ? 11.33595 74.60091 -13.41476 1.000 20.94535 52 ALA B N 1
ATOM 3035 C CA . ALA B 1 52 ? 11.01158 74.87513 -14.80713 1.000 23.16954 52 ALA 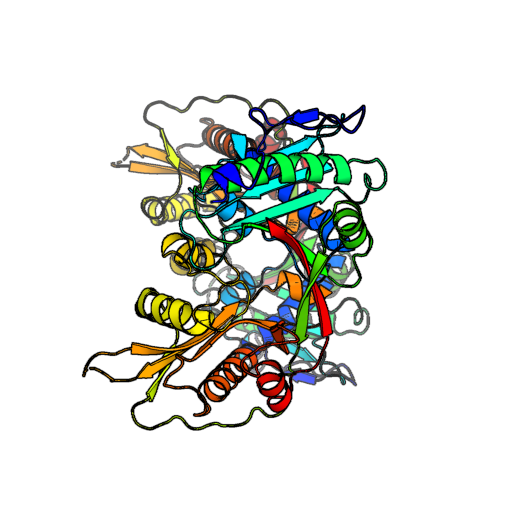B CA 1
ATOM 3036 C C . ALA B 1 52 ? 9.50960 74.79503 -15.03666 1.000 19.54110 52 ALA B C 1
ATOM 3037 O O . ALA B 1 52 ? 8.94555 75.60280 -15.78626 1.000 22.73501 52 ALA B O 1
ATOM 3039 N N . GLY B 1 53 ? 8.85248 73.80990 -14.41508 1.000 19.64437 53 GLY B N 1
ATOM 3040 C CA . GLY B 1 53 ? 7.43369 73.60398 -14.65485 1.000 18.71326 53 GLY B CA 1
ATOM 3041 C C . GLY B 1 53 ? 6.56873 74.72078 -14.10997 1.000 18.79046 53 GLY B C 1
ATOM 3042 O O . GLY B 1 53 ? 5.51198 75.01153 -14.66934 1.000 23.17820 53 GLY B O 1
ATOM 3043 N N . ALA B 1 54 ? 7.00631 75.37102 -13.02422 1.000 20.33773 54 ALA B N 1
ATOM 3044 C CA . ALA B 1 54 ? 6.27863 76.53331 -12.53241 1.000 18.18830 54 ALA B CA 1
ATOM 3045 C C . ALA B 1 54 ? 6.11256 77.58957 -13.61962 1.000 28.56706 54 ALA B C 1
ATOM 3046 O O . ALA B 1 54 ? 5.09854 78.29086 -13.63584 1.000 24.03540 54 ALA B O 1
ATOM 3048 N N . VAL B 1 55 ? 7.06800 77.68662 -14.55683 1.000 20.39609 55 VAL B N 1
ATOM 3049 C CA . VAL B 1 55 ? 6.97210 78.60849 -15.68738 1.000 21.33580 55 VAL B CA 1
ATOM 3050 C C . VAL B 1 55 ? 6.34685 77.93544 -16.91207 1.000 20.34391 55 VAL B C 1
ATOM 3051 O O . VAL B 1 55 ? 5.50150 78.51500 -17.59601 1.000 20.52795 55 VAL B O 1
ATOM 3055 N N . ASP B 1 56 ? 6.74691 76.71070 -17.24155 1.000 18.97164 56 ASP B N 1
ATOM 3056 C CA . ASP B 1 56 ? 6.36846 76.14206 -18.53285 1.000 20.23464 56 ASP B CA 1
ATOM 3057 C C . ASP B 1 56 ? 5.03578 75.41165 -18.50846 1.000 17.22480 56 ASP B C 1
ATOM 3058 O O . ASP B 1 56 ? 4.39522 75.25742 -19.56318 1.000 18.90803 56 ASP B O 1
ATOM 3063 N N . HIS B 1 57 ? 4.64381 74.89091 -17.36360 1.000 17.09536 57 HIS B N 1
ATOM 3064 C CA . HIS B 1 57 ? 3.41614 74.09855 -17.30531 1.000 17.43877 57 HIS B CA 1
ATOM 3065 C C . HIS B 1 57 ? 2.93684 74.00615 -15.86471 1.000 18.78433 57 HIS B C 1
ATOM 3066 O O . HIS B 1 57 ? 2.92550 72.91787 -15.28232 1.000 19.76359 57 HIS B O 1
ATOM 3073 N N . PRO B 1 58 ? 2.55559 75.12345 -15.24481 1.000 22.40227 58 PRO B N 1
ATOM 3074 C CA . PRO B 1 58 ? 2.33067 75.09111 -13.79352 1.000 25.62677 58 PRO B CA 1
ATOM 3075 C C . PRO B 1 58 ? 1.17771 74.19343 -13.37518 1.000 23.38530 58 PRO B C 1
ATOM 3076 O O . PRO B 1 58 ? 1.13973 73.80007 -12.20865 1.000 20.72433 58 PRO B O 1
ATOM 3080 N N . THR B 1 59 ? 0.26691 73.82113 -14.28013 1.000 22.43428 59 THR B N 1
ATOM 3081 C CA . THR B 1 59 ? -0.81192 72.89837 -13.92654 1.000 21.08295 59 THR B CA 1
ATOM 3082 C C . THR B 1 59 ? -0.43073 71.43396 -14.06178 1.000 23.09737 59 THR B C 1
ATOM 3083 O O . THR B 1 59 ? -1.28451 70.57143 -13.82860 1.000 21.65840 59 THR B O 1
ATOM 3087 N N . SER B 1 60 ? 0.81837 71.12448 -14.41727 1.000 20.15348 60 SER B N 1
ATOM 3088 C CA . SER B 1 60 ? 1.28863 69.74732 -14.46526 1.000 23.08985 60 SER B CA 1
ATOM 3089 C C . SER B 1 60 ? 2.59688 69.64322 -13.69860 1.000 27.99806 60 SER B C 1
ATOM 3090 O O . SER B 1 60 ? 3.50951 70.45167 -13.91526 1.000 26.45928 60 SER B O 1
ATOM 3093 N N . LEU B 1 61 ? 2.69354 68.64118 -12.82426 1.000 22.63586 61 LEU B N 1
ATOM 3094 C CA . LEU B 1 61 ? 3.86745 68.44308 -11.98075 1.000 13.39768 61 LEU B CA 1
ATOM 3095 C C . LEU B 1 61 ? 4.58078 67.15701 -12.36679 1.000 19.42342 61 LEU B C 1
ATOM 3096 O O . LEU B 1 61 ? 3.95518 66.09333 -12.44915 1.000 20.32746 61 LEU B O 1
ATOM 3101 N N . VAL B 1 62 ? 5.89046 67.25577 -12.60194 1.000 17.10997 62 VAL B N 1
ATOM 3102 C CA . VAL B 1 62 ? 6.72886 66.06819 -12.66173 1.000 15.86795 62 VAL B CA 1
ATOM 3103 C C . VAL B 1 62 ? 6.78428 65.45123 -11.27040 1.000 20.67763 62 VAL B C 1
ATOM 3104 O O . VAL B 1 62 ? 6.97171 66.15744 -10.26722 1.000 18.95168 62 VAL B O 1
ATOM 3108 N N . MET B 1 63 ? 6.56042 64.13928 -11.19587 1.000 17.92797 63 MET B N 1
ATOM 3109 C CA . MET B 1 63 ? 6.52601 63.42225 -9.92936 1.000 20.90598 63 MET B CA 1
ATOM 3110 C C . MET B 1 63 ? 7.81009 62.62538 -9.76432 1.000 20.11145 63 MET B C 1
ATOM 3111 O O . MET B 1 63 ? 8.41182 62.17975 -10.74594 1.000 20.05300 63 MET B O 1
ATOM 3116 N N . LEU B 1 64 ? 8.23759 62.46242 -8.50733 1.000 19.86291 64 LEU B N 1
ATOM 3117 C CA . LEU B 1 64 ? 9.49083 61.75997 -8.25223 1.000 22.54173 64 LEU B CA 1
ATOM 3118 C C . LEU B 1 64 ? 9.47060 60.34293 -8.82749 1.000 20.54380 64 LEU B C 1
ATOM 3119 O O . LEU B 1 64 ? 10.47138 59.88605 -9.39950 1.000 22.42705 64 LEU B O 1
ATOM 3124 N N . ASP B 1 65 ? 8.34820 59.62011 -8.68537 1.000 20.54944 65 ASP B N 1
ATOM 3125 C CA . ASP B 1 65 ? 8.34877 58.22326 -9.13727 1.000 18.80575 65 ASP B CA 1
ATOM 3126 C C . ASP B 1 65 ? 8.36102 58.10229 -10.65986 1.000 19.73127 65 ASP B C 1
ATOM 3127 O O . ASP B 1 65 ? 8.83865 57.08604 -11.19037 1.000 22.45603 65 ASP B O 1
ATOM 3132 N N . GLU B 1 66 ? 7.87560 59.12273 -11.37383 1.000 18.65617 66 GLU B N 1
ATOM 3133 C CA . GLU B 1 66 ? 8.07430 59.17447 -12.82629 1.000 21.84335 66 GLU B CA 1
ATOM 3134 C C . GLU B 1 66 ? 9.55800 59.19776 -13.17531 1.000 23.67925 66 GLU B C 1
ATOM 3135 O O . GLU B 1 66 ? 10.01257 58.46554 -14.06972 1.000 20.15950 66 GLU B O 1
ATOM 3141 N N . LEU B 1 67 ? 10.33467 60.04131 -12.48164 1.000 21.50530 67 LEU B N 1
ATOM 3142 C CA . LEU B 1 67 ? 11.77638 60.06893 -12.71685 1.000 22.79844 67 LEU B CA 1
ATOM 3143 C C . LEU B 1 67 ? 12.41030 58.74255 -12.32515 1.000 20.90553 67 LEU B C 1
ATOM 3144 O O . LEU B 1 67 ? 13.23535 58.19554 -13.06185 1.000 24.97301 67 LEU B O 1
ATOM 3149 N N . GLU B 1 68 ? 12.02264 58.20041 -11.17248 1.000 22.78256 68 GLU B N 1
ATOM 3150 C CA . GLU B 1 68 ? 12.48274 56.87489 -10.78321 1.000 25.73189 68 GLU B CA 1
ATOM 3151 C C . GLU B 1 68 ? 12.21470 55.83191 -11.86752 1.000 29.73291 68 GLU B C 1
ATOM 3152 O O . GLU B 1 68 ? 13.09683 55.02981 -12.19559 1.000 24.03769 68 GLU B O 1
ATOM 3158 N N . GLU B 1 69 ? 10.99174 55.79788 -12.41282 1.000 26.32066 69 GLU B N 1
ATOM 3159 C CA . GLU B 1 69 ? 10.69810 54.77941 -13.42216 1.000 24.83155 69 GLU B CA 1
ATOM 3160 C C . GLU B 1 69 ? 11.48215 55.03501 -14.70309 1.000 28.75603 69 GLU B C 1
ATOM 3161 O O . GLU B 1 69 ? 11.94989 54.08660 -15.35074 1.000 26.18596 69 GLU B O 1
ATOM 3167 N N . GLU B 1 70 ? 11.65191 56.31130 -15.07829 1.000 23.17338 70 GLU B N 1
ATOM 3168 C CA . GLU B 1 70 ? 12.43125 56.62423 -16.27194 1.000 26.36577 70 GLU B CA 1
ATOM 3169 C C . GLU B 1 70 ? 13.87095 56.11971 -16.14873 1.000 30.62829 70 GLU B C 1
ATOM 3170 O O . GLU B 1 70 ? 14.41473 55.53586 -17.09478 1.000 28.93853 70 GLU B O 1
ATOM 3176 N N . PHE B 1 71 ? 14.51072 56.32930 -14.99553 1.000 27.61010 71 PHE B N 1
ATOM 3177 C CA . PHE B 1 71 ? 15.89200 55.87987 -14.86742 1.000 27.24709 71 PHE B CA 1
ATOM 3178 C C . PHE B 1 71 ? 16.00749 54.35770 -14.78388 1.000 32.81947 71 PHE B C 1
ATOM 3179 O O . PHE B 1 71 ? 17.05656 53.80619 -15.14794 1.000 29.73860 71 PHE B O 1
ATOM 3187 N N . ASP B 1 72 ? 14.95094 53.66712 -14.34365 1.000 26.41159 72 ASP B N 1
ATOM 3188 C CA . ASP B 1 72 ? 14.93851 52.20842 -14.27354 1.000 34.52082 72 ASP B CA 1
ATOM 3189 C C . ASP B 1 72 ? 14.49284 51.54702 -15.57524 1.000 31.77918 72 ASP B C 1
ATOM 3190 O O . ASP B 1 72 ? 14.42936 50.31964 -15.63990 1.000 37.95102 72 ASP B O 1
ATOM 3195 N N . ASP B 1 73 ? 14.15211 52.32581 -16.59432 1.000 29.15776 73 ASP B N 1
ATOM 3196 C CA . ASP B 1 73 ? 13.67787 51.77421 -17.85811 1.000 26.70795 73 ASP B CA 1
ATOM 3197 C C . ASP B 1 73 ? 14.84966 51.17566 -18.63316 1.000 26.82610 73 ASP B C 1
ATOM 3198 O O . ASP B 1 73 ? 15.82545 51.87126 -18.93764 1.000 30.02166 73 ASP B O 1
ATOM 3203 N N . ASP B 1 74 ? 14.73099 49.89770 -18.99393 1.000 29.65555 74 ASP B N 1
ATOM 3204 C CA . ASP B 1 74 ? 15.80751 49.22598 -19.70816 1.000 32.98701 74 ASP B CA 1
ATOM 3205 C C . ASP B 1 74 ? 16.08799 49.83630 -21.07591 1.000 36.59198 74 ASP B C 1
ATOM 3206 O O . ASP B 1 74 ? 17.18589 49.62952 -21.60849 1.000 33.77354 74 ASP B O 1
ATOM 3211 N N . ASP B 1 75 ? 15.11857 50.53904 -21.67620 1.000 26.96903 75 ASP B N 1
ATOM 3212 C CA . ASP B 1 75 ? 15.35168 51.22665 -22.94703 1.000 31.06240 75 ASP B CA 1
ATOM 3213 C C . ASP B 1 75 ? 16.20169 52.48777 -22.80119 1.000 35.62774 75 ASP B C 1
ATOM 3214 O O . ASP B 1 75 ? 16.66075 53.03027 -23.81250 1.000 31.27584 75 ASP B O 1
ATOM 3219 N N . PHE B 1 76 ? 16.39591 52.98071 -21.58674 1.000 32.32762 76 PHE B N 1
ATOM 3220 C CA . PHE B 1 76 ? 17.10033 54.22985 -21.33602 1.000 26.89331 76 PHE B CA 1
ATOM 3221 C C . PHE B 1 76 ? 18.48230 53.89651 -20.78312 1.000 30.34276 76 PHE B C 1
ATOM 3222 O O . PHE B 1 76 ? 18.59813 53.25416 -19.73554 1.000 31.68422 76 PHE B O 1
ATOM 3230 N N . ASP B 1 77 ? 19.52920 54.29594 -21.50223 1.000 32.86584 77 ASP B N 1
ATOM 3231 C CA . ASP B 1 77 ? 20.88394 54.17518 -20.97024 1.000 28.83394 77 ASP B CA 1
ATOM 3232 C C . ASP B 1 77 ? 21.33646 55.57541 -20.59748 1.000 27.87844 77 ASP B C 1
ATOM 3233 O O . ASP B 1 77 ? 21.71303 56.35803 -21.48266 1.000 29.48770 77 ASP B O 1
ATOM 3238 N N . PRO B 1 78 ? 21.32455 55.94288 -19.31496 1.000 30.10207 78 PRO B N 1
ATOM 3239 C CA . PRO B 1 78 ? 21.62643 57.33850 -18.95516 1.000 33.84000 78 PRO B CA 1
ATOM 3240 C C . PRO B 1 78 ? 23.03635 57.76208 -19.30484 1.000 33.88730 78 PRO B C 1
ATOM 3241 O O . PRO B 1 78 ? 23.27314 58.96808 -19.47856 1.000 31.73440 78 PRO B O 1
ATOM 3245 N N . ALA B 1 79 ? 23.97631 56.81547 -19.42412 1.000 29.36902 79 ALA B N 1
ATOM 3246 C CA . ALA B 1 79 ? 25.33922 57.18429 -19.79222 1.000 29.38331 79 ALA B CA 1
ATOM 3247 C C . ALA B 1 79 ? 25.39970 57.68799 -21.22735 1.000 32.13199 79 ALA B C 1
ATOM 3248 O O . ALA B 1 79 ? 26.22982 58.54233 -21.54702 1.000 28.35513 79 ALA B O 1
ATOM 3250 N N . LEU B 1 80 ? 24.53947 57.16887 -22.11023 1.000 28.41216 80 LEU B N 1
ATOM 3251 C CA . LEU B 1 80 ? 24.52520 57.60605 -23.49994 1.000 27.06216 80 LEU B CA 1
ATOM 3252 C C . LEU B 1 80 ? 23.33970 58.48890 -23.84532 1.000 28.60553 80 LEU B C 1
ATOM 3253 O O . LEU B 1 80 ? 23.40687 59.21998 -24.83966 1.000 28.66667 80 LEU B O 1
ATOM 3258 N N . ASP B 1 81 ? 22.26556 58.44433 -23.05539 1.000 25.98313 81 ASP B N 1
ATOM 3259 C CA . ASP B 1 81 ? 20.99981 59.06442 -23.41808 1.000 24.93804 81 ASP B CA 1
ATOM 3260 C C . ASP B 1 81 ? 20.67170 60.28686 -22.57255 1.000 27.92640 81 ASP B C 1
ATOM 3261 O O . ASP B 1 81 ? 19.57460 60.83103 -22.70354 1.000 28.00510 81 ASP B O 1
ATOM 3266 N N . SER B 1 82 ? 21.57889 60.73094 -21.70378 1.000 25.56144 82 SER B N 1
ATOM 3267 C CA . SER B 1 82 ? 21.26944 61.88475 -20.86697 1.000 27.19884 82 SER B CA 1
ATOM 3268 C C . SER B 1 82 ? 22.49190 62.77399 -20.71433 1.000 28.04425 82 SER B C 1
ATOM 3269 O O . SER B 1 82 ? 23.63477 62.32028 -20.82998 1.000 24.08825 82 SER B O 1
ATOM 3272 N N . VAL B 1 83 ? 22.22929 64.05888 -20.46947 1.000 25.11957 83 VAL B N 1
ATOM 3273 C CA . VAL B 1 83 ? 23.24604 65.02177 -20.07495 1.000 24.76571 83 VAL B CA 1
ATOM 3274 C C . VAL B 1 83 ? 22.63834 65.90240 -18.99744 1.000 21.81165 83 VAL B C 1
ATOM 3275 O O . VAL B 1 83 ? 21.43680 66.16156 -18.99534 1.000 25.75683 83 VAL B O 1
ATOM 3279 N N . ILE B 1 84 ? 23.47880 66.36380 -18.07744 1.000 25.37265 84 ILE B N 1
ATOM 3280 C CA . ILE B 1 84 ? 23.04987 67.25650 -17.01298 1.000 24.01640 84 ILE B CA 1
ATOM 3281 C C . ILE B 1 84 ? 24.12098 68.32797 -16.84790 1.000 25.68240 84 ILE B C 1
ATOM 3282 O O . ILE B 1 84 ? 25.31263 68.06895 -17.04713 1.000 28.63167 84 ILE B O 1
ATOM 3287 N N . ALA B 1 85 ? 23.69775 69.54897 -16.50968 1.000 26.04315 85 ALA B N 1
ATOM 3288 C CA . ALA B 1 85 ? 24.62147 70.66409 -16.29552 1.000 29.19127 85 ALA B CA 1
ATOM 3289 C C . ALA B 1 85 ? 24.55251 71.12258 -14.84595 1.000 31.28988 85 ALA B C 1
ATOM 3290 O O . ALA B 1 85 ? 23.46254 71.33475 -14.30779 1.000 25.41039 85 ALA B O 1
ATOM 3292 N N . VAL B 1 86 ? 25.70961 71.28047 -14.21800 1.000 33.31745 86 VAL B N 1
ATOM 3293 C CA . VAL B 1 86 ? 25.78255 71.66950 -12.81495 1.000 36.11553 86 VAL B CA 1
ATOM 3294 C C . VAL B 1 86 ? 26.59184 72.95446 -12.71393 1.000 32.73769 86 VAL B C 1
ATOM 3295 O O . VAL B 1 86 ? 27.62298 73.09510 -13.37830 1.000 40.01469 86 VAL B O 1
ATOM 3299 N N . ASP B 1 87 ? 26.12603 73.89608 -11.89519 1.000 34.88241 87 ASP B N 1
ATOM 3300 C CA . ASP B 1 87 ? 26.80083 75.18229 -11.79492 1.000 44.67248 87 ASP B CA 1
ATOM 3301 C C . ASP B 1 87 ? 27.93048 75.14097 -10.76061 1.000 48.26836 87 ASP B C 1
ATOM 3302 O O . ASP B 1 87 ? 28.12067 74.15153 -10.05113 1.000 47.96685 87 ASP B O 1
ATOM 3307 N N . SER B 1 88 ? 28.66023 76.26071 -10.64685 1.000 47.25768 88 SER B N 1
ATOM 3308 C CA . SER B 1 88 ? 29.85606 76.31279 -9.80502 1.000 56.93889 88 SER B CA 1
ATOM 3309 C C . SER B 1 88 ? 29.55311 75.97704 -8.35671 1.000 57.21023 88 SER B C 1
ATOM 3310 O O . SER B 1 88 ? 30.44190 75.52507 -7.62980 1.000 60.31501 88 SER B O 1
ATOM 3313 N N . LEU B 1 89 ? 28.32728 76.22194 -7.91112 1.000 57.84010 89 LEU B N 1
ATOM 3314 C CA . LEU B 1 89 ? 27.90291 75.87391 -6.56613 1.000 52.57090 89 LEU B CA 1
ATOM 3315 C C . LEU B 1 89 ? 27.25115 74.50579 -6.50720 1.000 54.96434 89 LEU B C 1
ATOM 3316 O O . LEU B 1 89 ? 26.60716 74.18284 -5.50487 1.000 60.72186 89 LEU B O 1
ATOM 3321 N N . GLY B 1 90 ? 27.37290 73.71270 -7.56909 1.000 51.91624 90 GLY B N 1
ATOM 3322 C CA . GLY B 1 90 ? 26.85940 72.36224 -7.56582 1.000 46.32081 90 GLY B CA 1
ATOM 3323 C C . GLY B 1 90 ? 25.36698 72.22308 -7.76033 1.000 44.08131 90 GLY B C 1
ATOM 3324 O O . GLY B 1 90 ? 24.83583 71.13765 -7.50968 1.000 51.28858 90 GLY B O 1
ATOM 3325 N N . ARG B 1 91 ? 24.67251 73.27014 -8.20611 1.000 40.16998 91 ARG B N 1
ATOM 3326 C CA . ARG B 1 91 ? 23.24053 73.18037 -8.48645 1.000 40.90382 91 ARG B CA 1
ATOM 3327 C C . ARG B 1 91 ? 22.98433 72.75024 -9.93105 1.000 34.18070 91 ARG B C 1
ATOM 3328 O O . ARG B 1 91 ? 23.71871 73.12451 -10.85138 1.000 35.26635 91 ARG B O 1
ATOM 3336 N N . VAL B 1 92 ? 21.92119 71.97009 -10.12233 1.000 36.34531 92 VAL B N 1
ATOM 3337 C CA . VAL B 1 92 ? 21.55807 71.45867 -11.44207 1.000 35.32089 92 VAL B CA 1
ATOM 3338 C C . VAL B 1 92 ? 20.81349 72.53781 -12.21359 1.000 35.41684 92 VAL B C 1
ATOM 3339 O O . VAL B 1 92 ? 19.73523 72.98301 -11.80413 1.000 37.50686 92 VAL B O 1
ATOM 3343 N N . VAL B 1 93 ? 21.35553 72.93491 -13.35846 1.000 29.85193 93 VAL B N 1
ATOM 3344 C CA . VAL B 1 93 ? 20.73350 74.00226 -14.12816 1.000 27.42607 93 VAL B CA 1
ATOM 3345 C C . VAL B 1 93 ? 20.15366 73.55342 -15.46723 1.000 27.49867 93 VAL B C 1
ATOM 3346 O O . VAL B 1 93 ? 19.36673 74.30665 -16.05261 1.000 25.59804 93 VAL B O 1
ATOM 3350 N N . ALA B 1 94 ? 20.52661 72.38180 -15.98514 1.000 23.41384 94 ALA B N 1
ATOM 3351 C CA . ALA B 1 94 ? 19.96365 71.91816 -17.24740 1.000 20.53986 94 ALA B CA 1
ATOM 3352 C C . ALA B 1 94 ? 20.01794 70.40240 -17.29649 1.000 20.38331 94 ALA B C 1
ATOM 3353 O O . ALA B 1 94 ? 20.84146 69.7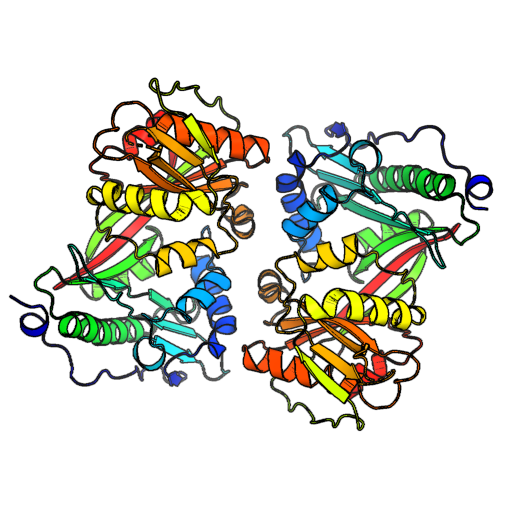5875 -16.63730 1.000 22.43900 94 ALA B O 1
ATOM 3355 N N . PHE B 1 95 ? 19.14087 69.84192 -18.11733 1.000 20.32991 95 PHE B N 1
ATOM 3356 C CA . PHE B 1 95 ? 19.10959 68.40776 -18.32341 1.000 19.53153 95 PHE B CA 1
ATOM 3357 C C . PHE B 1 95 ? 18.52344 68.17892 -19.70198 1.000 25.48271 95 PHE B C 1
ATOM 3358 O O . PHE B 1 95 ? 17.63850 68.92416 -20.13316 1.000 24.16036 95 PHE B O 1
ATOM 3366 N N . GLY B 1 96 ? 19.01921 67.15866 -20.38503 1.000 22.35055 96 GLY B N 1
ATOM 3367 C CA . GLY B 1 96 ? 18.39311 66.70236 -21.61222 1.000 24.02729 96 GLY B CA 1
ATOM 3368 C C . GLY B 1 96 ? 18.48676 65.19589 -21.70945 1.000 24.23164 96 GLY B C 1
ATOM 3369 O O . GLY B 1 96 ? 19.44640 64.58331 -21.24381 1.000 22.66759 96 GLY B O 1
ATOM 3370 N N . SER B 1 97 ? 17.46931 64.59346 -22.31035 1.000 27.40005 97 SER B N 1
ATOM 3371 C CA . SER B 1 97 ? 17.56735 63.19080 -22.67093 1.000 27.49589 97 SER B CA 1
ATOM 3372 C C . SER B 1 97 ? 17.06904 62.98664 -24.09142 1.000 28.67207 97 SER B C 1
ATOM 3373 O O . SER B 1 97 ? 16.34391 63.81203 -24.65697 1.000 24.25445 97 SER B O 1
ATOM 3376 N N . ALA B 1 98 ? 17.47580 61.85724 -24.65617 1.000 27.43654 98 ALA B N 1
ATOM 3377 C CA . ALA B 1 98 ? 17.05269 61.42972 -25.98470 1.000 28.82099 98 ALA B CA 1
ATOM 3378 C C . ALA B 1 98 ? 16.82641 59.93506 -25.84796 1.000 31.07603 98 ALA B C 1
ATOM 3379 O O . ALA B 1 98 ? 17.78808 59.18244 -25.65041 1.000 30.20153 98 ALA B O 1
ATOM 3381 N N . THR B 1 99 ? 15.56843 59.50891 -25.91496 1.000 31.77793 99 THR B N 1
ATOM 3382 C CA . THR B 1 99 ? 15.21206 58.14141 -25.58032 1.000 31.51032 99 THR B CA 1
ATOM 3383 C C . THR B 1 99 ? 14.35965 57.52530 -26.67517 1.000 32.43474 99 THR B C 1
ATOM 3384 O O . THR B 1 99 ? 13.50389 58.18410 -27.27683 1.000 29.43831 99 THR B O 1
ATOM 3388 N N . VAL B 1 100 ? 14.59858 56.25408 -26.92366 1.000 28.72156 100 VAL B N 1
ATOM 3389 C CA . VAL B 1 100 ? 13.87176 55.53716 -27.94604 1.000 30.07537 100 VAL B CA 1
ATOM 3390 C C . VAL B 1 100 ? 13.46358 54.19319 -27.36791 1.000 33.94483 100 VAL B C 1
ATOM 3391 O O . VAL B 1 100 ? 14.17258 53.61385 -26.53775 1.000 32.16187 100 VAL B O 1
ATOM 3395 N N . LYS B 1 101 ? 12.30222 53.71151 -27.79366 1.000 30.42124 101 LYS B N 1
ATOM 3396 C CA . LYS B 1 101 ? 11.83787 52.39272 -27.40230 1.000 37.23357 101 LYS B CA 1
ATOM 3397 C C . LYS B 1 101 ? 12.42877 51.33216 -28.33141 1.000 44.71831 101 LYS B C 1
ATOM 3398 O O . LYS B 1 101 ? 13.12121 51.63429 -29.30140 1.000 42.66588 101 LYS B O 1
ATOM 3404 N N . SER B 1 102 ? 12.16502 50.06783 -28.02341 1.000 61.15997 102 SER B N 1
ATOM 3405 C CA . SER B 1 102 ? 12.82478 49.00322 -28.77438 1.000 63.65978 102 SER B CA 1
ATOM 3406 C C . SER B 1 102 ? 12.03297 48.52740 -29.98264 1.000 62.90295 102 SER B C 1
ATOM 3407 O O . SER B 1 102 ? 12.61313 47.90121 -30.87440 1.000 69.17263 102 SER B O 1
ATOM 3410 N N . ALA B 1 103 ? 10.73763 48.81431 -30.04205 1.000 61.90863 103 ALA B N 1
ATOM 3411 C CA . ALA B 1 103 ? 9.88235 48.31357 -31.10552 1.000 59.54361 103 ALA B CA 1
ATOM 3412 C C . ALA B 1 103 ? 9.06726 49.45980 -31.67838 1.000 54.00415 103 ALA B C 1
ATOM 3413 O O . ALA B 1 103 ? 8.52847 50.28415 -30.93455 1.000 56.14453 103 ALA B O 1
ATOM 3415 N N . HIS B 1 104 ? 8.94915 49.47994 -33.00141 1.000 52.01301 104 HIS B N 1
ATOM 3416 C CA . HIS B 1 104 ? 8.34042 50.58156 -33.72460 1.000 44.79638 104 HIS B CA 1
ATOM 3417 C C . HIS B 1 104 ? 7.35239 50.04113 -34.74652 1.000 44.02205 104 HIS B C 1
ATOM 3418 O O . HIS B 1 104 ? 7.62463 49.04447 -35.42537 1.000 48.24287 104 HIS B O 1
ATOM 3425 N N . GLU B 1 105 ? 6.20018 50.70192 -34.85212 1.000 39.61429 105 GLU B N 1
ATOM 3426 C CA . GLU B 1 105 ? 5.12572 50.24200 -35.72101 1.000 47.62632 105 GLU B CA 1
ATOM 3427 C C . GLU B 1 105 ? 4.96838 51.10989 -36.96399 1.000 41.44087 105 GLU B C 1
ATOM 3428 O O . GLU B 1 105 ? 5.17490 50.63052 -38.08083 1.000 43.58226 105 GLU B O 1
ATOM 3434 N N . THR B 1 106 ? 4.63082 52.38889 -36.80313 1.000 40.36112 106 THR B N 1
ATOM 3435 C CA . THR B 1 106 ? 4.44503 53.28158 -37.93898 1.000 44.14613 106 THR B CA 1
ATOM 3436 C C . THR B 1 106 ? 5.46122 54.40578 -37.99334 1.000 43.14170 106 THR B C 1
ATOM 3437 O O . THR B 1 106 ? 5.64711 54.99980 -39.05868 1.000 44.60201 106 THR B O 1
ATOM 3441 N N . VAL B 1 107 ? 6.12047 54.70360 -36.87866 1.000 37.75480 107 VAL B N 1
ATOM 3442 C CA . VAL B 1 107 ? 7.10836 55.76994 -36.79961 1.000 39.86816 107 VAL B CA 1
ATOM 3443 C C . VAL B 1 107 ? 8.17833 55.31845 -35.81617 1.000 38.51508 107 VAL B C 1
ATOM 3444 O O . VAL B 1 107 ? 7.90111 54.56472 -34.87775 1.000 37.06677 107 VAL B O 1
ATOM 3448 N N . VAL B 1 108 ? 9.41009 55.77795 -36.03144 1.000 32.80373 108 VAL B N 1
ATOM 3449 C CA . VAL B 1 108 ? 10.47038 55.63786 -35.03806 1.000 33.49232 108 VAL B CA 1
ATOM 3450 C C . VAL B 1 108 ? 10.48148 56.93259 -34.23437 1.000 35.00749 108 VAL B C 1
ATOM 3451 O O . VAL B 1 108 ? 11.01841 57.94894 -34.67833 1.000 33.32667 108 VAL B O 1
ATOM 3455 N N . TRP B 1 109 ? 9.87904 56.89169 -33.04702 1.000 26.75873 109 TRP B N 1
ATOM 3456 C CA . TRP B 1 109 ? 9.67113 58.07535 -32.22464 1.000 30.10647 109 TRP B CA 1
ATOM 3457 C C . TRP B 1 109 ? 10.82552 58.18835 -31.23201 1.000 27.21665 109 TRP B C 1
ATOM 3458 O O . TRP B 1 109 ? 11.09733 57.24187 -30.48946 1.000 31.22391 109 TRP B O 1
ATOM 3469 N N . VAL B 1 110 ? 11.52336 59.32471 -31.24325 1.000 27.99842 110 VAL B N 1
ATOM 3470 C CA . VAL B 1 110 ? 12.58161 59.62009 -30.27402 1.000 26.59486 110 VAL B CA 1
ATOM 3471 C C . VAL B 1 110 ? 12.10859 60.77157 -29.39661 1.000 24.29424 110 VAL B C 1
ATOM 3472 O O . VAL B 1 110 ? 11.83605 61.86912 -29.90210 1.000 24.96139 110 VAL B O 1
ATOM 3476 N N . ALA B 1 111 ? 12.01475 60.52468 -28.08558 1.000 21.62173 111 ALA B N 1
ATOM 3477 C CA . ALA B 1 111 ? 11.59809 61.54966 -27.13647 1.000 25.92592 111 ALA B CA 1
ATOM 3478 C C . ALA B 1 111 ? 12.79970 62.41324 -26.76591 1.000 26.45753 111 ALA B C 1
ATOM 3479 O O . ALA B 1 111 ? 13.79161 61.90590 -26.23394 1.000 26.16454 111 ALA B O 1
ATOM 3481 N N . LEU B 1 112 ? 12.72580 63.70716 -27.07860 1.000 23.50685 112 LEU B N 1
ATOM 3482 C CA . LEU B 1 112 ? 13.72686 64.68316 -26.65257 1.000 24.82440 112 LEU B CA 1
ATOM 3483 C C . LEU B 1 112 ? 13.11307 65.47871 -25.50074 1.000 26.53685 112 LEU B C 1
ATOM 3484 O O . LEU B 1 112 ? 12.37046 66.43530 -25.71898 1.000 26.30714 112 LEU B O 1
ATOM 3489 N N . ASP B 1 113 ? 13.42451 65.08573 -24.27150 1.000 23.72330 113 ASP B N 1
ATOM 3490 C CA . ASP B 1 113 ? 12.90762 65.74329 -23.07796 1.000 25.80691 113 ASP B CA 1
ATOM 3491 C C . ASP B 1 113 ? 14.04984 66.45915 -22.35997 1.000 29.74399 113 ASP B C 1
ATOM 3492 O O . ASP B 1 113 ? 15.09608 65.85843 -22.10283 1.000 32.40916 113 ASP B O 1
ATOM 3497 N N . GLY B 1 114 ? 13.84242 67.72086 -22.01195 1.000 26.54425 114 GLY B N 1
ATOM 3498 C CA . GLY B 1 114 ? 14.83468 68.43002 -21.21666 1.000 23.35547 114 GLY B CA 1
ATOM 3499 C C . GLY B 1 114 ? 14.32720 69.81041 -20.85513 1.000 24.66322 114 GLY B C 1
ATOM 3500 O O . GLY B 1 114 ? 13.24586 70.22734 -21.27343 1.000 22.26637 114 GLY B O 1
ATOM 3501 N N . THR B 1 115 ? 15.12766 70.52712 -20.07007 1.000 24.71483 115 THR B N 1
ATOM 3502 C CA . THR B 1 115 ? 14.75461 71.88302 -19.68861 1.000 21.89247 115 THR B CA 1
ATOM 3503 C C . THR B 1 115 ? 15.99749 72.61490 -19.18476 1.000 24.84054 115 THR B C 1
ATOM 3504 O O . THR B 1 115 ? 17.03892 72.01390 -18.91142 1.000 24.18658 115 THR B O 1
ATOM 3508 N N . VAL B 1 116 ? 15.86643 73.92760 -19.06534 1.000 23.96816 116 VAL B N 1
ATOM 3509 C CA . VAL B 1 116 ? 16.88008 74.79489 -18.47479 1.000 26.33318 116 VAL B CA 1
ATOM 3510 C C . VAL B 1 116 ? 16.22777 75.52550 -17.31295 1.000 24.76685 116 VAL B C 1
ATOM 3511 O O . VAL B 1 116 ? 15.07329 75.94854 -17.41080 1.000 23.01750 116 VAL B O 1
ATOM 3515 N N . HIS B 1 117 ? 16.95575 75.66705 -16.22050 1.000 24.19255 117 HIS B N 1
ATOM 3516 C CA . HIS B 1 117 ? 16.39803 76.37051 -15.08265 1.000 21.13547 117 HIS B CA 1
ATOM 3517 C C . HIS B 1 117 ? 16.00886 77.79007 -15.49740 1.000 27.31620 117 HIS B C 1
ATOM 3518 O O . HIS B 1 117 ? 16.75974 78.45917 -16.23310 1.000 20.26837 117 HIS B O 1
ATOM 3525 N N . PRO B 1 118 ? 14.83293 78.26764 -15.07605 1.000 26.69845 118 PRO B N 1
ATOM 3526 C CA . PRO B 1 118 ? 14.40032 79.62309 -15.45386 1.000 26.84418 118 PRO B CA 1
ATOM 3527 C C . PRO B 1 118 ? 15.43223 80.70274 -15.20099 1.000 29.12630 118 PRO B C 1
ATOM 3528 O O . PRO B 1 118 ? 15.50164 81.66235 -15.97907 1.000 28.22136 118 PRO B O 1
ATOM 3532 N N . GLU B 1 119 ? 16.24470 80.58276 -14.15043 1.000 24.64759 119 GLU B N 1
ATOM 3533 C CA . GLU B 1 119 ? 17.20783 81.63927 -13.87229 1.000 24.04019 119 GLU B CA 1
ATOM 3534 C C . GLU B 1 119 ? 18.38104 81.64453 -14.84404 1.000 27.42828 119 GLU B C 1
ATOM 3535 O O . GLU B 1 119 ? 19.14111 82.61493 -14.85635 1.000 27.47286 119 GLU B O 1
ATOM 3541 N N . ARG B 1 120 ? 18.53639 80.60017 -15.66374 1.000 26.67657 120 ARG B N 1
ATOM 3542 C CA . ARG B 1 120 ? 19.68759 80.44088 -16.54419 1.000 25.52512 120 ARG B CA 1
ATOM 3543 C C . ARG B 1 120 ? 19.28853 80.42407 -18.01666 1.000 27.05495 120 ARG B C 1
ATOM 3544 O O . ARG B 1 120 ? 20.08453 80.00722 -18.86174 1.000 25.13944 120 ARG B O 1
ATOM 3552 N N . ARG B 1 121 ? 18.06868 80.85802 -18.33657 1.000 25.21470 121 ARG B N 1
ATOM 3553 C CA . ARG B 1 121 ? 17.59969 80.89495 -19.71556 1.000 22.31848 121 ARG B CA 1
ATOM 3554 C C . ARG B 1 121 ? 18.12371 82.14561 -20.42681 1.000 22.57190 121 ARG B C 1
ATOM 3555 O O . ARG B 1 121 ? 18.54254 83.10814 -19.80030 1.000 29.07884 121 ARG B O 1
ATOM 3563 N N . GLY B 1 122 ? 18.13040 82.10361 -21.75609 1.000 25.51813 122 GLY B N 1
ATOM 3564 C CA . GLY B 1 122 ? 18.64902 83.21405 -22.54351 1.000 24.19602 122 GLY B CA 1
ATOM 3565 C C . GLY B 1 122 ? 20.15819 83.31676 -22.61805 1.000 29.66688 122 GLY B C 1
ATOM 3566 O O . GLY B 1 122 ? 20.68245 84.37574 -22.99153 1.000 28.20902 122 GLY B O 1
ATOM 3567 N N . GLU B 1 123 ? 20.87911 82.24875 -22.28078 1.000 27.73342 123 GLU B N 1
ATOM 3568 C CA . GLU B 1 123 ? 22.33253 82.21330 -22.38429 1.000 30.47528 123 GLU B CA 1
ATOM 3569 C C . GLU B 1 123 ? 22.84559 81.25639 -23.46051 1.000 26.11666 123 GLU B C 1
ATOM 3570 O O . GLU B 1 123 ? 24.05921 81.08478 -23.58705 1.000 30.06400 123 GLU B O 1
ATOM 3576 N N . GLY B 1 124 ? 21.97037 80.63286 -24.24048 1.000 31.21990 124 GLY B N 1
ATOM 3577 C CA . GLY B 1 124 ? 22.39292 79.59156 -25.15734 1.000 27.21611 124 GLY B CA 1
ATOM 3578 C C . GLY B 1 124 ? 22.39052 78.18852 -24.58081 1.000 28.65164 124 GLY B C 1
ATOM 3579 O O . GLY B 1 124 ? 22.79630 77.24384 -25.27850 1.000 27.29059 124 GLY B O 1
ATOM 3580 N N . ILE B 1 125 ? 21.97476 78.01192 -23.32707 1.000 22.18951 125 ILE B N 1
ATOM 3581 C CA . ILE B 1 125 ? 22.05141 76.67583 -22.73298 1.000 30.61106 125 ILE B CA 1
ATOM 3582 C C . ILE B 1 125 ? 21.01568 75.74954 -23.37001 1.000 23.88701 125 ILE B C 1
ATOM 3583 O O . ILE B 1 125 ? 21.31816 74.60010 -23.71193 1.000 24.48332 125 ILE B O 1
ATOM 3588 N N . GLY B 1 126 ? 19.79628 76.24772 -23.57714 1.000 22.78187 126 GLY B N 1
ATOM 3589 C CA . GLY B 1 126 ? 18.78892 75.45814 -24.27845 1.000 26.65206 126 GLY B CA 1
ATOM 3590 C C . GLY B 1 126 ? 19.23182 75.01395 -25.66215 1.000 24.16484 126 GLY B C 1
ATOM 3591 O O . GLY B 1 126 ? 18.99908 73.87117 -26.05838 1.000 24.01872 126 GLY B O 1
ATOM 3592 N N . SER B 1 127 ? 19.87452 75.91022 -26.41752 1.000 24.74830 127 SER B N 1
ATOM 3593 C CA . SER B 1 127 ? 20.412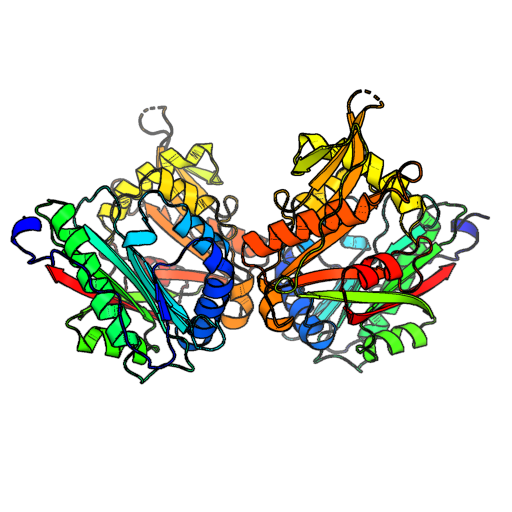16 75.52705 -27.71919 1.000 23.85624 127 SER B CA 1
ATOM 3594 C C . SER B 1 127 ? 21.42375 74.39792 -27.59417 1.000 27.41886 127 SER B C 1
ATOM 3595 O O . SER B 1 127 ? 21.42595 73.46849 -28.41556 1.000 25.90654 127 SER B O 1
ATOM 3598 N N . SER B 1 128 ? 22.31630 74.47862 -26.59515 1.000 25.25972 128 SER B N 1
ATOM 3599 C CA . SER B 1 128 ? 23.31333 73.42396 -26.38118 1.000 32.90229 128 SER B CA 1
ATOM 3600 C C . SER B 1 128 ? 22.64942 72.09155 -26.06951 1.000 22.38042 128 SER B C 1
ATOM 3601 O O . SER B 1 128 ? 23.05973 71.04687 -26.57983 1.000 28.48879 128 SER B O 1
ATOM 3604 N N . VAL B 1 129 ? 21.65580 72.10311 -25.18733 1.000 26.67414 129 VAL B N 1
ATOM 3605 C CA . VAL B 1 129 ? 20.94648 70.87566 -24.84178 1.000 30.31539 129 VAL B CA 1
ATOM 3606 C C . VAL B 1 129 ? 20.30580 70.25673 -26.07560 1.000 32.50187 129 VAL B C 1
ATOM 3607 O O . VAL B 1 129 ? 20.42986 69.04734 -26.31842 1.000 24.68736 129 VAL B O 1
ATOM 3611 N N . LEU B 1 130 ? 19.58412 71.06681 -26.85645 1.000 24.87064 130 LEU B N 1
ATOM 3612 C CA . LEU B 1 130 ? 18.85027 70.50147 -27.98394 1.000 25.07012 130 LEU B CA 1
ATOM 3613 C C . LEU B 1 130 ? 19.79328 70.02848 -29.07858 1.000 24.91528 130 LEU B C 1
ATOM 3614 O O . LEU B 1 130 ? 19.50610 69.03464 -29.76380 1.000 25.46173 130 LEU B O 1
ATOM 3619 N N . ARG B 1 131 ? 20.90713 70.74469 -29.27841 1.000 23.91773 131 ARG B N 1
ATOM 3620 C CA . ARG B 1 131 ? 21.92497 70.28355 -30.21606 1.000 22.89798 131 ARG B CA 1
ATOM 3621 C C . ARG B 1 131 ? 22.40812 68.89091 -29.83104 1.000 31.57851 131 ARG B C 1
ATOM 3622 O O . ARG B 1 131 ? 22.52738 67.99817 -30.68401 1.000 27.59555 131 ARG B O 1
ATOM 3630 N N . TRP B 1 132 ? 22.70338 68.69102 -28.54118 1.000 31.60516 132 TRP B N 1
ATOM 3631 C CA . TRP B 1 132 ? 23.13074 67.37489 -28.07728 1.000 30.47223 132 TRP B CA 1
ATOM 3632 C C . TRP B 1 132 ? 22.01433 66.34840 -28.25255 1.000 28.60844 132 TRP B C 1
ATOM 3633 O O . TRP B 1 132 ? 22.24396 65.23927 -28.75789 1.000 26.96422 132 TRP B O 1
ATOM 3644 N N . GLN B 1 133 ? 20.79400 66.70988 -27.84200 1.000 25.31027 133 GLN B N 1
ATOM 3645 C CA . GLN B 1 133 ? 19.66183 65.78831 -27.92615 1.000 30.39616 133 GLN B CA 1
ATOM 3646 C C . GLN B 1 133 ? 19.45712 65.30164 -29.34948 1.000 28.05906 133 GLN B C 1
ATOM 3647 O O . GLN B 1 133 ? 19.14719 64.12658 -29.57853 1.000 26.13920 133 GLN B O 1
ATOM 3653 N N . GLU B 1 134 ? 19.59471 66.20121 -30.31853 1.000 31.00055 134 GLU B N 1
ATOM 3654 C CA . GLU B 1 134 ? 19.37146 65.82149 -31.70330 1.000 38.04466 134 GLU B CA 1
ATOM 3655 C C . GLU B 1 134 ? 20.48356 64.91383 -32.21246 1.000 35.93506 134 GLU B C 1
ATOM 3656 O O . GLU B 1 134 ? 20.21293 63.94498 -32.93176 1.000 34.73442 134 GLU B O 1
ATOM 3662 N N . GLN B 1 135 ? 21.73954 65.21141 -31.85492 1.000 29.58948 135 GLN B N 1
ATOM 3663 C CA . GLN B 1 135 ? 22.84893 64.33715 -32.24035 1.000 28.31757 135 GLN B CA 1
ATOM 3664 C C . GLN B 1 135 ? 22.61596 62.91439 -31.74714 1.000 31.29460 135 GLN B C 1
ATOM 3665 O O . GLN B 1 135 ? 22.78737 61.94713 -32.49674 1.000 28.37517 135 GLN B O 1
ATOM 3671 N N . ARG B 1 136 ? 22.23313 62.76409 -30.47213 1.000 30.27886 136 ARG B N 1
ATOM 3672 C CA . ARG B 1 136 ? 21.97924 61.42424 -29.95252 1.000 35.21144 136 ARG B CA 1
ATOM 3673 C C . ARG B 1 136 ? 20.72581 60.82876 -30.58211 1.000 28.28067 136 ARG B C 1
ATOM 3674 O O . ARG B 1 136 ? 20.67853 59.62769 -30.86871 1.000 29.67709 136 ARG B O 1
ATOM 3682 N N . GLY B 1 137 ? 19.70991 61.66062 -30.82064 1.000 26.24938 137 GLY B N 1
ATOM 3683 C CA . GLY B 1 137 ? 18.50652 61.18605 -31.48311 1.000 25.00065 137 GLY B CA 1
ATOM 3684 C C . GLY B 1 137 ? 18.75760 60.67794 -32.88807 1.000 31.03696 137 GLY B C 1
ATOM 3685 O O . GLY B 1 137 ? 18.08476 59.74781 -33.34375 1.000 33.31577 137 GLY B O 1
ATOM 3686 N N . LEU B 1 138 ? 19.71326 61.28277 -33.60155 1.000 28.55596 138 LEU B N 1
ATOM 3687 C CA . LEU B 1 138 ? 20.07880 60.76698 -34.91962 1.000 31.03091 138 LEU B CA 1
ATOM 3688 C C . LEU B 1 138 ? 20.68907 59.37514 -34.81909 1.000 33.37873 138 LEU B C 1
ATOM 3689 O O . LEU B 1 138 ? 20.39677 58.49679 -35.64143 1.000 35.69904 138 LEU B O 1
ATOM 3694 N N . GLN B 1 139 ? 21.56118 59.15668 -33.83343 1.000 34.79846 139 GLN B N 1
ATOM 3695 C CA . GLN B 1 139 ? 22.08874 57.81233 -33.62520 1.000 36.62027 139 GLN B CA 1
ATOM 3696 C C . GLN B 1 139 ? 20.96273 56.82301 -33.33493 1.000 33.38145 139 GLN B C 1
ATOM 3697 O O . GLN B 1 139 ? 20.94289 55.71707 -33.88502 1.000 38.14859 139 GLN B O 1
ATOM 3703 N N . HIS B 1 140 ? 20.01665 57.20805 -32.47211 1.000 29.58562 140 HIS B N 1
ATOM 3704 C CA . HIS B 1 140 ? 18.83887 56.37966 -32.22234 1.000 31.65128 140 HIS B CA 1
ATOM 3705 C C . HIS B 1 140 ? 18.13265 56.00032 -33.51832 1.000 35.40979 140 HIS B C 1
ATOM 3706 O O . HIS B 1 140 ? 17.87311 54.81924 -33.77615 1.000 33.63493 140 HIS B O 1
ATOM 3713 N N . LEU B 1 141 ? 17.80395 56.99500 -34.34446 1.000 33.55505 141 LEU B N 1
ATOM 3714 C CA . LEU B 1 141 ? 17.17275 56.71436 -35.63188 1.000 36.32580 141 LEU B CA 1
ATOM 3715 C C . LEU B 1 141 ? 18.02564 55.76620 -36.47777 1.000 41.67335 141 LEU B C 1
ATOM 3716 O O . LEU B 1 141 ? 17.53635 54.74469 -36.97986 1.000 39.88228 141 LEU B O 1
ATOM 3721 N N . ALA B 1 142 ? 19.30655 56.09350 -36.65864 1.000 38.14230 142 ALA B N 1
ATOM 3722 C CA . ALA B 1 142 ? 20.17271 55.23649 -37.46039 1.000 40.91035 142 ALA B CA 1
ATOM 3723 C C . ALA B 1 142 ? 20.22634 53.82174 -36.89729 1.000 45.25624 142 ALA B C 1
ATOM 3724 O O . ALA B 1 142 ? 20.08417 52.84177 -37.63650 1.000 57.77782 142 ALA B O 1
ATOM 3726 N N . GLU B 1 143 ? 20.44148 53.69434 -35.58822 1.000 44.98426 143 GLU B N 1
ATOM 3727 C CA . GLU B 1 143 ? 20.58923 52.37062 -34.98848 1.000 52.97771 143 GLU B CA 1
ATOM 3728 C C . GLU B 1 143 ? 19.31496 51.53602 -35.11063 1.000 49.68586 143 GLU B C 1
ATOM 3729 O O . GLU B 1 143 ? 19.39173 50.30628 -35.17194 1.000 48.29630 143 GLU B O 1
ATOM 3735 N N . SER B 1 144 ? 18.13692 52.17040 -35.13708 1.000 41.73542 144 SER B N 1
ATOM 3736 C CA . SER B 1 144 ? 16.90169 51.38915 -35.21969 1.000 48.28326 144 SER B CA 1
ATOM 3737 C C . SER B 1 144 ? 16.84565 50.56158 -36.49904 1.000 59.85212 144 SER B C 1
ATOM 3738 O O . SER B 1 144 ? 16.22665 49.48974 -36.51968 1.000 56.94688 144 SER B O 1
ATOM 3741 N N . ASP B 1 145 ? 17.47137 51.04509 -37.57196 1.000 57.42955 145 ASP B N 1
ATOM 3742 C CA . ASP B 1 145 ? 17.53168 50.32843 -38.84340 1.000 61.29523 145 ASP B CA 1
ATOM 3743 C C . ASP B 1 145 ? 16.13625 49.94947 -39.33699 1.000 61.68008 145 ASP B C 1
ATOM 3744 O O . ASP B 1 145 ? 15.87860 48.81737 -39.75842 1.000 61.45082 145 ASP B O 1
ATOM 3749 N N . GLU B 1 146 ? 15.22868 50.91970 -39.28732 1.000 50.90922 146 GLU B N 1
ATOM 3750 C CA . GLU B 1 146 ? 13.86185 50.75835 -39.75778 1.000 50.47894 146 GLU B CA 1
ATOM 3751 C C . GLU B 1 146 ? 13.65159 51.59416 -41.01385 1.000 56.68311 146 GLU B C 1
ATOM 3752 O O . GLU B 1 146 ? 14.31170 52.61849 -41.21324 1.000 56.55752 146 GLU B O 1
ATOM 3758 N N . CYS B 1 147 ? 12.73398 51.14814 -41.86448 1.000 60.20744 147 CYS B N 1
ATOM 3759 C CA . CYS B 1 147 ? 12.30935 51.92919 -43.03041 1.000 70.86940 147 CYS B CA 1
ATOM 3760 C C . CYS B 1 147 ? 10.97560 52.63063 -42.76916 1.000 65.98432 147 CYS B C 1
ATOM 3761 O O . CYS B 1 147 ? 10.00791 52.50980 -43.52678 1.000 71.61463 147 CYS B O 1
ATOM 3764 N N . LEU B 1 148 ? 10.92671 53.36375 -41.66041 1.000 49.90921 148 LEU B N 1
ATOM 3765 C CA . LEU B 1 148 ? 9.76544 54.13321 -41.23980 1.000 48.87983 148 LEU B CA 1
ATOM 3766 C C . LEU B 1 148 ? 10.16075 55.59758 -41.15389 1.000 43.33441 148 LEU B C 1
ATOM 3767 O O . LEU B 1 148 ? 11.35278 55.91816 -41.16518 1.000 44.05030 148 LEU B O 1
ATOM 3772 N N . PRO B 1 149 ? 9.19907 56.51187 -41.06980 1.000 50.75506 149 PRO B N 1
ATOM 3773 C CA . PRO B 1 149 ? 9.53459 57.89284 -40.70567 1.000 44.08399 149 PRO B CA 1
ATOM 3774 C C . PRO B 1 149 ? 10.24375 57.92731 -39.35998 1.000 40.76570 149 PRO B C 1
ATOM 3775 O O . PRO B 1 149 ? 9.94415 57.14065 -38.45867 1.000 35.75309 149 PRO B O 1
ATOM 3779 N N . GLY B 1 150 ? 11.20389 58.83841 -39.23780 1.000 38.26388 150 GLY B N 1
ATOM 3780 C CA . GLY B 1 150 ? 11.87114 59.06982 -37.97257 1.000 33.91141 150 GLY B CA 1
ATOM 3781 C C . GLY B 1 150 ? 11.50668 60.43201 -37.41711 1.000 31.04305 150 GLY B C 1
ATOM 3782 O O . GLY B 1 150 ? 11.69446 61.44826 -38.09615 1.000 39.44448 150 GLY B O 1
ATOM 3783 N N . TRP B 1 151 ? 10.96028 60.47098 -36.20077 1.000 27.10631 151 TRP B N 1
ATOM 3784 C CA . TRP B 1 151 ? 10.47361 61.70348 -35.59762 1.000 25.19394 151 TRP B CA 1
ATOM 3785 C C . TRP B 1 151 ? 11.22451 61.96311 -34.30260 1.000 27.06346 151 TRP B C 1
ATOM 3786 O O . TRP B 1 151 ? 11.20021 61.12961 -33.38725 1.000 27.17193 151 TRP B O 1
ATOM 3797 N N . LEU B 1 152 ? 11.85061 63.13095 -34.21641 1.000 22.47809 152 LEU B N 1
ATOM 3798 C CA . LEU B 1 152 ? 12.42497 63.63504 -32.97747 1.000 24.10116 152 LEU B CA 1
ATOM 3799 C C . LEU B 1 152 ? 11.41347 64.62069 -32.41363 1.000 22.49140 152 LEU B C 1
ATOM 3800 O O . LEU B 1 152 ? 11.04045 65.58463 -33.10124 1.000 23.93072 152 LEU B O 1
ATOM 3805 N N . ALA B 1 153 ? 10.94468 64.36181 -31.18740 1.000 21.10194 153 ALA B N 1
ATOM 3806 C CA . ALA B 1 153 ? 9.71116 64.96102 -30.69575 1.000 20.01258 153 ALA B CA 1
ATOM 3807 C C . ALA B 1 153 ? 9.87663 65.57998 -29.31889 1.000 23.62532 153 ALA B C 1
ATOM 3808 O O . ALA B 1 153 ? 10.50176 65.00144 -28.42615 1.000 22.84835 153 ALA B O 1
ATOM 3810 N N . SER B 1 154 ? 9.26695 66.74789 -29.15395 1.000 26.56222 154 SER B N 1
ATOM 3811 C CA . SER B 1 154 ? 9.03742 67.35677 -27.85645 1.000 26.32759 154 SER B CA 1
ATOM 3812 C C . SER B 1 154 ? 7.63075 67.94104 -27.88985 1.000 21.33533 154 SER B C 1
ATOM 3813 O O . SER B 1 154 ? 6.83739 67.64225 -28.78211 1.000 21.37141 154 SER B O 1
ATOM 3816 N N . SER B 1 155 ? 7.30864 68.79321 -26.92529 1.000 23.46702 155 SER B N 1
ATOM 3817 C CA . SER B 1 155 ? 6.00560 69.44877 -26.92020 1.000 21.80048 155 SER B CA 1
ATOM 3818 C C . SER B 1 155 ? 6.09107 70.64226 -25.97552 1.000 21.27827 155 SER B C 1
ATOM 3819 O O . SER B 1 155 ? 7.04694 70.77966 -25.20775 1.000 24.12176 155 SER B O 1
ATOM 3822 N N . ALA B 1 156 ? 5.07576 71.49762 -26.03445 1.000 20.44917 156 ALA B N 1
ATOM 3823 C CA . ALA B 1 156 ? 5.01012 72.64130 -25.12863 1.000 25.51275 156 ALA B CA 1
ATOM 3824 C C . ALA B 1 156 ? 3.56807 73.08933 -25.01557 1.000 18.55882 156 ALA B C 1
ATOM 3825 O O . ALA B 1 156 ? 2.78807 72.95009 -25.96456 1.000 20.47835 156 ALA B O 1
ATOM 3827 N N . GLU B 1 157 ? 3.22141 73.63498 -23.85208 1.000 19.73552 157 GLU B N 1
ATOM 3828 C CA . GLU B 1 157 ? 1.94079 74.32106 -23.70582 1.000 22.58007 157 GLU B CA 1
ATOM 3829 C C . GLU B 1 157 ? 1.97166 75.61306 -24.52597 1.000 19.64589 157 GLU B C 1
ATOM 3830 O O . GLU B 1 157 ? 3.03279 76.17313 -24.78970 1.000 21.37944 157 GLU B O 1
ATOM 3836 N N . GLU B 1 158 ? 0.79247 76.06870 -24.95324 1.000 25.11884 158 GLU B N 1
ATOM 3837 C CA . GLU B 1 158 ? 0.71628 77.21224 -25.86553 1.000 25.25035 158 GLU B CA 1
ATOM 3838 C C . GLU B 1 158 ? 1.42502 78.45450 -25.31579 1.000 31.26897 158 GLU B C 1
ATOM 3839 O O . GLU B 1 158 ? 1.97745 79.25306 -26.08433 1.000 24.32018 158 GLU B O 1
ATOM 3845 N N . HIS B 1 159 ? 1.36126 78.68122 -24.00674 1.000 26.33747 159 HIS B N 1
ATOM 3846 C CA . HIS B 1 159 ? 1.93891 79.90646 -23.45205 1.000 25.18542 159 HIS B CA 1
ATOM 3847 C C . HIS B 1 159 ? 3.45970 79.84992 -23.32860 1.000 24.18257 159 HIS B C 1
ATOM 3848 O O . HIS B 1 159 ? 4.08800 80.89218 -23.09707 1.000 24.72375 159 HIS B O 1
ATOM 3855 N N . ALA B 1 160 ? 4.06163 78.66353 -23.43927 1.000 22.15475 160 ALA B N 1
ATOM 3856 C CA . ALA B 1 160 ? 5.49648 78.47340 -23.20848 1.000 22.28081 160 ALA B CA 1
ATOM 3857 C C . ALA B 1 160 ? 6.29791 78.81663 -24.46874 1.000 23.41293 160 ALA B C 1
ATOM 3858 O O . ALA B 1 160 ? 7.00690 77.98910 -25.05570 1.000 22.07327 160 ALA B O 1
ATOM 3860 N N . VAL B 1 161 ? 6.20518 80.08800 -24.85660 1.000 26.99180 161 VAL B N 1
ATOM 3861 C CA . VAL B 1 161 ? 6.76052 80.51732 -26.13383 1.000 31.60145 161 VAL B CA 1
ATOM 3862 C C . VAL B 1 161 ? 8.27228 80.38514 -26.15977 1.000 32.27991 161 VAL B C 1
ATOM 3863 O O . VAL B 1 161 ? 8.86684 80.19897 -27.23136 1.000 35.02299 161 VAL B O 1
ATOM 3867 N N . TRP B 1 162 ? 8.92005 80.49605 -25.00063 1.000 28.23999 162 TRP B N 1
ATOM 3868 C CA . TRP B 1 162 ? 10.36486 80.29740 -24.93237 1.000 37.37737 162 TRP B CA 1
ATOM 3869 C C . TRP B 1 162 ? 10.75495 78.87572 -25.35605 1.000 25.33378 162 TRP B C 1
ATOM 3870 O O . TRP B 1 162 ? 11.74176 78.67962 -26.07021 1.000 25.74239 162 TRP B O 1
ATOM 3881 N N . THR B 1 163 ? 9.99741 77.86666 -24.92355 1.000 24.24016 163 THR B N 1
ATOM 3882 C CA . THR B 1 163 ? 10.26177 76.50572 -25.39474 1.000 27.47293 163 THR B CA 1
ATOM 3883 C C . THR B 1 163 ? 9.94628 76.39292 -26.88530 1.000 25.50086 163 THR B C 1
ATOM 3884 O O . THR B 1 163 ? 10.75090 75.88197 -27.67569 1.000 23.85915 163 THR B O 1
ATOM 3888 N N . ILE B 1 164 ? 8.76217 76.86389 -27.27810 1.000 25.27941 164 ILE B N 1
ATOM 3889 C CA . ILE B 1 164 ? 8.34828 76.81049 -28.67623 1.000 26.63023 164 ILE B CA 1
ATOM 3890 C C . ILE B 1 164 ? 9.39492 77.46755 -29.56470 1.000 24.83467 164 ILE B C 1
ATOM 3891 O O . ILE B 1 164 ? 9.78533 76.91919 -30.60171 1.000 25.06516 164 ILE B O 1
ATOM 3896 N N . GLU B 1 165 ? 9.89189 78.63799 -29.15229 1.000 25.67372 165 GLU B N 1
ATOM 3897 C CA . GLU B 1 165 ? 10.84667 79.36010 -29.98685 1.000 26.88272 165 GLU B CA 1
ATOM 3898 C C . GLU B 1 165 ? 12.14778 78.57996 -30.15415 1.000 32.56981 165 GLU B C 1
ATOM 3899 O O . GLU B 1 165 ? 12.72423 78.54665 -31.24880 1.000 27.62966 165 GLU B O 1
ATOM 3905 N N . LEU B 1 166 ? 12.63318 77.95465 -29.07921 1.000 29.69986 166 LEU B N 1
ATOM 3906 C CA . LEU B 1 166 ? 13.83823 77.13674 -29.19295 1.000 27.78994 166 LEU B CA 1
ATOM 3907 C C . LEU B 1 166 ? 13.67320 76.09107 -30.29333 1.000 26.21962 166 LEU B C 1
ATOM 3908 O O . LEU B 1 166 ? 14.55533 75.91588 -31.15134 1.000 26.93104 166 LEU B O 1
ATOM 3913 N N . PHE B 1 167 ? 12.52490 75.40124 -30.29125 1.000 25.29890 167 PHE B N 1
ATOM 3914 C CA . PHE B 1 167 ? 12.28523 74.33430 -31.25648 1.000 25.10053 167 PHE B CA 1
ATOM 3915 C C . PHE B 1 167 ? 12.06440 74.87890 -32.66674 1.000 29.82964 167 PHE B C 1
ATOM 3916 O O . PHE B 1 167 ? 12.63889 74.35794 -33.63307 1.000 27.32911 167 PHE B O 1
ATOM 3924 N N . HIS B 1 168 ? 11.24577 75.92833 -32.80685 1.000 26.18629 168 HIS B N 1
ATOM 3925 C CA . HIS B 1 168 ? 11.06577 76.56803 -34.10870 1.000 33.75345 168 HIS B CA 1
ATOM 3926 C C . HIS B 1 168 ? 12.37587 77.08739 -34.69935 1.000 36.13479 168 HIS B C 1
ATOM 3927 O O . HIS B 1 168 ? 12.52505 77.13512 -35.92840 1.000 29.37674 168 HIS B O 1
ATOM 3934 N N . ARG B 1 169 ? 13.32996 77.48584 -33.85959 1.000 28.57541 169 ARG B N 1
ATOM 3935 C CA . ARG B 1 169 ? 14.60627 77.97981 -34.36322 1.000 29.76674 169 ARG B CA 1
ATOM 3936 C C . ARG B 1 169 ? 15.53931 76.86517 -34.80677 1.000 29.85583 169 ARG B C 1
ATOM 3937 O O . ARG B 1 169 ? 16.62605 77.14969 -35.31962 1.000 30.89715 169 ARG B O 1
ATOM 3945 N N . ASN B 1 170 ? 15.14634 75.60667 -34.63567 1.000 28.91451 170 ASN B N 1
ATOM 3946 C CA . ASN B 1 170 ? 16.06032 74.50688 -34.89773 1.000 30.85702 170 ASN B CA 1
ATOM 3947 C C . ASN B 1 170 ? 15.46818 73.49321 -35.85729 1.000 36.80243 170 ASN B C 1
ATOM 3948 O O . ASN B 1 170 ? 15.94580 72.35642 -35.92983 1.000 31.08992 170 ASN B O 1
ATOM 3953 N N . GLY B 1 171 ? 14.46073 73.90002 -36.61492 1.000 32.46567 171 GLY B N 1
ATOM 3954 C CA . GLY B 1 171 ? 13.93936 73.06683 -37.65922 1.000 35.01609 171 GLY B CA 1
ATOM 3955 C C . GLY B 1 171 ? 12.78825 72.18604 -37.25461 1.000 29.58791 171 GLY B C 1
ATOM 3956 O O . GLY B 1 171 ? 12.36707 71.35860 -38.06686 1.000 34.45934 171 GLY B O 1
ATOM 3957 N N . TYR B 1 172 ? 12.26241 72.33916 -36.03552 1.000 27.22151 172 TYR B N 1
ATOM 3958 C CA . TYR B 1 172 ? 11.11293 71.57576 -35.56948 1.000 34.59037 172 TYR B CA 1
ATOM 3959 C C . TYR B 1 172 ? 9.83482 72.31233 -35.94975 1.000 34.27375 172 TYR B C 1
ATOM 3960 O O . TYR B 1 172 ? 9.80475 73.54132 -36.00877 1.000 34.70051 172 TYR B O 1
ATOM 3969 N N . GLU B 1 173 ? 8.77938 71.55405 -36.22937 1.000 25.71720 173 GLU B N 1
ATOM 3970 C CA . GLU B 1 173 ? 7.50228 72.14492 -36.60203 1.000 26.18548 173 GLU B CA 1
ATOM 3971 C C . GLU B 1 173 ? 6.44409 71.80930 -35.56743 1.000 27.41297 173 GLU B C 1
ATOM 3972 O O . GLU B 1 173 ? 6.49825 70.76341 -34.91141 1.000 25.04228 173 GLU B O 1
ATOM 3978 N N . SER B 1 174 ? 5.47889 72.71814 -35.44502 1.000 26.59243 174 SER B N 1
ATOM 3979 C CA . SER B 1 174 ? 4.25165 72.48437 -34.69746 1.000 26.73066 174 SER B CA 1
ATOM 3980 C C . SER B 1 174 ? 3.35017 71.61863 -35.57026 1.000 31.08844 174 SER B C 1
ATOM 3981 O O . SER B 1 174 ? 2.78404 72.10939 -36.55114 1.000 28.90542 174 SER B O 1
ATOM 3984 N N . VAL B 1 175 ? 3.21544 70.33552 -35.23007 1.000 22.90700 175 VAL B N 1
ATOM 3985 C CA . VAL B 1 175 ? 2.57259 69.36741 -36.11357 1.000 27.03798 175 VAL B CA 1
ATOM 3986 C C . VAL B 1 175 ? 1.25232 68.82738 -35.57153 1.000 32.06256 175 VAL B C 1
ATOM 3987 O O . VAL B 1 175 ? 0.49573 68.21291 -36.34133 1.000 27.21687 175 VAL B O 1
ATOM 3991 N N . ARG B 1 176 ? 0.97524 68.97987 -34.28158 1.000 23.07881 176 ARG B N 1
ATOM 3992 C CA . ARG B 1 176 ? -0.26628 68.47583 -33.71237 1.000 25.84015 176 ARG B CA 1
ATOM 3993 C C . ARG B 1 176 ? -0.64164 69.35557 -32.53274 1.000 26.83818 176 ARG B C 1
ATOM 3994 O O . ARG B 1 176 ? 0.23514 69.87089 -31.83634 1.000 23.88843 176 ARG B O 1
ATOM 4002 N N . TRP B 1 177 ? -1.95309 69.53215 -32.31822 1.000 24.82525 177 TRP B N 1
ATOM 4003 C CA . TRP B 1 177 ? -2.47113 70.38416 -31.24850 1.000 25.28122 177 TRP B CA 1
ATOM 4004 C C . TRP B 1 177 ? -3.37622 69.58289 -30.32665 1.000 22.96915 177 TRP B C 1
ATOM 4005 O O . TRP B 1 177 ? -4.12758 68.71645 -30.78274 1.000 23.23481 177 TRP B O 1
ATOM 4016 N N . TRP B 1 178 ? -3.31141 69.88666 -29.03075 1.000 19.99707 178 TRP B N 1
ATOM 4017 C CA . TRP B 1 178 ? -4.01862 69.13416 -27.99921 1.000 21.38829 178 TRP B CA 1
ATOM 4018 C C . TRP B 1 178 ? -4.82361 70.10006 -27.13846 1.000 22.38537 178 TRP B C 1
ATOM 4019 O O . TRP B 1 178 ? -4.29412 71.12950 -26.70984 1.000 25.66092 178 TRP B O 1
ATOM 4030 N N . HIS B 1 179 ? -6.10028 69.77367 -26.88666 1.000 20.26499 179 HIS B N 1
ATOM 4031 C CA . HIS B 1 179 ? -6.90710 70.52642 -25.93394 1.000 21.20994 179 HIS B CA 1
ATOM 4032 C C . HIS B 1 179 ? -6.80352 69.83694 -24.57362 1.000 21.23874 179 HIS B C 1
ATOM 4033 O O . HIS B 1 179 ? -6.90680 68.61183 -24.47902 1.000 21.66853 179 HIS B O 1
ATOM 4040 N N . GLU B 1 180 ? -6.62923 70.61891 -23.51908 1.000 20.40154 180 GLU B N 1
ATOM 4041 C CA . GLU B 1 180 ? -7.03003 70.16126 -22.19241 1.000 16.27989 180 GLU B CA 1
ATOM 4042 C C . GLU B 1 180 ? -8.47200 70.58979 -21.95171 1.000 19.23541 180 GLU B C 1
ATOM 4043 O O . GLU B 1 180 ? -8.79962 71.77438 -22.09814 1.000 17.08234 180 GLU B O 1
ATOM 4049 N N . LEU B 1 181 ? -9.32939 69.62721 -21.59008 1.000 18.79328 181 LEU B N 1
ATOM 4050 C CA . LEU B 1 181 ? -10.73603 69.88152 -21.31090 1.000 18.97598 181 LEU B CA 1
ATOM 4051 C C . LEU B 1 181 ? -11.07244 69.54932 -19.85803 1.000 18.39406 181 LEU B C 1
ATOM 4052 O O . LEU B 1 181 ? -10.47483 68.65804 -19.25435 1.000 20.50801 181 LEU B O 1
ATOM 4057 N N . GLU B 1 182 ? -12.06564 70.24674 -19.31010 1.000 18.72931 182 GLU B N 1
ATOM 4058 C CA A GLU B 1 182 ? -12.52946 69.95713 -17.96325 0.565 21.18873 182 GLU B CA 1
ATOM 4059 C CA B GLU B 1 182 ? -12.53547 70.03043 -17.94671 0.435 21.36866 182 GLU B CA 1
ATOM 4060 C C . GLU B 1 182 ? -14.04017 69.80624 -17.96569 1.000 21.08496 182 GLU B C 1
ATOM 4061 O O . GLU B 1 182 ? -14.74552 70.37690 -18.80501 1.000 19.81371 182 GLU B O 1
ATOM 4072 N N . ARG B 1 183 ? -14.52689 68.99688 -17.02260 1.000 20.93534 183 ARG B N 1
ATOM 4073 C CA . ARG B 1 183 ? -15.95207 68.71950 -16.86891 1.000 21.22713 183 ARG B CA 1
ATOM 4074 C C . ARG B 1 183 ? -16.31418 68.92031 -15.40377 1.000 20.78216 183 ARG B C 1
ATOM 4075 O O . ARG B 1 183 ? -15.62936 68.39639 -14.52118 1.000 16.90863 183 ARG B O 1
ATOM 4083 N N . ASP B 1 184 ? -17.36100 69.69662 -15.13680 1.000 19.31436 184 ASP B N 1
ATOM 4084 C CA . ASP B 1 184 ? -17.77673 69.97622 -13.75691 1.000 23.32524 184 ASP B CA 1
ATOM 4085 C C . ASP B 1 184 ? -18.62244 68.80962 -13.24256 1.000 20.91634 184 ASP B C 1
ATOM 4086 O O . ASP B 1 184 ? -19.73739 68.57707 -13.72761 1.000 21.66956 184 ASP B O 1
ATOM 4091 N N . LEU B 1 185 ? -18.10622 68.07568 -12.25399 1.000 18.51391 185 LEU B N 1
ATOM 4092 C CA . LEU B 1 185 ? -18.79525 66.86056 -11.80004 1.000 19.20935 185 LEU B CA 1
ATOM 4093 C C . LEU B 1 185 ? -20.04823 67.15390 -10.98256 1.000 25.88096 185 LEU B C 1
ATOM 4094 O O . LEU B 1 185 ? -20.80933 66.21921 -10.70320 1.000 25.26196 185 LEU B O 1
ATOM 4099 N N . ALA B 1 186 ? -20.24848 68.40542 -10.55039 1.000 17.47967 186 ALA B N 1
ATOM 4100 C CA . ALA B 1 186 ? -21.48298 68.77305 -9.85891 1.000 20.88317 186 ALA B CA 1
ATOM 4101 C C . ALA B 1 186 ? -22.67245 68.86527 -10.80767 1.000 25.07344 186 ALA B C 1
ATOM 4102 O O . ALA B 1 186 ? -23.82032 68.83762 -10.34896 1.000 22.74039 186 ALA B O 1
ATOM 4104 N N A GLN B 1 187 ? -22.42851 68.97369 -12.11595 0.493 18.56458 187 GLN B N 1
ATOM 4105 N N B GLN B 1 187 ? -22.43077 68.96053 -12.10568 0.507 18.41432 187 GLN B N 1
ATOM 4106 C CA A GLN B 1 187 ? -23.51542 69.03121 -13.07983 0.493 20.41134 187 GLN B CA 1
ATOM 4107 C CA B GLN B 1 187 ? -23.54213 69.03291 -13.03554 0.507 20.41616 187 GLN B CA 1
ATOM 4108 C C A GLN B 1 187 ? -24.05005 67.62274 -13.34320 0.493 22.44161 187 GLN B C 1
ATOM 4109 C C B GLN B 1 187 ? -24.05054 67.62814 -13.35690 0.507 22.46960 187 GLN B C 1
ATOM 4110 O O A GLN B 1 187 ? -23.30539 66.64218 -13.24434 0.493 20.61930 187 GLN B O 1
ATOM 4111 O O B GLN B 1 187 ? -23.28744 66.65821 -13.31398 0.507 20.87331 187 GLN B O 1
ATOM 4122 N N . PRO B 1 188 ? -25.33960 67.49634 -13.66180 1.000 19.15742 188 PRO B N 1
ATOM 4123 C CA . PRO B 1 188 ? -25.91781 66.16025 -13.88284 1.000 24.51237 188 PRO B CA 1
ATOM 4124 C C . PRO B 1 188 ? -25.07651 65.31725 -14.83131 1.000 19.84010 188 PRO B C 1
ATOM 4125 O O . PRO B 1 188 ? -24.54854 65.80320 -15.83134 1.000 23.45300 188 PRO B O 1
ATOM 4129 N N . ILE B 1 189 ? -24.92320 64.04865 -14.49148 1.000 19.63798 189 ILE B N 1
ATOM 4130 C CA . ILE B 1 189 ? -24.19266 63.09302 -15.31701 1.000 19.70979 189 ILE B CA 1
ATOM 4131 C C . ILE B 1 189 ? -25.21122 62.17277 -15.98594 1.000 21.36025 189 ILE B C 1
ATOM 4132 O O . ILE B 1 189 ? -25.96279 61.48520 -15.28690 1.000 19.77036 189 ILE B O 1
ATOM 4137 N N . PRO B 1 190 ? -25.26213 62.11247 -17.31113 1.000 24.25969 190 PRO B N 1
ATOM 4138 C CA . PRO B 1 190 ? -26.26961 61.27052 -17.97050 1.000 28.87195 190 PRO B CA 1
ATOM 4139 C C . PRO B 1 190 ? -26.05623 59.78461 -17.70122 1.000 24.96377 190 PRO B C 1
ATOM 4140 O O . PRO B 1 190 ? -24.93984 59.31849 -17.46216 1.000 20.67859 190 PRO B O 1
ATOM 4144 N N . ASP B 1 191 ? -27.15572 59.03765 -17.75523 1.000 25.32004 191 ASP B N 1
ATOM 4145 C CA . ASP B 1 191 ? -27.10776 57.58453 -17.76138 1.000 28.03901 191 ASP B CA 1
ATOM 4146 C C . ASP B 1 191 ? -27.09724 57.05755 -19.19010 1.000 26.96845 191 ASP B C 1
ATOM 4147 O O . ASP B 1 191 ? -27.86550 57.51232 -20.04553 1.000 24.93647 191 ASP B O 1
ATOM 4152 N N . VAL B 1 192 ? -26.22671 56.08496 -19.43609 1.000 22.49790 192 VAL B N 1
ATOM 4153 C CA . VAL B 1 192 ? -26.05266 55.48526 -20.75015 1.000 23.86975 192 VAL B CA 1
ATOM 4154 C C . VAL B 1 192 ? -26.17495 53.97704 -20.57981 1.000 24.21585 192 VAL B C 1
ATOM 4155 O O . VAL B 1 192 ? -25.65346 53.41665 -19.60929 1.000 29.04437 192 VAL B O 1
ATOM 4159 N N . THR B 1 193 ? -26.83567 53.31046 -21.52524 1.000 20.36052 193 THR B N 1
ATOM 4160 C CA . THR B 1 193 ? -26.99305 51.86749 -21.40498 1.000 18.82778 193 THR B CA 1
ATOM 4161 C C . THR B 1 193 ? -25.94687 51.13551 -22.24303 1.000 25.99462 193 THR B C 1
ATOM 4162 O O . THR B 1 193 ? -25.39231 51.67257 -23.20748 1.000 23.21565 193 THR B O 1
ATOM 4166 N N . LEU B 1 194 ? -25.67798 49.87158 -21.84667 1.000 22.90388 194 LEU B N 1
ATOM 4167 C CA . LEU B 1 194 ? -24.69023 49.06853 -22.54258 1.000 22.05206 194 LEU B CA 1
ATOM 4168 C C . LEU B 1 194 ? -25.36060 48.20033 -23.60593 1.000 21.85520 194 LEU B C 1
ATOM 4169 O O . LEU B 1 194 ? -26.53572 47.83874 -23.48099 1.000 23.99072 194 LEU B O 1
ATOM 4174 N N . PRO B 1 195 ? -24.63537 47.82608 -24.65348 1.000 21.45661 195 PRO B N 1
ATOM 4175 C CA . PRO B 1 195 ? -25.15386 46.81279 -25.56605 1.000 24.52995 195 PRO B CA 1
ATOM 4176 C C . PRO B 1 195 ? -25.31418 45.50119 -24.81301 1.000 22.51666 195 PRO B C 1
ATOM 4177 O O . PRO B 1 195 ? -24.67768 45.26658 -23.77506 1.000 22.59065 195 PRO B O 1
ATOM 4181 N N . GLU B 1 196 ? -26.16584 44.64206 -25.35486 1.000 23.72948 196 GLU B N 1
ATOM 4182 C CA . GLU B 1 196 ? -26.33177 43.30202 -24.80734 1.000 26.77286 196 GLU B CA 1
ATOM 4183 C C . GLU B 1 196 ? -25.00188 42.55848 -24.82988 1.000 31.97382 196 GLU B C 1
ATOM 4184 O O . GLU B 1 196 ? -24.18189 42.74703 -25.72718 1.000 26.66630 196 GLU B O 1
ATOM 4190 N N . GLY B 1 197 ? -24.78982 41.70859 -23.82115 1.000 31.00709 197 GLY B N 1
ATOM 4191 C CA . GLY B 1 197 ? -23.57344 40.93269 -23.72797 1.000 30.01562 197 GLY B CA 1
ATOM 4192 C C . GLY B 1 197 ? -22.40416 41.65320 -23.08660 1.000 26.30959 197 GLY B C 1
ATOM 4193 O O . GLY B 1 197 ? -21.35283 41.03508 -22.87859 1.000 29.33802 197 GLY B O 1
ATOM 4194 N N . ILE B 1 198 ? -22.55418 42.92220 -22.72468 1.000 23.67159 198 ILE B N 1
ATOM 4195 C CA . ILE B 1 198 ? -21.44031 43.71510 -22.22967 1.000 24.57147 198 ILE B CA 1
ATOM 4196 C C . ILE B 1 198 ? -21.67156 44.11958 -20.77682 1.000 24.39565 198 ILE B C 1
ATOM 4197 O O . ILE B 1 198 ? -22.79153 44.45753 -20.38131 1.000 21.45443 198 ILE B O 1
ATOM 4202 N N . ARG B 1 199 ? -20.60601 44.04922 -19.97349 1.000 21.68738 199 ARG B N 1
ATOM 4203 C CA . ARG B 1 199 ? -20.66311 44.45706 -18.57840 1.000 22.00318 199 ARG B CA 1
ATOM 4204 C C . ARG B 1 199 ? -19.48174 45.37566 -18.29424 1.000 24.20295 199 ARG B C 1
ATOM 4205 O O . ARG B 1 199 ? -18.49640 45.39915 -19.03379 1.000 24.25004 199 ARG B O 1
ATOM 4213 N N . ILE B 1 200 ? -19.58319 46.12709 -17.20930 1.000 21.34913 200 ILE B N 1
ATOM 4214 C CA . ILE B 1 200 ? -18.48631 46.95697 -16.73507 1.000 23.09421 200 ILE B CA 1
ATOM 4215 C C . ILE B 1 200 ? -17.86160 46.30935 -15.50925 1.000 23.90884 200 ILE B C 1
ATOM 4216 O O . ILE B 1 200 ? -18.56718 45.81164 -14.62636 1.000 24.01259 200 ILE B O 1
ATOM 4221 N N . GLU B 1 201 ? -16.53412 46.28629 -15.47534 1.000 21.81558 201 GLU B N 1
ATOM 4222 C CA . GLU B 1 201 ? -15.79580 45.82181 -14.31017 1.000 23.35429 201 GLU B CA 1
ATOM 4223 C C . GLU B 1 201 ? -14.80656 46.90860 -13.91477 1.000 23.04589 201 GLU B C 1
ATOM 4224 O O . GLU B 1 201 ? -14.35917 47.67964 -14.76057 1.000 21.19854 201 GLU B O 1
ATOM 4230 N N . THR B 1 202 ? -14.45491 46.95033 -12.63099 1.000 25.05481 202 THR B N 1
ATOM 4231 C CA . THR B 1 202 ? -13.35469 47.79944 -12.18070 1.000 28.31234 202 THR B CA 1
ATOM 4232 C C . THR B 1 202 ? -12.01743 47.21444 -12.64331 1.000 26.82066 202 THR B C 1
ATOM 4233 O O . THR B 1 202 ? -11.79360 46.00743 -12.57176 1.000 24.35862 202 THR B O 1
ATOM 4237 N N . TYR B 1 203 ? -11.12705 48.07731 -13.13069 1.000 27.07031 203 TYR B N 1
ATOM 4238 C CA . TYR B 1 203 ? -9.83461 47.61621 -13.62235 1.000 23.80818 203 TYR B CA 1
ATOM 4239 C C . TYR B 1 203 ? -9.04507 46.98260 -12.48384 1.000 24.35372 203 TYR B C 1
ATOM 4240 O O . TYR B 1 203 ? -9.23487 47.30604 -11.31166 1.000 25.63964 203 TYR B O 1
ATOM 4249 N N . GLY B 1 204 ? -8.13801 46.08427 -12.84073 1.000 25.14193 204 GLY B N 1
ATOM 4250 C CA . GLY B 1 204 ? -7.26035 45.45227 -11.88748 1.000 27.56866 204 GLY B CA 1
ATOM 4251 C C . GLY B 1 204 ? -6.27102 44.57019 -12.61315 1.000 35.30150 204 GLY B C 1
ATOM 4252 O O . GLY B 1 204 ? -6.28179 44.48555 -13.84420 1.000 31.76097 204 GLY B O 1
ATOM 4253 N N . PRO B 1 205 ? -5.40186 43.88314 -11.86365 1.000 37.86986 205 PRO B N 1
ATOM 4254 C CA . PRO B 1 205 ? -4.32917 43.11039 -12.51884 1.000 37.49968 205 PRO B CA 1
ATOM 4255 C C . PRO B 1 205 ? -4.84508 42.06381 -13.49240 1.000 38.27196 205 PRO B C 1
ATOM 4256 O O . PRO B 1 205 ? -4.22751 41.81895 -14.53608 1.000 37.58209 205 PRO B O 1
ATOM 4260 N N . GLU B 1 206 ? -5.97024 41.43130 -13.17147 1.000 39.14362 206 GLU B N 1
ATOM 4261 C CA . GLU B 1 206 ? -6.55820 40.45584 -14.07955 1.000 38.06686 206 GLU B CA 1
ATOM 4262 C C . GLU B 1 206 ? -6.96114 41.06860 -15.42087 1.000 36.75483 206 GLU B C 1
ATOM 4263 O O . GLU B 1 206 ? -7.09899 40.33470 -16.40297 1.000 36.63075 206 GLU B O 1
ATOM 4269 N N . TRP B 1 207 ? -7.15152 42.38673 -15.49668 1.000 30.48763 207 TRP B N 1
ATOM 4270 C CA . TRP B 1 207 ? -7.52346 43.03761 -16.75258 1.000 29.18116 207 TRP B CA 1
ATOM 4271 C C . TRP B 1 207 ? -6.35310 43.71042 -17.46013 1.000 28.93656 207 TRP B C 1
ATOM 4272 O O . TRP B 1 207 ? -6.54903 44.30340 -18.52471 1.000 30.83977 207 TRP B O 1
ATOM 4283 N N . SER B 1 208 ? -5.14177 43.62168 -16.91202 1.000 34.83490 208 SER B N 1
ATOM 4284 C CA . SER B 1 208 ? -4.03387 44.41078 -17.44413 1.000 33.07615 208 SER B CA 1
ATOM 4285 C C . SER B 1 208 ? -3.68883 43.99080 -18.87196 1.000 29.75612 208 SER B C 1
ATOM 4286 O O . SER B 1 208 ? -3.69967 44.81097 -19.79050 1.000 30.58910 208 SER B O 1
ATOM 4289 N N . GLU B 1 209 ? -3.38513 42.70728 -19.08114 1.000 33.31854 209 GLU B N 1
ATOM 4290 C CA . GLU B 1 209 ? -3.06611 42.25662 -20.43770 1.000 35.52244 209 GLU B CA 1
ATOM 4291 C C . GLU B 1 209 ? -4.25878 42.35946 -21.38079 1.000 32.23450 209 GLU B C 1
ATOM 4292 O O . GLU B 1 209 ? -4.08462 42.84046 -22.51390 1.000 33.56000 209 GLU B O 1
ATOM 4298 N N . PRO B 1 210 ? -5.46323 41.91904 -21.01467 1.000 29.53679 210 PRO B N 1
ATOM 4299 C CA . PRO B 1 210 ? -6.62394 42.17170 -21.88745 1.000 30.61419 210 PRO B CA 1
ATOM 4300 C C . PRO B 1 210 ? -6.77602 43.63133 -22.26475 1.000 28.62943 210 PRO B C 1
ATOM 4301 O O . PRO B 1 210 ? -7.11115 43.94880 -23.41612 1.000 26.65753 210 PRO B O 1
ATOM 4305 N N . THR B 1 211 ? -6.51545 44.54526 -21.32456 1.000 25.82054 211 THR B N 1
ATOM 4306 C CA . THR B 1 211 ? -6.67248 45.96453 -21.64192 1.000 23.17803 211 THR B CA 1
ATOM 4307 C C . THR B 1 211 ? -5.52461 46.47671 -22.50809 1.000 27.24407 211 THR B C 1
ATOM 4308 O O . THR B 1 211 ? -5.75088 47.24985 -23.44807 1.000 24.44126 211 THR B O 1
ATOM 4312 N N . ARG B 1 212 ? -4.28181 46.07897 -22.20859 1.000 29.73754 212 ARG B N 1
ATOM 4313 C CA . ARG B 1 212 ? -3.17864 46.47561 -23.08178 1.000 24.65606 212 ARG B CA 1
ATOM 4314 C C . ARG B 1 212 ? -3.44040 46.03286 -24.51788 1.000 28.68810 212 ARG B C 1
ATOM 4315 O O . ARG B 1 212 ? -3.09963 46.74645 -25.46780 1.000 26.33703 212 ARG B O 1
ATOM 4323 N N . ASP B 1 213 ? -4.00602 44.83460 -24.69953 1.000 31.83276 213 ASP B N 1
ATOM 4324 C CA . ASP B 1 213 ? -4.30516 44.37343 -26.05198 1.000 30.64899 213 ASP B CA 1
ATOM 4325 C C . ASP B 1 213 ? -5.35539 45.26283 -26.70444 1.000 30.09285 213 ASP B C 1
ATOM 4326 O O . ASP B 1 213 ? -5.18792 45.70748 -27.84405 1.000 33.49832 213 ASP B O 1
ATOM 4331 N N . ALA B 1 214 ? -6.45614 45.51922 -25.99274 1.000 28.19197 214 ALA B N 1
ATOM 4332 C CA . ALA B 1 214 ? -7.49920 46.40824 -26.50000 1.000 28.20655 214 ALA B CA 1
ATOM 4333 C C . ALA B 1 214 ? -6.93369 47.78230 -26.83892 1.000 29.39297 214 ALA B C 1
ATOM 4334 O O . ALA B 1 214 ? -7.22897 48.35330 -27.89962 1.000 25.80438 214 ALA B O 1
ATOM 4336 N N . HIS B 1 215 ? -6.11635 48.32849 -25.93777 1.000 29.05717 215 HIS B N 1
ATOM 4337 C CA . HIS B 1 215 ? -5.56313 49.66039 -26.13961 1.000 25.20715 215 HIS B CA 1
ATOM 4338 C C . HIS B 1 215 ? -4.69241 49.72154 -27.38957 1.000 29.07610 215 HIS B C 1
ATOM 4339 O O . HIS B 1 215 ? -4.77800 50.68147 -28.16670 1.000 24.96217 215 HIS B O 1
ATOM 4346 N N . ASN B 1 216 ? -3.82417 48.72368 -27.58344 1.000 33.92380 216 ASN B N 1
ATOM 4347 C CA . ASN B 1 216 ? -2.89334 48.76456 -28.71216 1.000 36.10569 216 ASN B CA 1
ATOM 4348 C C . ASN B 1 216 ? -3.61982 48.63970 -30.04255 1.000 35.10112 216 ASN B C 1
ATOM 4349 O O . ASN B 1 216 ? -3.16986 49.20953 -31.04727 1.000 31.01262 216 ASN B O 1
ATOM 4354 N N . GLU B 1 217 ? -4.74071 47.91224 -30.06990 1.000 29.19776 217 GLU B N 1
ATOM 4355 C CA . GLU B 1 217 ? -5.57037 47.90749 -31.27078 1.000 32.32861 217 GLU B CA 1
ATOM 4356 C C . GLU B 1 217 ? -6.28774 49.24669 -31.45189 1.000 26.89412 217 GLU B C 1
ATOM 4357 O O . GLU B 1 217 ? -6.22605 49.85021 -32.52626 1.000 31.56806 217 GLU B O 1
ATOM 4363 N N . ALA B 1 218 ? -6.96895 49.72768 -30.40652 1.000 26.76901 218 ALA B N 1
ATOM 4364 C CA . ALA B 1 218 ? -7.76608 50.94607 -30.53758 1.000 26.26789 218 ALA B CA 1
ATOM 4365 C C . ALA B 1 218 ? -6.90389 52.13190 -30.94140 1.000 30.07439 218 ALA B C 1
ATOM 4366 O O . ALA B 1 218 ? -7.30560 52.95042 -31.77694 1.000 29.20465 218 ALA B O 1
ATOM 4368 N N . PHE B 1 219 ? -5.72769 52.25675 -30.34104 1.000 24.14610 219 PHE B N 1
ATOM 4369 C CA . PHE B 1 219 ? -4.90012 53.43085 -30.59420 1.000 25.68581 219 PHE B CA 1
ATOM 4370 C C . PHE B 1 219 ? -4.15867 53.38058 -31.92373 1.000 28.44611 219 PHE B C 1
ATOM 4371 O O . PHE B 1 219 ? -3.42741 54.32652 -32.23945 1.000 27.47179 219 PHE B O 1
ATOM 4379 N N . ARG B 1 220 ? -4.35038 52.32963 -32.73291 1.000 27.37428 220 ARG B N 1
ATOM 4380 C CA . ARG B 1 220 ? -3.93229 52.42966 -34.12380 1.000 32.55320 220 ARG B CA 1
ATOM 4381 C C . ARG B 1 220 ? -4.61055 53.59838 -34.81913 1.000 33.77160 220 ARG B C 1
ATOM 4382 O O . ARG B 1 220 ? -4.08730 54.09895 -35.81870 1.000 32.35501 220 ARG B O 1
ATOM 4390 N N . ASP B 1 221 ? -5.75878 54.04801 -34.31611 1.000 33.79939 221 ASP B N 1
ATOM 4391 C CA . ASP B 1 221 ? -6.49045 55.15354 -34.92106 1.000 31.00611 221 ASP B CA 1
ATOM 4392 C C . ASP B 1 221 ? -6.24710 56.48655 -34.21160 1.000 27.97071 221 ASP B C 1
ATOM 4393 O O . ASP B 1 221 ? -6.93217 57.47507 -34.50479 1.000 29.59060 221 ASP B O 1
ATOM 4398 N N . HIS B 1 222 ? -5.28559 56.53641 -33.30184 1.000 22.35898 222 HIS B N 1
ATOM 4399 C CA . HIS B 1 222 ? -4.86101 57.76981 -32.64691 1.000 26.71486 222 HIS B CA 1
ATOM 4400 C C . HIS B 1 222 ? -3.54203 58.21267 -33.26831 1.000 29.31667 222 HIS B C 1
ATOM 4401 O O . HIS B 1 222 ? -2.69883 57.38034 -33.61015 1.000 30.12817 222 HIS B O 1
ATOM 4408 N N . TRP B 1 223 ? -3.37857 59.52113 -33.43037 1.000 26.66342 223 TRP B N 1
ATOM 4409 C CA . TRP B 1 223 ? -2.18121 60.06151 -34.06820 1.000 28.70340 223 TRP B CA 1
ATOM 4410 C C . TRP B 1 223 ? -0.92078 59.77062 -33.25596 1.000 27.87296 223 TRP B C 1
ATOM 4411 O O . TRP B 1 223 ? -0.89470 59.91998 -32.03048 1.000 26.08938 223 TRP B O 1
ATOM 4422 N N . GLY B 1 224 ? 0.14433 59.37212 -33.95812 1.000 25.96826 224 GLY B N 1
ATOM 4423 C CA . GLY B 1 224 ? 1.45746 59.23549 -33.35354 1.000 29.72899 224 GLY B CA 1
ATOM 4424 C C . GLY B 1 224 ? 1.67352 57.96477 -32.55298 1.000 34.28142 224 GLY B C 1
ATOM 4425 O O . GLY B 1 224 ? 2.79216 57.43548 -32.50300 1.000 28.86712 224 GLY B O 1
ATOM 4426 N N . SER B 1 225 ? 0.59909 57.44762 -31.95096 1.000 32.50331 225 SER B N 1
ATOM 4427 C CA . SER B 1 225 ? 0.71831 56.39130 -30.95084 1.000 32.03112 225 SER B CA 1
ATOM 4428 C C . SER B 1 225 ? 1.33700 55.12975 -31.54021 1.000 31.30733 225 SER B C 1
ATOM 4429 O O . SER B 1 225 ? 1.04471 54.74438 -32.67416 1.000 28.96252 225 SER B O 1
ATOM 4432 N N . GLN B 1 226 ? 2.20756 54.49752 -30.76372 1.000 27.13341 226 GLN B N 1
ATOM 4433 C CA . GLN B 1 226 ? 2.79633 53.20620 -31.07271 1.000 30.33282 226 GLN B CA 1
ATOM 4434 C C . GLN B 1 226 ? 2.33351 52.22618 -30.00993 1.000 29.85777 226 GLN B C 1
ATOM 4435 O O . GLN B 1 226 ? 1.94778 52.63538 -28.91399 1.000 28.30387 226 GLN B O 1
ATOM 4441 N N . PRO B 1 227 ? 2.35153 50.92859 -30.29468 1.000 34.95674 227 PRO B N 1
ATOM 4442 C CA . PRO B 1 227 ? 1.89853 49.96064 -29.29086 1.000 40.90416 227 PRO B CA 1
ATOM 4443 C C . PRO B 1 227 ? 2.73802 50.04215 -28.01966 1.000 40.10724 227 PRO B C 1
ATOM 4444 O O . PRO B 1 227 ? 3.94305 50.28563 -28.06296 1.000 37.68202 227 PRO B O 1
ATOM 4448 N N . GLU B 1 228 ? 2.07972 49.85471 -26.87728 1.000 32.99724 228 GLU B N 1
ATOM 4449 C CA . GLU B 1 228 ? 2.73495 49.94372 -25.57798 1.000 26.37133 228 GLU B CA 1
ATOM 4450 C C . GLU B 1 228 ? 3.20006 48.55818 -25.16053 1.000 30.79362 228 GLU B C 1
ATOM 4451 O O . GLU B 1 228 ? 2.39073 47.62384 -25.07544 1.000 31.98500 228 GLU B O 1
ATOM 4457 N N . ALA B 1 229 ? 4.49039 48.43284 -24.87450 1.000 33.40623 229 ALA B N 1
ATOM 4458 C CA . ALA B 1 229 ? 5.03964 47.15547 -24.44745 1.000 32.18701 229 ALA B CA 1
ATOM 4459 C C . ALA B 1 229 ? 4.57762 46.84628 -23.02774 1.000 32.29762 229 ALA B C 1
ATOM 4460 O O . ALA B 1 229 ? 4.25395 47.74232 -22.24497 1.000 33.22324 229 ALA B O 1
ATOM 4462 N N . ARG B 1 230 ? 4.53198 45.55860 -22.70104 1.000 28.40319 230 ARG B N 1
ATOM 4463 C CA . ARG B 1 230 ? 4.04243 45.15073 -21.39154 1.000 39.40346 230 ARG B CA 1
ATOM 4464 C C . ARG B 1 230 ? 4.80836 45.83401 -20.26377 1.000 34.77275 230 ARG B C 1
ATOM 4465 O O . ARG B 1 230 ? 4.20827 46.26307 -19.27489 1.000 28.62873 230 ARG B O 1
ATOM 4473 N N . GLU B 1 231 ? 6.13508 45.94698 -20.38804 1.000 33.29888 231 GLU B N 1
ATOM 4474 C CA . GLU B 1 231 ? 6.90955 46.51799 -19.28955 1.000 32.69277 231 GLU B CA 1
ATOM 4475 C C . GLU B 1 231 ? 6.59064 47.99394 -19.08565 1.000 32.90452 231 GLU B C 1
ATOM 4476 O O . GLU B 1 231 ? 6.55475 48.47580 -17.94867 1.000 38.02803 231 GLU B O 1
ATOM 4482 N N . ASP B 1 232 ? 6.35511 48.72976 -20.17299 1.000 27.78181 232 ASP B N 1
ATOM 4483 C CA . ASP B 1 232 ? 6.01810 50.14036 -20.04611 1.000 28.12123 232 ASP B CA 1
ATOM 4484 C C . ASP B 1 232 ? 4.58886 50.31245 -19.55876 1.000 31.57949 232 ASP B C 1
ATOM 4485 O O . ASP B 1 232 ? 4.29662 51.19861 -18.74526 1.000 33.43147 232 ASP B O 1
ATOM 4490 N N . TRP B 1 233 ? 3.68678 49.47624 -20.05539 1.000 32.93687 233 TRP B N 1
ATOM 4491 C CA . TRP B 1 233 ? 2.32786 49.44092 -19.52853 1.000 29.67932 233 TRP B CA 1
ATOM 4492 C C . TRP B 1 233 ? 2.34020 49.21130 -18.01924 1.000 26.93113 233 TRP B C 1
ATOM 4493 O O . TRP B 1 233 ? 1.70723 49.95179 -17.25869 1.000 27.63807 233 TRP B O 1
ATOM 4504 N N . GLU B 1 234 ? 3.09071 48.20538 -17.56012 1.000 32.60900 234 GLU B N 1
ATOM 4505 C CA . GLU B 1 234 ? 3.07302 47.87718 -16.13578 1.000 32.00219 234 GLU B CA 1
ATOM 4506 C C . GLU B 1 234 ? 3.76555 48.95591 -15.30523 1.000 32.17773 234 GLU B C 1
ATOM 4507 O O . GLU B 1 234 ? 3.32687 49.26766 -14.18985 1.000 28.43976 234 GLU B O 1
ATOM 4513 N N . ALA B 1 235 ? 4.83838 49.55049 -15.83670 1.000 31.85066 235 ALA B N 1
ATOM 4514 C CA . ALA B 1 235 ? 5.51665 50.61701 -15.10658 1.000 36.85402 235 ALA B CA 1
ATOM 4515 C C . ALA B 1 235 ? 4.59890 51.81671 -14.90753 1.000 29.38637 235 ALA B C 1
ATOM 4516 O O . ALA B 1 235 ? 4.53101 52.37824 -13.80860 1.000 33.36830 235 ALA B O 1
ATOM 4518 N N . ALA B 1 236 ? 3.88465 52.22479 -15.95733 1.000 27.97123 236 ALA B N 1
ATOM 4519 C CA . ALA B 1 236 ? 2.92767 53.32499 -15.82760 1.000 27.61991 236 ALA B CA 1
ATOM 4520 C C . ALA B 1 236 ? 1.94386 53.10065 -14.67845 1.000 26.19158 236 ALA B C 1
ATOM 4521 O O . ALA B 1 236 ? 1.52451 54.06044 -14.01616 1.000 30.14201 236 ALA B O 1
ATOM 4523 N N . HIS B 1 237 ? 1.55603 51.85412 -14.42369 1.000 27.75737 237 HIS B N 1
ATOM 4524 C CA . HIS B 1 237 ? 0.53972 51.57168 -13.41667 1.000 27.74832 237 HIS B CA 1
ATOM 4525 C C . HIS B 1 237 ? 1.11334 51.34307 -12.02276 1.000 26.85241 237 HIS B C 1
ATOM 4526 O O . HIS B 1 237 ? 0.34537 51.14618 -11.07800 1.000 29.80704 237 HIS B O 1
ATOM 4533 N N . ARG B 1 238 ? 2.43749 51.38818 -11.86595 1.000 24.59257 238 ARG B N 1
ATOM 4534 C CA . ARG B 1 238 ? 3.02882 51.47852 -10.53743 1.000 29.71682 238 ARG B CA 1
ATOM 4535 C C . ARG B 1 238 ? 3.08225 52.91212 -10.01890 1.000 31.75747 238 ARG B C 1
ATOM 4536 O O . ARG B 1 238 ? 3.27174 53.11515 -8.81238 1.000 29.98612 238 ARG B O 1
ATOM 4544 N N . LEU B 1 239 ? 2.94599 53.90595 -10.89638 1.000 30.77379 239 LEU B N 1
ATOM 4545 C CA . LEU B 1 239 ? 3.05575 55.29750 -10.47207 1.000 29.51464 239 LEU B CA 1
ATOM 4546 C C . LEU B 1 239 ? 1.95457 55.62470 -9.47468 1.000 24.77338 239 LEU B C 1
ATOM 4547 O O . LEU B 1 239 ? 0.80746 55.20063 -9.63667 1.000 23.07566 239 LEU B O 1
ATOM 4552 N N . SER B 1 240 ? 2.30913 56.41893 -8.45254 1.000 26.21497 240 SER B N 1
ATOM 4553 C CA . SER B 1 240 ? 1.35362 56.73986 -7.38895 1.000 25.13912 240 SER B CA 1
ATOM 4554 C C . SER B 1 240 ? 0.08805 57.39561 -7.91286 1.000 22.54720 240 SER B C 1
ATOM 4555 O O . SER B 1 240 ? -0.98221 57.22804 -7.31374 1.000 21.53695 240 SER B O 1
ATOM 4558 N N . ALA B 1 241 ? 0.16551 58.12356 -9.03695 1.000 20.39537 241 ALA B N 1
ATOM 4559 C CA . ALA B 1 241 ? -1.02328 58.81190 -9.54406 1.000 20.74024 241 ALA B CA 1
ATOM 4560 C C . ALA B 1 241 ? -2.07629 57.85851 -10.11373 1.000 23.89663 241 ALA B C 1
ATOM 4561 O O . ALA B 1 241 ? -3.26340 58.20973 -10.15694 1.000 20.55040 241 ALA B O 1
ATOM 4563 N N . PHE B 1 242 ? -1.68503 56.67210 -10.57754 1.000 22.76643 242 PHE B N 1
ATOM 4564 C CA . PHE B 1 242 ? -2.66151 55.78583 -11.20863 1.000 20.40209 242 PHE B CA 1
ATOM 4565 C C . PHE B 1 242 ? -3.65067 55.25907 -10.18282 1.000 21.06836 242 PHE B C 1
ATOM 4566 O O . PHE B 1 242 ? -3.26157 54.79383 -9.10735 1.000 23.72761 242 PHE B O 1
ATOM 4574 N N . ARG B 1 243 ? -4.93736 55.33138 -10.51511 1.000 20.21185 243 ARG B N 1
ATOM 4575 C CA . ARG B 1 243 ? -5.99779 54.90560 -9.61594 1.000 24.20870 243 ARG B CA 1
ATOM 4576 C C . ARG B 1 243 ? -6.73175 53.74343 -10.29025 1.000 21.29833 243 ARG B C 1
ATOM 4577 O O . ARG B 1 243 ? -7.65619 53.94137 -11.08143 1.000 20.61315 243 ARG B O 1
ATOM 4585 N N . ALA B 1 244 ? -6.31874 52.52440 -9.95379 1.000 23.85871 244 ALA B N 1
ATOM 4586 C CA . ALA B 1 244 ? -6.95119 51.33337 -10.51372 1.000 26.44196 244 ALA B CA 1
ATOM 4587 C C . ALA B 1 244 ? -8.45261 51.30647 -10.23839 1.000 25.27795 244 ALA B C 1
ATOM 4588 O O . ALA B 1 244 ? -9.24331 50.94683 -11.11975 1.000 23.65275 244 ALA B O 1
ATOM 4590 N N . ASP B 1 245 ? -8.87236 51.67864 -9.02551 1.000 24.08364 245 ASP B N 1
ATOM 4591 C CA . ASP B 1 245 ? -10.28336 51.57181 -8.67244 1.000 23.53646 245 ASP B CA 1
ATOM 4592 C C . ASP B 1 245 ? -11.12795 52.73095 -9.19319 1.000 26.34746 245 ASP B C 1
ATOM 4593 O O . ASP B 1 245 ? -12.34002 52.74632 -8.93842 1.000 25.44124 245 ASP B O 1
ATOM 4598 N N . LEU B 1 246 ? -10.52166 53.67828 -9.92157 1.000 19.43644 246 LEU B N 1
ATOM 4599 C CA . LEU B 1 246 ? -11.23015 54.69385 -10.69211 1.000 22.63240 246 LEU B CA 1
ATOM 4600 C C . LEU B 1 246 ? -11.10539 54.44233 -12.19136 1.000 24.58260 246 LEU B C 1
ATOM 4601 O O . LEU B 1 246 ? -11.37313 55.34167 -13.00060 1.000 19.92132 246 LEU B O 1
ATOM 4606 N N . SER B 1 247 ? -10.69462 53.23360 -12.56665 1.000 24.69801 247 SER B N 1
ATOM 4607 C CA . SER B 1 247 ? -10.51427 52.82510 -13.94852 1.000 20.45980 247 SER B CA 1
ATOM 4608 C C . SER B 1 247 ? -11.42469 51.62860 -14.21731 1.000 23.46281 247 SER B C 1
ATOM 4609 O O . SER B 1 247 ? -11.68410 50.81203 -13.32778 1.000 21.82725 247 SER B O 1
ATOM 4612 N N . PHE B 1 248 ? -11.91016 51.52009 -15.45459 1.000 20.59747 248 PHE B N 1
ATOM 4613 C CA . PHE B 1 248 ? -13.01416 50.62103 -15.76189 1.000 20.88177 248 PHE B CA 1
ATOM 4614 C C . PHE B 1 248 ? -12.82271 50.01044 -17.13933 1.000 26.30266 248 PHE B C 1
ATOM 4615 O O . PHE B 1 248 ? -12.22594 50.62068 -18.03488 1.000 24.35439 248 PHE B O 1
ATOM 4623 N N . VAL B 1 249 ? -13.33954 48.79540 -17.30074 1.000 24.18064 249 VAL B N 1
ATOM 4624 C CA . VAL B 1 249 ? -13.32561 48.11079 -18.58345 1.000 24.78571 249 VAL B CA 1
ATOM 4625 C C . VAL B 1 249 ? -14.73723 47.64802 -18.91394 1.000 29.50330 249 VAL B C 1
ATOM 4626 O O . VAL B 1 249 ? -15.53316 47.30926 -18.03126 1.000 27.42860 249 VAL B O 1
ATOM 4630 N N . ALA B 1 250 ? -15.06137 47.67037 -20.19699 1.000 23.85278 250 ALA B N 1
ATOM 4631 C CA . ALA B 1 250 ? -16.27803 47.05661 -20.68400 1.000 25.79492 250 ALA B CA 1
ATOM 4632 C C . ALA B 1 250 ? -15.85557 45.72004 -21.25226 1.000 28.27084 250 ALA B C 1
ATOM 4633 O O . ALA B 1 250 ? -14.94023 45.66303 -22.08232 1.000 27.05325 250 ALA B O 1
ATOM 4635 N N . VAL B 1 251 ? -16.48621 44.64835 -20.77184 1.000 30.88220 251 VAL B N 1
ATOM 4636 C CA . VAL B 1 251 ? -16.05892 43.28521 -21.06355 1.000 35.09401 251 VAL B CA 1
ATOM 4637 C C . VAL B 1 251 ? -17.16803 42.61704 -21.84689 1.000 34.07563 251 VAL B C 1
ATOM 4638 O O . VAL B 1 251 ? -18.33775 42.66621 -21.44530 1.000 32.21988 251 VAL B O 1
ATOM 4642 N N . ALA B 1 252 ? -16.80640 42.03629 -22.98112 1.000 32.65098 252 ALA B N 1
ATOM 4643 C CA . ALA B 1 252 ? -17.73965 41.28765 -23.80297 1.000 35.22727 252 ALA B CA 1
ATOM 4644 C C . ALA B 1 252 ? -17.42305 39.81044 -23.64527 1.000 44.79076 252 ALA B C 1
ATOM 4645 O O . ALA B 1 252 ? -16.24831 39.43604 -23.53441 1.000 36.09641 252 ALA B O 1
ATOM 4647 N N . ARG B 1 253 ? -18.47447 38.99010 -23.56797 1.000 56.67883 253 ARG B N 1
ATOM 4648 C CA . ARG B 1 253 ? -18.35048 37.52754 -23.56121 1.000 72.13722 253 ARG B CA 1
ATOM 4649 C C . ARG B 1 253 ? -18.35278 36.99683 -24.98746 1.000 76.51598 253 ARG B C 1
ATOM 4650 O O . ARG B 1 253 ? -19.15046 36.14191 -25.37670 1.000 78.89887 253 ARG B O 1
ATOM 4658 N N . ASP B 1 254 ? -17.43665 37.54578 -25.77819 1.000 84.10081 254 ASP B N 1
ATOM 4659 C CA . ASP B 1 254 ? -17.33335 37.31512 -27.20857 1.000 94.34603 254 ASP B CA 1
ATOM 4660 C C . ASP B 1 254 ? -16.14992 36.38708 -27.44106 1.000 95.23429 254 ASP B C 1
ATOM 4661 O O . ASP B 1 254 ? -15.08927 36.57565 -26.83647 1.000 90.89036 254 ASP B O 1
ATOM 4666 N N . ALA B 1 255 ? -16.34283 35.37720 -28.29191 1.000 93.21448 255 ALA B N 1
ATOM 4667 C CA . ALA B 1 255 ? -15.32217 34.36082 -28.54666 1.000 88.27636 255 ALA B CA 1
ATOM 4668 C C . ALA B 1 255 ? -13.90358 34.92700 -28.52148 1.000 85.42330 255 ALA B C 1
ATOM 4669 O O . ALA B 1 255 ? -13.25230 34.94888 -27.47547 1.000 79.53702 255 ALA B O 1
ATOM 4671 N N . GLY B 1 257 ? -16.83831 32.09658 -25.60762 1.000 68.14111 257 GLY B N 1
ATOM 4672 C CA . GLY B 1 257 ? -17.24978 32.22987 -24.22357 1.000 59.40105 257 GLY B CA 1
ATOM 4673 C C . GLY B 1 257 ? -16.16768 32.88212 -23.39430 1.000 56.69951 257 GLY B C 1
ATOM 4674 O O . GLY B 1 257 ? -16.23906 32.90215 -22.16108 1.000 50.99637 257 GLY B O 1
ATOM 4675 N N . GLN B 1 258 ? -15.16143 33.42374 -24.08283 1.000 51.55182 258 GLN B N 1
ATOM 4676 C CA . GLN B 1 258 ? -14.02319 34.05218 -23.43114 1.000 56.24323 258 GLN B CA 1
ATOM 4677 C C . GLN B 1 258 ? -14.26382 35.54705 -23.26803 1.000 48.19416 258 GLN B C 1
ATOM 4678 O O . GLN B 1 258 ? -14.84272 36.19287 -24.14388 1.000 51.27132 258 GLN B O 1
ATOM 4684 N N . ASP B 1 259 ? -13.81412 36.08946 -22.14099 1.000 38.76426 259 ASP B N 1
ATOM 4685 C CA . ASP B 1 259 ? -13.91169 37.52022 -21.88953 1.000 39.40958 259 ASP B CA 1
ATOM 4686 C C . ASP B 1 259 ? -12.87468 38.28087 -22.69993 1.000 44.77191 259 ASP B C 1
ATOM 4687 O O . ASP B 1 259 ? -11.70557 37.89327 -22.76560 1.000 47.88478 259 ASP B O 1
ATOM 4692 N N . ILE B 1 260 ? -13.30519 39.38185 -23.30988 1.000 37.45866 260 ILE B N 1
ATOM 4693 C CA . ILE B 1 260 ? -12.37853 40.31399 -23.93340 1.000 39.42331 260 ILE B CA 1
ATOM 4694 C C . ILE B 1 260 ? -12.75063 41.73435 -23.53843 1.000 34.79689 260 ILE B C 1
ATOM 4695 O O . ILE B 1 260 ? -13.92689 42.05798 -23.33760 1.000 29.60640 260 ILE B O 1
ATOM 4700 N N . VAL B 1 261 ? -11.72970 42.58050 -23.42979 1.000 31.77530 261 VAL B N 1
ATOM 4701 C CA . VAL B 1 261 ? -11.92277 44.00385 -23.17626 1.000 31.02236 261 VAL B CA 1
ATOM 4702 C C . VAL B 1 261 ? -12.23020 44.67580 -24.50812 1.000 28.11888 261 VAL B C 1
ATOM 4703 O O . VAL B 1 261 ? -11.42194 44.62663 -25.44178 1.000 33.97106 261 VAL B O 1
ATOM 4707 N N . VAL B 1 262 ? -13.41411 45.27297 -24.60943 1.000 27.59230 262 VAL B N 1
ATOM 4708 C CA . VAL B 1 262 ? -13.79092 45.99657 -25.81000 1.000 26.38065 262 VAL B CA 1
ATOM 4709 C C . VAL B 1 262 ? -13.73134 47.50753 -25.63270 1.000 26.88168 262 VAL B C 1
ATOM 4710 O O . VAL B 1 262 ? -13.74034 48.23345 -26.64109 1.000 25.68063 262 VAL B O 1
ATOM 4714 N N . ALA B 1 263 ? -13.65695 48.00336 -24.39866 1.000 26.81211 263 ALA B N 1
ATOM 4715 C CA . ALA B 1 263 ? -13.47342 49.42275 -24.14652 1.000 22.13581 263 ALA B CA 1
ATOM 4716 C C . ALA B 1 263 ? -12.83927 49.57801 -22.77093 1.000 24.27053 263 ALA B C 1
ATOM 4717 O O . ALA B 1 263 ? -13.00726 48.71582 -21.90327 1.000 22.61297 263 ALA B O 1
ATOM 4719 N N . TYR B 1 264 ? -12.12708 50.69045 -22.56509 1.000 19.59687 264 TYR B N 1
ATOM 4720 C CA . TYR B 1 264 ? -11.41833 50.86812 -21.30760 1.000 20.37160 264 TYR B CA 1
ATOM 4721 C C . TYR B 1 264 ? -11.22664 52.35271 -21.04517 1.000 20.57597 264 TYR B C 1
ATOM 4722 O O . TYR B 1 264 ? -11.13858 53.17057 -21.97099 1.000 19.70208 264 TYR B O 1
ATOM 4731 N N . LEU B 1 265 ? -11.13175 52.68825 -19.76479 1.000 22.77676 265 LEU B N 1
ATOM 4732 C CA . LEU B 1 265 ? -10.87027 54.05135 -19.33262 1.000 18.38363 265 LEU B CA 1
ATOM 4733 C C . LEU B 1 265 ? -9.94713 53.94226 -18.12283 1.000 20.13635 265 LEU B C 1
ATOM 4734 O O . LEU B 1 265 ? -10.31291 53.31611 -17.12758 1.000 19.35447 265 LEU B O 1
ATOM 4739 N N . LEU B 1 266 ? -8.73741 54.50157 -18.21205 1.000 20.11228 266 LEU B N 1
ATOM 4740 C CA . LEU B 1 266 ? -7.78804 54.47126 -17.10622 1.000 19.76065 266 LEU B CA 1
ATOM 4741 C C . LEU B 1 266 ? -7.62688 55.87764 -16.53934 1.000 20.11968 266 LEU B C 1
ATOM 4742 O O . LEU B 1 266 ? -7.53490 56.84594 -17.30016 1.000 16.46974 266 LEU B O 1
ATOM 4747 N N . SER B 1 267 ? -7.57410 55.97974 -15.19963 1.000 20.66468 267 SER B N 1
ATOM 4748 C CA . SER B 1 267 ? -7.65418 57.24997 -14.48496 1.000 21.54754 267 SER B CA 1
ATOM 4749 C C . SER B 1 267 ? -6.45679 57.45274 -13.55673 1.000 18.77976 267 SER B C 1
ATOM 4750 O O . SER B 1 267 ? -5.93445 56.49493 -12.97010 1.000 20.39988 267 SER B O 1
ATOM 4753 N N . ASP B 1 268 ? -6.08269 58.72520 -13.37103 1.000 17.80391 268 ASP B N 1
ATOM 4754 C CA . ASP B 1 268 ? -5.11259 59.15217 -12.37342 1.000 22.01975 268 ASP B CA 1
ATOM 4755 C C . ASP B 1 268 ? -5.77115 60.11631 -11.38567 1.000 22.95137 268 ASP B C 1
ATOM 4756 O O . ASP B 1 268 ? -6.69980 60.85223 -11.73908 1.000 17.87463 268 ASP B O 1
ATOM 4761 N N . VAL B 1 269 ? -5.24367 60.15659 -10.15824 1.000 17.84809 269 VAL B N 1
ATOM 4762 C CA . VAL B 1 269 ? -5.47570 61.27923 -9.23783 1.000 22.94495 269 VAL B CA 1
ATOM 4763 C C . VAL B 1 269 ? -4.12201 61.79408 -8.74516 1.000 21.77317 269 VAL B C 1
ATOM 4764 O O . VAL B 1 269 ? -3.33827 61.03241 -8.15869 1.000 18.70876 269 VAL B O 1
ATOM 4768 N N . ASN B 1 270 ? -3.83416 63.07429 -9.00308 1.000 17.58177 270 ASN B N 1
ATOM 4769 C CA . ASN B 1 270 ? -2.60114 63.70708 -8.53032 1.000 23.42042 270 ASN B CA 1
ATOM 4770 C C . ASN B 1 270 ? -3.01309 64.93592 -7.73212 1.000 18.90944 270 ASN B C 1
ATOM 4771 O O . ASN B 1 270 ? -3.09085 66.04483 -8.27372 1.000 17.21010 270 ASN B O 1
ATOM 4776 N N . GLU B 1 271 ? -3.22353 64.73597 -6.42730 1.000 21.21481 271 GLU B N 1
ATOM 4777 C CA . GLU B 1 271 ? -3.68828 65.80970 -5.55645 1.000 19.08247 271 GLU B CA 1
ATOM 4778 C C . GLU B 1 271 ? -2.70892 66.97895 -5.50630 1.000 21.75483 271 GLU B C 1
ATOM 4779 O O . GLU B 1 271 ? -3.13096 68.10473 -5.21973 1.000 19.48412 271 GLU B O 1
ATOM 4785 N N . GLU B 1 272 ? -1.41268 66.75280 -5.78563 1.000 19.96129 272 GLU B N 1
ATOM 4786 C CA . GLU B 1 272 ? -0.45944 67.86053 -5.78712 1.000 19.11241 272 GLU B CA 1
ATOM 4787 C C . GLU B 1 272 ? -0.72173 68.86516 -6.90671 1.000 16.49115 272 GLU B C 1
ATOM 4788 O O . GLU B 1 272 ? -0.30669 70.01747 -6.78968 1.000 20.52953 272 GLU B O 1
ATOM 4794 N N . GLU B 1 273 ? -1.40128 68.46407 -7.98081 1.000 17.61564 273 GLU B N 1
ATOM 4795 C CA . GLU B 1 273 ? -1.76114 69.38747 -9.05520 1.000 18.02656 273 GLU B CA 1
ATOM 4796 C C . GLU B 1 273 ? -3.05261 70.15728 -8.77590 1.000 18.47687 273 GLU B C 1
ATOM 4797 O O . GLU B 1 273 ? -3.37461 71.08225 -9.53208 1.000 19.07243 273 GLU B O 1
ATOM 4803 N N . TRP B 1 274 ? -3.79076 69.81518 -7.71571 1.000 16.75386 274 TRP B N 1
ATOM 4804 C CA . TRP B 1 274 ? -5.11530 70.41972 -7.51197 1.000 21.25391 274 TRP B CA 1
ATOM 4805 C C . TRP B 1 274 ? -5.04039 71.93692 -7.33853 1.000 20.84581 274 TRP B C 1
ATOM 4806 O O . TRP B 1 274 ? -5.86179 72.67105 -7.89930 1.000 22.16817 274 TRP B O 1
ATOM 4817 N N . GLU B 1 275 ? -4.08540 72.42457 -6.53723 1.000 19.55604 275 GLU B N 1
ATOM 4818 C CA . GLU B 1 275 ? -4.00956 73.85316 -6.23701 1.000 18.51760 275 GLU B CA 1
ATOM 4819 C C . GLU B 1 275 ? -3.83350 74.68007 -7.50601 1.000 21.01544 275 GLU B C 1
ATOM 4820 O O . GLU B 1 275 ? -4.58097 75.64050 -7.74704 1.000 21.67414 275 GLU B O 1
ATOM 4826 N N . ALA B 1 276 ? -2.86569 74.30665 -8.34528 1.000 17.96147 276 ALA B N 1
ATOM 4827 C CA . ALA B 1 276 ? -2.58973 75.08905 -9.54578 1.000 22.29735 276 ALA B CA 1
ATOM 4828 C C . ALA B 1 276 ? -3.71853 74.97652 -10.56204 1.000 21.06804 276 ALA B C 1
ATOM 4829 O O . ALA B 1 276 ? -3.94114 75.90752 -11.34123 1.000 20.72907 276 ALA B O 1
ATOM 4831 N N . ASN B 1 277 ? -4.40740 73.83787 -10.61031 1.000 21.17158 277 ASN B N 1
ATOM 4832 C CA . ASN B 1 277 ? -5.51198 73.68593 -11.54657 1.000 18.61720 277 ASN B CA 1
ATOM 4833 C C . ASN B 1 277 ? -6.77745 74.39677 -11.09129 1.000 25.08609 277 ASN B C 1
ATOM 4834 O O . ASN B 1 277 ? -7.65736 74.66794 -11.92046 1.000 25.24224 277 ASN B O 1
ATOM 4839 N N . GLY B 1 278 ? -6.88727 74.71524 -9.80644 1.000 20.77620 278 GLY B N 1
ATOM 4840 C CA . GLY B 1 278 ? -8.05017 75.41349 -9.29121 1.000 27.09454 278 GLY B CA 1
ATOM 4841 C C . GLY B 1 278 ? -9.14405 74.52473 -8.74059 1.000 25.26882 278 GLY B C 1
ATOM 4842 O O . GLY B 1 278 ? -10.18275 75.04432 -8.31909 1.000 23.39671 278 GLY B O 1
ATOM 4843 N N . TYR B 1 279 ? -8.94300 73.20885 -8.70766 1.000 20.39208 279 TYR B N 1
ATOM 4844 C CA . TYR B 1 279 ? -9.98125 72.29164 -8.25121 1.000 23.49431 279 TYR B CA 1
ATOM 4845 C C . TYR B 1 279 ? -9.35122 70.92368 -8.02934 1.000 21.94827 279 TYR B C 1
ATOM 4846 O O . TYR B 1 279 ? -8.29243 70.61634 -8.57468 1.000 17.96057 279 TYR B O 1
ATOM 4855 N N . SER B 1 280 ? -10.00711 70.10913 -7.21955 1.000 20.05845 280 SER B N 1
ATOM 4856 C CA . SER B 1 280 ? -9.63195 68.70452 -7.17676 1.000 21.64006 280 SER B CA 1
ATOM 4857 C C . SER B 1 280 ? -10.16573 68.01799 -8.43038 1.000 19.78894 280 SER B C 1
ATOM 4858 O O . SER B 1 280 ? -11.21112 68.39713 -8.97258 1.000 18.52455 280 SER B O 1
ATOM 4861 N N . PHE B 1 281 ? -9.43077 67.02905 -8.92524 1.000 16.74156 281 PHE B N 1
ATOM 4862 C CA . PHE B 1 281 ? -9.89522 66.41368 -10.16836 1.000 19.58616 281 PHE B CA 1
ATOM 4863 C C . PHE B 1 281 ? -9.36913 64.98984 -10.31575 1.000 21.77817 281 PHE B C 1
ATOM 4864 O O . PHE B 1 281 ? -8.31228 64.63661 -9.78548 1.000 20.00521 281 PHE B O 1
ATOM 4872 N N . GLY B 1 282 ? -10.12610 64.18331 -11.05424 1.000 20.31350 282 GLY B N 1
ATOM 4873 C CA . GLY B 1 282 ? -9.61863 62.95926 -11.63923 1.000 18.93180 282 GLY B CA 1
ATOM 4874 C C . GLY B 1 282 ? -9.23413 63.23235 -13.08201 1.000 22.84085 282 GLY B C 1
ATOM 4875 O O . GLY B 1 282 ? -9.85995 64.05684 -13.75376 1.000 19.02118 282 GLY B O 1
ATOM 4876 N N . PHE B 1 283 ? -8.16887 62.57188 -13.54315 1.000 18.86235 283 PHE B N 1
ATOM 4877 C CA . PHE B 1 283 ? -7.63648 62.78626 -14.88578 1.000 19.61464 283 PHE B CA 1
ATOM 4878 C C . PHE B 1 283 ? -7.87824 61.53039 -15.71276 1.000 18.62993 283 PHE B C 1
ATOM 4879 O O . PHE B 1 283 ? -7.49960 60.43304 -15.29593 1.000 19.04107 283 PHE B O 1
ATOM 4887 N N . VAL B 1 284 ? -8.51868 61.68121 -16.87221 1.000 20.70963 284 VAL B N 1
ATOM 4888 C CA . VAL B 1 284 ? -8.73938 60.54365 -17.77208 1.000 16.14428 284 VAL B CA 1
ATOM 4889 C C . VAL B 1 284 ? -7.46675 60.36037 -18.58818 1.000 21.98118 284 VAL B C 1
ATOM 4890 O O . VAL B 1 284 ? -7.23113 61.06974 -19.56768 1.000 20.86589 284 VAL B O 1
ATOM 4894 N N . ASP B 1 285 ? -6.65214 59.38693 -18.19551 1.000 20.72782 285 ASP B N 1
ATOM 4895 C CA . ASP B 1 285 ? -5.38471 59.16876 -18.87357 1.000 22.34738 285 ASP B CA 1
ATOM 4896 C C . ASP B 1 285 ? -5.57059 58.47927 -20.22046 1.000 19.42109 285 ASP B C 1
ATOM 4897 O O . ASP B 1 285 ? -4.96920 58.89482 -21.21479 1.000 21.74784 285 ASP B O 1
ATOM 4902 N N . LEU B 1 286 ? -6.40756 57.44288 -20.28886 1.000 18.35905 286 LEU B N 1
ATOM 4903 C CA . LEU B 1 286 ? -6.59420 56.71110 -21.53718 1.000 19.86928 286 LEU B CA 1
ATOM 4904 C C . LEU B 1 286 ? -8.05447 56.31348 -21.67192 1.000 20.91022 286 LEU B C 1
ATOM 4905 O O . LEU B 1 286 ? -8.67878 55.89382 -20.69575 1.000 23.56065 286 LEU B O 1
ATOM 4910 N N . LEU B 1 287 ? -8.59259 56.45815 -22.88202 1.000 22.93603 287 LEU B N 1
ATOM 4911 C CA . LEU B 1 287 ? -9.95655 56.05347 -23.19625 1.000 20.97267 287 LEU B CA 1
ATOM 4912 C C . LEU B 1 287 ? -9.93774 55.53902 -24.62544 1.000 25.08244 287 LEU B C 1
ATOM 4913 O O . LEU B 1 287 ? -9.49248 56.24960 -25.53440 1.000 20.69360 287 LEU B O 1
ATOM 4918 N N . GLY B 1 288 ? -10.41662 54.31688 -24.81620 1.000 20.69871 288 GLY B N 1
ATOM 4919 C CA . GLY B 1 288 ? -10.43336 53.72056 -26.13668 1.000 26.17914 288 GLY B CA 1
ATOM 4920 C C . GLY B 1 288 ? -11.49930 52.65835 -26.24536 1.000 25.42821 288 GLY B C 1
ATOM 4921 O O . GLY B 1 288 ? -11.89779 52.04386 -25.24709 1.000 20.75806 288 GLY B O 1
ATOM 4922 N N . VAL B 1 289 ? -11.98315 52.46256 -27.47218 1.000 22.96916 289 VAL B N 1
ATOM 4923 C CA . VAL B 1 289 ? -12.95461 51.42588 -27.80236 1.000 20.07034 289 VAL B CA 1
ATOM 4924 C C . VAL B 1 289 ? -12.46240 50.67820 -29.03661 1.000 28.97236 289 VAL B C 1
ATOM 4925 O O . VAL B 1 289 ? -12.02008 51.29290 -30.01286 1.000 23.50686 289 VAL B O 1
ATOM 4929 N N . ARG B 1 290 ? -12.54452 49.34856 -28.99932 1.000 24.15420 290 ARG B N 1
ATOM 4930 C CA . ARG B 1 290 ? -12.11197 48.56398 -30.14924 1.000 26.83868 290 ARG B CA 1
ATOM 4931 C C . ARG B 1 290 ? -12.92325 48.95272 -31.38511 1.000 32.20890 290 ARG B C 1
ATOM 4932 O O . ARG B 1 290 ? -14.13333 49.19855 -31.30931 1.000 27.98933 290 ARG B O 1
ATOM 4940 N N . ARG B 1 291 ? -12.24965 48.96630 -32.53710 1.000 29.14712 291 ARG B N 1
ATOM 4941 C CA . ARG B 1 291 ? -12.85132 49.47713 -33.76732 1.000 30.65840 291 ARG B CA 1
ATOM 4942 C C . ARG B 1 291 ? -14.23930 48.89363 -34.01515 1.000 33.84251 291 ARG B C 1
ATOM 4943 O O . ARG B 1 291 ? -15.19370 49.62842 -34.29030 1.000 32.89222 291 ARG B O 1
ATOM 4951 N N . ASP B 1 292 ? -14.36825 47.56684 -33.93211 1.000 33.79896 292 ASP B N 1
ATOM 4952 C CA . ASP B 1 292 ? -15.61716 46.88488 -34.24978 1.000 31.19547 292 ASP B CA 1
ATOM 4953 C C . ASP B 1 292 ? -16.73188 47.16234 -33.25267 1.000 27.41053 292 ASP B C 1
ATOM 4954 O O . ASP B 1 292 ? -17.88062 46.80724 -33.52852 1.000 32.23045 292 ASP B O 1
ATOM 4959 N N . TRP B 1 293 ? -16.42924 47.76329 -32.10611 1.000 31.44793 293 TRP B N 1
ATOM 4960 C CA . TRP B 1 293 ? -17.43431 48.06229 -31.09336 1.000 32.49035 293 TRP B CA 1
ATOM 4961 C C . TRP B 1 293 ? -17.76053 49.54621 -30.99492 1.000 26.28541 293 TRP B C 1
ATOM 4962 O O . TRP B 1 293 ? -18.45536 49.95234 -30.05311 1.000 25.64251 293 TRP B O 1
ATOM 4973 N N . ARG B 1 294 ? -17.29077 50.35622 -31.93982 1.000 23.94409 294 ARG B N 1
ATOM 4974 C CA . ARG B 1 294 ? -17.47659 51.79930 -31.87441 1.000 25.98426 294 ARG B CA 1
ATOM 4975 C C . ARG B 1 294 ? -18.88153 52.18742 -32.32146 1.000 27.07754 294 ARG B C 1
ATOM 4976 O O . ARG B 1 294 ? -19.57673 51.42464 -32.99409 1.000 28.29554 294 ARG B O 1
ATOM 4984 N N . GLY B 1 295 ? -19.30104 53.38883 -31.92598 1.000 23.82148 295 GLY B N 1
ATOM 4985 C CA . GLY B 1 295 ? -20.62787 53.84698 -32.28148 1.000 24.55126 295 GLY B CA 1
ATOM 4986 C C . GLY B 1 295 ? -21.75536 53.21090 -31.49084 1.000 31.35259 295 GLY B C 1
ATOM 4987 O O . GLY B 1 295 ? -22.90729 53.28706 -31.91144 1.000 29.48859 295 GLY B O 1
ATOM 4988 N N . ARG B 1 296 ? -21.46260 52.60095 -30.33663 1.000 25.51131 296 ARG B N 1
ATOM 4989 C CA . ARG B 1 296 ? -22.48655 51.96605 -29.51603 1.000 28.06577 296 ARG B CA 1
ATOM 4990 C C . ARG B 1 296 ? -22.54685 52.56120 -28.11577 1.000 30.01287 296 ARG B C 1
ATOM 4991 O O . ARG B 1 296 ? -23.03713 51.90264 -27.18777 1.000 20.45831 296 ARG B O 1
ATOM 4999 N N . LYS B 1 297 ? -22.01881 53.77533 -27.94494 1.000 22.75270 297 LYS B N 1
ATOM 5000 C CA . LYS B 1 297 ? -22.01390 54.53072 -26.69775 1.000 23.02933 297 LYS B CA 1
ATOM 5001 C C . LYS B 1 297 ? -21.09809 53.94386 -25.62776 1.000 22.98499 297 LYS B C 1
ATOM 5002 O O . LYS B 1 297 ? -21.17776 54.34952 -24.46575 1.000 18.98380 297 LYS B O 1
ATOM 5008 N N . LEU B 1 298 ? -20.21434 53.01133 -25.97636 1.000 21.47606 298 LEU B N 1
ATOM 5009 C CA . LEU B 1 298 ? -19.33404 52.44944 -24.95529 1.000 19.77904 298 LEU B CA 1
ATOM 5010 C C . LEU B 1 298 ? -18.43692 53.51082 -24.33098 1.000 22.17308 298 LEU B C 1
ATOM 5011 O O . LEU B 1 298 ? -18.19488 53.49252 -23.11684 1.000 20.93109 298 LEU B O 1
ATOM 5016 N N . ALA B 1 299 ? -17.90291 54.43391 -25.13437 1.000 20.07629 299 ALA B N 1
ATOM 5017 C CA . ALA B 1 299 ? -17.02731 55.43927 -24.53810 1.000 19.78171 299 ALA B CA 1
ATOM 5018 C C . ALA B 1 299 ? -17.80625 56.34770 -23.58447 1.000 20.80704 299 ALA B C 1
ATOM 5019 O O . ALA B 1 299 ? -17.31326 56.69136 -22.49698 1.000 19.03957 299 ALA B O 1
ATOM 5021 N N . GLN B 1 300 ? -19.03259 56.73208 -23.97373 1.000 22.96505 300 GLN B N 1
ATOM 5022 C CA . GLN B 1 300 ? -19.89598 57.52497 -23.10171 1.000 20.82565 300 GLN B CA 1
ATOM 5023 C C . GLN B 1 300 ? -20.28061 56.73878 -21.85098 1.000 23.22858 300 GLN B C 1
ATOM 5024 O O . GLN B 1 300 ? -20.34988 57.30773 -20.76247 1.000 19.44943 300 GLN B O 1
ATOM 5030 N N . ALA B 1 301 ? -20.58383 55.43664 -21.99268 1.000 18.13508 301 ALA B N 1
ATOM 5031 C CA . ALA B 1 301 ? -20.89959 54.63477 -20.81021 1.000 17.66402 301 ALA B CA 1
ATOM 5032 C C . ALA B 1 301 ? -19.72878 54.61724 -19.82979 1.000 20.66162 301 ALA B C 1
ATOM 5033 O O . ALA B 1 301 ? -19.92944 54.71097 -18.61479 1.000 18.19152 301 ALA B O 1
ATOM 5035 N N . LEU B 1 302 ? -18.50337 54.43119 -20.32914 1.000 18.94078 302 LEU B N 1
ATOM 5036 C CA . LEU B 1 302 ? -17.34768 54.38957 -19.42487 1.000 22.36169 302 LEU B CA 1
ATOM 5037 C C . LEU B 1 302 ? -17.05709 55.75525 -18.83336 1.000 22.53370 302 LEU B C 1
ATOM 5038 O O . LEU B 1 302 ? -16.77349 55.87178 -17.63849 1.000 18.24717 302 LEU B O 1
ATOM 5043 N N A LEU B 1 303 ? -17.12004 56.80660 -19.64994 0.544 21.40431 303 LEU B N 1
ATOM 5044 N N B LEU B 1 303 ? -17.10491 56.80196 -19.65750 0.456 21.37275 303 LEU B N 1
ATOM 5045 C CA A LEU B 1 303 ? -16.79261 58.13575 -19.14313 0.544 19.23587 303 LEU B CA 1
ATOM 5046 C CA B LEU B 1 303 ? -16.81175 58.13969 -19.15594 0.456 19.55629 303 LEU B CA 1
ATOM 5047 C C A LEU B 1 303 ? -17.79843 58.58370 -18.08883 0.544 22.15927 303 LEU B C 1
ATOM 5048 C C B LEU B 1 303 ? -17.79874 58.54575 -18.07350 0.456 21.98282 303 LEU B C 1
ATOM 5049 O O A LEU B 1 303 ? -17.41483 59.17743 -17.07040 0.544 21.70052 303 LEU B O 1
ATOM 5050 O O B LEU B 1 303 ? -17.40498 59.08802 -17.03133 0.456 21.80007 303 LEU B O 1
ATOM 5059 N N . THR B 1 304 ? -19.09210 58.30063 -18.30428 1.000 16.27276 304 THR B N 1
ATOM 5060 C CA . THR B 1 304 ? -20.08997 58.67038 -17.30183 1.000 19.78897 304 THR B CA 1
ATOM 5061 C C . THR B 1 304 ? -19.92471 57.83621 -16.03368 1.000 16.92735 304 THR B C 1
ATOM 5062 O O . THR B 1 304 ? -20.08702 58.34530 -14.91442 1.000 19.96855 304 THR B O 1
ATOM 5066 N N . HIS B 1 305 ? -19.58953 56.55436 -16.18241 1.000 20.31964 305 HIS B N 1
ATOM 5067 C CA . HIS B 1 305 ? -19.33419 55.72020 -15.00446 1.000 21.58280 305 HIS B CA 1
ATOM 5068 C C . HIS B 1 305 ? -18.13622 56.23343 -14.21403 1.000 19.82308 305 HIS B C 1
ATOM 5069 O O . HIS B 1 305 ? -18.16741 56.26696 -12.98189 1.000 19.84559 305 HIS B O 1
ATOM 5076 N N . ALA B 1 306 ? -17.07190 56.65425 -14.90359 1.000 18.71647 306 ALA B N 1
ATOM 5077 C CA . ALA B 1 306 ? -15.90492 57.18461 -14.20421 1.000 21.87874 306 ALA B CA 1
ATOM 5078 C C . ALA B 1 306 ? -16.22167 58.51568 -13.52673 1.000 18.63338 306 ALA B C 1
ATOM 5079 O O . ALA B 1 306 ? -15.81073 58.75348 -12.38262 1.000 16.71363 306 ALA B O 1
ATOM 5081 N N . MET B 1 307 ? -16.94332 59.39733 -14.22445 1.000 16.38328 307 MET B N 1
ATOM 5082 C CA . MET B 1 307 ? -17.32002 60.67695 -13.63663 1.000 19.38415 307 MET B CA 1
ATOM 5083 C C . MET B 1 307 ? -18.15073 60.48035 -12.37368 1.000 24.21956 307 MET B C 1
ATOM 5084 O O . MET B 1 307 ? -17.94244 61.17897 -11.37802 1.000 21.24530 307 MET B O 1
ATOM 5089 N N . ARG B 1 308 ? -19.09718 59.53421 -12.38741 1.000 20.72357 308 ARG B N 1
ATOM 5090 C CA . ARG B 1 308 ? -19.82398 59.23738 -11.15265 1.000 20.02616 308 ARG B CA 1
ATOM 5091 C C . ARG B 1 308 ? -18.86393 58.77570 -10.06218 1.000 17.99529 308 ARG B C 1
ATOM 5092 O O . ARG B 1 308 ? -18.99781 59.15459 -8.89212 1.000 19.24462 308 ARG B O 1
ATOM 5100 N N . ALA B 1 309 ? -17.88369 57.94960 -10.43054 1.000 17.58718 309 ALA B N 1
ATOM 5101 C CA . ALA B 1 309 ? -16.92864 57.46185 -9.44761 1.000 21.99750 309 ALA B CA 1
ATOM 5102 C C . ALA B 1 309 ? -16.05729 58.59022 -8.91671 1.000 19.59238 309 ALA B C 1
ATOM 5103 O O . ALA B 1 309 ? -15.84170 58.68432 -7.70238 1.000 18.19118 309 ALA B O 1
ATOM 5105 N N . TYR B 1 310 ? -15.55180 59.45724 -9.79450 1.000 18.32389 310 TYR B N 1
ATOM 5106 C CA . TYR B 1 310 ? -14.81757 60.62757 -9.30323 1.000 19.85296 310 TYR B CA 1
ATOM 5107 C C . TYR B 1 310 ? -15.68717 61.43296 -8.35538 1.000 22.45037 310 TYR B C 1
ATOM 5108 O O . TYR B 1 310 ? -15.22933 61.87298 -7.29355 1.000 21.95918 310 TYR B O 1
ATOM 5117 N N . ARG B 1 311 ? -16.94607 61.67124 -8.74669 1.000 20.45070 311 ARG B N 1
ATOM 5118 C CA . ARG B 1 311 ? -17.83202 62.48592 -7.92611 1.000 18.15444 311 ARG B CA 1
ATOM 5119 C C . ARG B 1 311 ? -18.01111 61.85559 -6.54970 1.000 22.49295 311 ARG B C 1
ATOM 5120 O O . ARG B 1 311 ? -17.98180 62.54574 -5.51940 1.000 22.00778 311 ARG B O 1
ATOM 5128 N N . HIS B 1 312 ? -18.17026 60.53472 -6.51314 1.000 23.70199 312 HIS B N 1
ATOM 5129 C CA . HIS B 1 312 ? -18.44110 59.85485 -5.25375 1.000 25.08897 312 HIS B CA 1
ATOM 5130 C C . HIS B 1 312 ? -17.28437 59.99945 -4.26625 1.000 21.52745 312 HIS B C 1
ATOM 5131 O O . HIS B 1 312 ? -17.49524 59.91877 -3.05289 1.000 23.80709 312 HIS B O 1
ATOM 5138 N N . GLU B 1 313 ? -16.07009 60.21173 -4.76063 1.000 21.76631 313 GLU B N 1
ATOM 5139 C CA . GLU B 1 313 ? -14.90797 60.44802 -3.90826 1.000 25.36494 313 GLU B CA 1
ATOM 5140 C C . GLU B 1 313 ? -14.76797 61.89473 -3.47019 1.000 25.86076 313 GLU B C 1
ATOM 5141 O O . GLU B 1 313 ? -13.84272 62.20291 -2.70243 1.000 26.09073 313 GLU B O 1
ATOM 5147 N N . GLY B 1 314 ? -15.63944 62.78137 -3.94280 1.000 24.99876 314 GLY B N 1
ATOM 5148 C CA . GLY B 1 314 ? -15.56887 64.17839 -3.58817 1.000 20.22612 314 GLY B CA 1
ATOM 5149 C C . GLY B 1 314 ? -14.71078 65.02048 -4.50502 1.000 23.05174 314 GLY B C 1
ATOM 5150 O O . GLY B 1 314 ? -14.42897 66.17452 -4.15882 1.000 23.14674 314 GLY B O 1
ATOM 5151 N N . LEU B 1 315 ? -14.25619 64.46967 -5.63835 1.000 18.20945 315 LEU B N 1
ATOM 5152 C CA . LEU B 1 315 ? -13.52269 65.25047 -6.62589 1.000 16.74804 315 LEU B CA 1
ATOM 5153 C C . LEU B 1 315 ? -14.47217 66.21479 -7.33928 1.000 21.56541 315 LEU B C 1
ATOM 5154 O O . LEU B 1 315 ? -15.64056 65.89916 -7.58151 1.000 19.41709 315 LEU B O 1
ATOM 5159 N N . GLN B 1 316 ? -13.97051 67.40681 -7.65277 1.000 20.87739 316 GLN B N 1
ATOM 5160 C CA . GLN B 1 316 ? -14.78338 68.46245 -8.25637 1.000 19.93916 316 GLN B CA 1
ATOM 5161 C C . GLN B 1 316 ? -14.86415 68.38101 -9.78521 1.000 20.95949 316 GLN B C 1
ATOM 5162 O O . GLN B 1 316 ? -15.90584 68.73705 -10.36481 1.000 19.98563 316 GLN B O 1
ATOM 5168 N N . ARG B 1 317 ? -13.80186 67.93744 -10.45977 1.000 18.22986 317 ARG B N 1
ATOM 5169 C CA . ARG B 1 317 ? -13.76575 67.96723 -11.92326 1.000 17.68580 317 ARG B CA 1
ATOM 5170 C C . ARG B 1 317 ? -13.18623 66.67855 -12.47477 1.000 18.13921 317 ARG B C 1
ATOM 5171 O O . ARG B 1 317 ? -12.53970 65.91119 -11.76373 1.000 20.40086 317 ARG B O 1
ATOM 5179 N N . ALA B 1 318 ? -13.43691 66.44875 -13.76338 1.000 15.98085 318 ALA B N 1
ATOM 5180 C CA . ALA B 1 318 ? -12.65826 65.51840 -14.56618 1.000 17.98529 318 ALA B CA 1
ATOM 5181 C C . ALA B 1 318 ? -11.87664 66.35643 -15.56018 1.000 16.58088 318 ALA B C 1
ATOM 5182 O O . ALA B 1 318 ? -12.39948 67.34576 -16.07807 1.000 19.00798 318 ALA B O 1
ATOM 5184 N N . VAL B 1 319 ? -10.64486 65.94690 -15.84349 1.000 15.70689 319 VAL B N 1
ATOM 5185 C CA . VAL B 1 319 ? -9.76498 66.66534 -16.75387 1.000 16.89965 319 VAL B CA 1
ATOM 5186 C C . VAL B 1 319 ? -9.15300 65.64472 -17.69140 1.000 17.78886 319 VAL B C 1
ATOM 5187 O O . VAL B 1 319 ? -8.87221 64.51453 -17.29266 1.000 19.21269 319 VAL B O 1
ATOM 5191 N N . LEU B 1 320 ? -8.92459 66.04952 -18.94001 1.000 19.76339 320 LEU B N 1
ATOM 5192 C CA . LEU B 1 320 ? -8.29233 65.16351 -19.91059 1.000 18.77798 320 LEU B CA 1
ATOM 5193 C C . LEU B 1 320 ? -7.67714 65.98878 -21.03609 1.000 21.41718 320 LEU B C 1
ATOM 5194 O O . LEU B 1 320 ? -7.97577 67.17541 -21.20450 1.000 21.24091 320 LEU B O 1
ATOM 5199 N N . ASP B 1 321 ? -6.80529 65.33319 -21.80457 1.000 20.45906 321 ASP B N 1
ATOM 5200 C CA . ASP B 1 321 ? -6.24684 65.86915 -23.03680 1.000 21.00450 321 ASP B CA 1
ATOM 5201 C C . ASP B 1 321 ? -6.83918 65.15361 -24.24495 1.000 28.13685 321 ASP B C 1
ATOM 5202 O O . ASP B 1 321 ? -7.11125 63.94593 -24.20223 1.000 22.55519 321 ASP B O 1
ATOM 5207 N N . VAL B 1 322 ? -6.95382 65.88336 -25.35500 1.000 22.83103 322 VAL B N 1
ATOM 5208 C CA . VAL B 1 322 ? -7.46082 65.28452 -26.58389 1.000 22.11649 322 VAL B CA 1
ATOM 5209 C C . VAL B 1 322 ? -6.84096 65.96800 -27.79773 1.000 21.66672 322 VAL B C 1
ATOM 5210 O O . VAL B 1 322 ? -6.63200 67.18724 -27.82233 1.000 23.02336 322 VAL B O 1
ATOM 5214 N N . ASP B 1 323 ? -6.57696 65.16150 -28.81577 1.000 18.48642 323 ASP B N 1
ATOM 5215 C CA . ASP B 1 323 ? -6.14401 65.65377 -30.11982 1.000 23.78409 323 ASP B CA 1
ATOM 5216 C C . ASP B 1 323 ? -7.20852 66.59568 -30.66033 1.000 22.17164 323 ASP B C 1
ATOM 5217 O O . ASP B 1 323 ? -8.36736 66.20176 -30.83190 1.000 23.00188 323 ASP B O 1
ATOM 5222 N N . ALA B 1 324 ? -6.82985 67.85302 -30.89584 1.000 24.52224 324 ALA B N 1
ATOM 5223 C CA . ALA B 1 324 ? -7.78087 68.82347 -31.44103 1.000 26.92549 324 ALA B CA 1
ATOM 5224 C C . ALA B 1 324 ? -8.33315 68.37958 -32.78009 1.000 24.01435 324 ALA B C 1
ATOM 5225 O O . ALA B 1 324 ? -9.41677 68.82733 -33.16988 1.000 25.29171 324 ALA B O 1
ATOM 5227 N N . ASP B 1 325 ? -7.59620 67.53098 -33.50010 1.000 19.97358 325 ASP B N 1
ATOM 5228 C CA . ASP B 1 325 ? -8.01378 66.99474 -34.78919 1.000 24.13389 325 ASP B CA 1
ATOM 5229 C C . ASP B 1 325 ? -8.29765 65.49395 -34.72662 1.000 25.48296 325 ASP B C 1
ATOM 5230 O O . ASP B 1 325 ? -8.09146 64.78314 -35.70965 1.000 22.16404 325 ASP B O 1
ATOM 5235 N N . SER B 1 326 ? -8.75826 64.99986 -33.58207 1.000 23.57492 326 SER B N 1
ATOM 5236 C CA . SER B 1 326 ? -8.98579 63.56864 -33.40631 1.000 24.79784 326 SER B CA 1
ATOM 5237 C C . SER B 1 326 ? -9.69122 62.97803 -34.61884 1.000 31.43496 326 SER B C 1
ATOM 5238 O O . SER B 1 326 ? -10.81680 63.38143 -34.94053 1.000 27.36829 326 SER B O 1
ATOM 5241 N N . PRO B 1 327 ? -9.04323 62.04176 -35.32415 1.000 28.12963 327 PRO B N 1
ATOM 5242 C CA . PRO B 1 327 ? -9.67426 61.41392 -36.49133 1.000 29.65033 327 PRO B CA 1
ATOM 5243 C C . PRO B 1 327 ? -10.93059 60.62287 -36.15624 1.000 28.60181 327 PRO B C 1
ATOM 5244 O O . PRO B 1 327 ? -11.68653 60.28427 -37.07152 1.000 25.57231 327 PRO B O 1
ATOM 5248 N N . THR B 1 328 ? -11.18145 60.30527 -34.88952 1.000 22.87960 328 THR B N 1
ATOM 5249 C CA . THR B 1 328 ? -12.36270 59.53102 -34.53217 1.000 29.13652 328 THR B CA 1
ATOM 5250 C C . THR B 1 328 ? -13.39030 60.36327 -33.77063 1.000 27.54730 328 THR B C 1
ATOM 5251 O O . THR B 1 328 ? -14.28455 59.80710 -33.12896 1.000 27.24660 328 THR B O 1
ATOM 5255 N N . GLY B 1 329 ? -13.28666 61.68815 -33.83523 1.000 26.89301 329 GLY B N 1
ATOM 5256 C CA . GLY B 1 329 ? -14.34437 62.51860 -33.30208 1.000 26.86947 329 GLY B CA 1
ATOM 5257 C C . GLY B 1 329 ? -14.35087 62.64177 -31.80144 1.000 28.20844 329 GLY B C 1
ATOM 5258 O O . GLY B 1 329 ? -15.39686 62.96415 -31.21915 1.000 23.27516 329 GLY B O 1
ATOM 5259 N N . ALA B 1 330 ? -13.20808 62.40320 -31.14971 1.000 24.41877 330 ALA B N 1
ATOM 5260 C CA . ALA B 1 330 ? -13.18166 62.42364 -29.69224 1.000 22.37153 330 ALA B CA 1
ATOM 5261 C C . ALA B 1 330 ? -13.53734 63.79755 -29.13576 1.000 19.88103 330 ALA B C 1
ATOM 5262 O O . ALA B 1 330 ? -14.09039 63.88955 -28.03332 1.000 21.21667 330 ALA B O 1
ATOM 5264 N N . VAL B 1 331 ? -13.20052 64.87612 -29.84571 1.000 23.26091 331 VAL B N 1
ATOM 5265 C CA . VAL B 1 331 ? -13.55662 66.21073 -29.35229 1.000 26.98216 331 VAL B CA 1
ATOM 5266 C C . VAL B 1 331 ? -15.07491 66.33594 -29.20853 1.000 27.09449 331 VAL B C 1
ATOM 5267 O O . VAL B 1 331 ? -15.58875 66.78733 -28.17327 1.000 23.24116 331 VAL B O 1
ATOM 5271 N N . ALA B 1 332 ? -15.81907 65.94717 -30.25213 1.000 24.70085 332 ALA B N 1
ATOM 5272 C CA . ALA B 1 332 ? -17.28302 65.98599 -30.17354 1.000 20.79743 332 ALA B CA 1
ATOM 5273 C C . ALA B 1 332 ? -17.81845 65.09789 -29.04478 1.000 19.47749 332 ALA B C 1
ATOM 5274 O O . ALA B 1 332 ? -18.77984 65.46234 -28.35106 1.000 25.47075 332 ALA B O 1
ATOM 5276 N N . LEU B 1 333 ? -17.22782 63.92044 -28.85819 1.000 23.73958 333 LEU B N 1
ATOM 5277 C CA . LEU B 1 333 ? -17.61200 63.06547 -27.73681 1.000 23.82791 333 LEU B CA 1
ATOM 5278 C C . LEU B 1 333 ? -17.54082 63.82401 -26.41207 1.000 18.94488 333 LEU B C 1
ATOM 5279 O O . LEU B 1 333 ? -18.50266 63.84567 -25.62936 1.000 19.92841 333 LEU B O 1
ATOM 5284 N N . TYR B 1 334 ? -16.39651 64.44556 -26.13042 1.000 20.32600 334 TYR B N 1
ATOM 5285 C CA . TYR B 1 334 ? -16.24579 65.09982 -24.83061 1.000 22.44778 334 TYR B CA 1
ATOM 5286 C C . TYR B 1 334 ? -17.15384 66.31040 -24.72189 1.000 20.06792 334 TYR B C 1
ATOM 5287 O O . TYR B 1 334 ? -17.73376 66.57272 -23.65855 1.000 21.85686 334 TYR B O 1
ATOM 5296 N N . GLU B 1 335 ? -17.28931 67.06145 -25.81244 1.000 22.36154 335 GLU B N 1
ATOM 5297 C CA . GLU B 1 335 ? -18.17316 68.22289 -25.79966 1.000 23.88646 335 GLU B CA 1
ATOM 5298 C C . GLU B 1 335 ? -19.59328 67.82592 -25.41414 1.000 24.07382 335 GLU B C 1
ATOM 5299 O O . GLU B 1 335 ? -20.25092 68.50376 -24.60931 1.000 21.50427 335 GLU B O 1
ATOM 5305 N N . GLY B 1 336 ? -20.09862 66.74387 -26.01001 1.000 24.98382 336 GLY B N 1
ATOM 5306 C CA . GLY B 1 336 ? -21.46807 66.33264 -25.74920 1.000 22.85928 336 GLY B CA 1
ATOM 5307 C C . GLY B 1 336 ? -21.69166 65.86046 -24.32856 1.000 24.41936 336 GLY B C 1
ATOM 5308 O O . GLY B 1 336 ? -22.84046 65.80202 -23.87744 1.000 24.11096 336 GLY B O 1
ATOM 5309 N N . LEU B 1 337 ? -20.61951 65.53306 -23.61116 1.000 18.91960 337 LEU B N 1
ATOM 5310 C CA . LEU B 1 337 ? -20.69345 65.13622 -22.20870 1.000 18.06320 337 LEU B CA 1
ATOM 5311 C C . LEU B 1 337 ? -20.34147 66.27063 -21.24718 1.000 25.00860 337 LEU B C 1
ATOM 5312 O O . LEU B 1 337 ? -20.14705 66.01390 -20.05376 1.000 22.33818 337 LEU B O 1
ATOM 5317 N N . GLY B 1 338 ? -20.23141 67.50257 -21.74704 1.000 24.12988 338 GLY B N 1
ATOM 5318 C CA . GLY B 1 338 ? -20.08641 68.68254 -20.91660 1.000 22.94708 338 GLY B CA 1
ATOM 5319 C C . GLY B 1 338 ? -18.67083 69.16336 -20.67726 1.000 20.04747 338 GLY B C 1
ATOM 5320 O O . GLY B 1 338 ? -18.47154 70.00290 -19.79092 1.000 22.41493 338 GLY B O 1
ATOM 5321 N N . PHE B 1 339 ? -17.68211 68.63896 -21.40465 1.000 17.63392 339 PHE B N 1
ATOM 5322 C CA . PHE B 1 339 ? -16.30146 69.09025 -21.25733 1.000 18.62052 339 PHE B CA 1
ATOM 5323 C C . PHE B 1 339 ? -16.11039 70.41792 -21.97984 1.000 20.79630 339 PHE B C 1
ATOM 5324 O O . PHE B 1 339 ? -16.72628 70.66980 -23.01825 1.000 26.09404 339 PHE B O 1
ATOM 5332 N N . SER B 1 340 ? -15.24309 71.27453 -21.43051 1.000 18.63395 340 SER B N 1
ATOM 5333 C CA . SER B 1 340 ? -14.97706 72.55916 -22.06533 1.000 22.01339 340 SER B CA 1
ATOM 5334 C C . SER B 1 340 ? -13.48197 72.88690 -22.00806 1.000 22.93373 340 SER B C 1
ATOM 5335 O O . SER B 1 340 ? -12.73004 72.31870 -21.21769 1.000 18.18315 340 SER B O 1
ATOM 5338 N N . LEU B 1 341 ? -13.04928 73.79491 -22.88330 1.000 17.95167 341 LEU B N 1
ATOM 5339 C CA . LEU B 1 341 ? -11.62456 74.01181 -23.11074 1.000 21.38248 341 LEU B CA 1
ATOM 5340 C C . LEU B 1 341 ? -10.96159 74.74174 -21.94147 1.000 19.74155 341 LEU B C 1
ATOM 5341 O O . LEU B 1 341 ? -11.49875 75.71102 -21.41377 1.000 18.59127 341 LEU B O 1
ATOM 5346 N N . VAL B 1 342 ? -9.77547 74.27534 -21.54647 1.000 20.95642 342 VAL B N 1
ATOM 5347 C CA . VAL B 1 342 ? -8.97409 74.89829 -20.49084 1.000 20.44848 342 VAL B CA 1
ATOM 5348 C C . VAL B 1 342 ? -7.67176 75.47049 -21.04375 1.000 22.97457 342 VAL B C 1
ATOM 5349 O O . VAL B 1 342 ? -7.29925 76.60448 -20.74480 1.000 27.19765 342 VAL B O 1
ATOM 5353 N N . ASN B 1 343 ? -6.94859 74.67449 -21.82102 1.000 21.68051 343 ASN B N 1
ATOM 5354 C CA . ASN B 1 343 ? -5.57739 74.96748 -22.19867 1.000 24.30313 343 ASN B CA 1
ATOM 5355 C C . ASN B 1 343 ? -5.34318 74.25819 -23.52712 1.000 22.20455 343 ASN B C 1
ATOM 5356 O O . ASN B 1 343 ? -6.12723 73.39215 -23.92857 1.000 21.62177 343 ASN B O 1
ATOM 5361 N N . ARG B 1 344 ? -4.25757 74.62312 -24.20595 1.000 20.63497 344 ARG B N 1
ATOM 5362 C CA . ARG B 1 344 ? -3.84859 73.94398 -25.43433 1.000 19.94840 344 ARG B CA 1
ATOM 5363 C C . ARG B 1 344 ? -2.34244 73.72879 -25.40658 1.000 22.34544 344 ARG B C 1
ATOM 5364 O O . ARG B 1 344 ? -1.59385 74.55371 -24.86503 1.000 19.91783 344 ARG B O 1
ATOM 5372 N N . SER B 1 345 ? -1.90897 72.60000 -25.98990 1.000 19.85056 345 SER B N 1
ATOM 5373 C CA . SER B 1 345 ? -0.50482 72.21050 -26.10533 1.000 24.26240 345 SER B CA 1
ATOM 5374 C C . SER B 1 345 ? -0.20636 71.80686 -27.54662 1.000 23.65205 345 SER B C 1
ATOM 5375 O O . SER B 1 345 ? -1.11346 71.58379 -28.35654 1.000 25.57206 345 SER B O 1
ATOM 5378 N N . ILE B 1 346 ? 1.08367 71.68240 -27.85474 1.000 21.63166 346 ILE B N 1
ATOM 5379 C CA . ILE B 1 346 ? 1.55910 71.53202 -29.22568 1.000 21.02183 346 ILE B CA 1
ATOM 5380 C C . ILE B 1 346 ? 2.63305 70.45623 -29.25442 1.000 26.70056 346 ILE B C 1
ATOM 5381 O O . ILE B 1 346 ? 3.55043 70.47907 -28.42655 1.000 24.87365 346 ILE B O 1
ATOM 5386 N N . SER B 1 347 ? 2.55382 69.54112 -30.23102 1.000 23.32756 347 SER B N 1
ATOM 5387 C CA . SER B 1 347 ? 3.69031 68.66602 -30.52663 1.000 27.57417 347 SER B CA 1
ATOM 5388 C C . SER B 1 347 ? 4.67965 69.36421 -31.44994 1.000 28.07286 347 SER B C 1
ATOM 5389 O O . SER B 1 347 ? 4.29064 69.92099 -32.48742 1.000 22.98919 347 SER B O 1
ATOM 5392 N N . LEU B 1 348 ? 5.96943 69.29140 -31.09440 1.000 19.32095 348 LEU B N 1
ATOM 5393 C CA . LEU B 1 348 ? 7.05854 69.92407 -31.84070 1.000 21.75517 348 LEU B CA 1
ATOM 5394 C C . LEU B 1 348 ? 7.96231 68.82265 -32.37804 1.000 23.60320 348 LEU B C 1
ATOM 5395 O O . LEU B 1 348 ? 8.62790 68.13361 -31.60045 1.000 23.91915 348 LEU B O 1
ATOM 5400 N N . ILE B 1 349 ? 8.01715 68.66884 -33.69880 1.000 24.35985 349 ILE B N 1
ATOM 5401 C CA . ILE B 1 349 ? 8.62662 67.48230 -34.28661 1.000 22.80092 349 ILE B CA 1
ATOM 5402 C C . ILE B 1 349 ? 9.50443 67.83804 -35.47610 1.000 24.13107 349 ILE B C 1
ATOM 5403 O O . ILE B 1 349 ? 9.20039 68.75370 -36.24950 1.000 29.03677 349 ILE B O 1
ATOM 5408 N N . LYS B 1 350 ? 10.60978 67.10467 -35.60947 1.000 26.59573 350 LYS B N 1
ATOM 5409 C CA . LYS B 1 350 ? 11.44800 67.12069 -36.79248 1.000 29.08702 350 LYS B CA 1
ATOM 5410 C C . LYS B 1 350 ? 11.42186 65.72409 -37.38833 1.000 32.85015 350 LYS B C 1
ATOM 5411 O O . LYS B 1 350 ? 11.52537 64.73247 -36.66012 1.000 32.73749 350 LYS B O 1
ATOM 5417 N N . GLN B 1 351 ? 11.25817 65.65057 -38.70575 1.000 31.74390 351 GLN B N 1
ATOM 5418 C CA . GLN B 1 351 ? 10.96736 64.40057 -39.39686 1.000 37.10247 351 GLN B CA 1
ATOM 5419 C C . GLN B 1 351 ? 12.12606 63.99617 -40.29309 1.000 34.81516 351 GLN B C 1
ATOM 5420 O O . GLN B 1 351 ? 12.76877 64.84127 -40.91851 1.000 38.13335 351 GLN B O 1
ATOM 5426 N N . PHE B 1 352 ? 12.37418 62.69642 -40.36353 1.000 41.41684 352 PHE B N 1
ATOM 5427 C CA . PHE B 1 352 ? 13.47069 62.16819 -41.17827 1.000 41.92980 352 PHE B CA 1
ATOM 5428 C C . PHE B 1 352 ? 13.02081 60.92047 -41.93284 1.000 45.47536 352 PHE B C 1
ATOM 5429 O O . PHE B 1 352 ? 11.97280 60.34508 -41.65127 1.000 45.18501 352 PHE B O 1
#

Solvent-accessible surface area: 31387 Å² total; per-residue (Å²): 92,16,0,52,139,97,10,138,28,32,144,106,32,135,76,20,102,62,30,121,54,18,91,28,99,24,1,69,116,96,12,10,7,38,0,7,112,3,32,48,31,0,4,71,63,16,43,56,29,48,42,30,26,12,32,60,7,64,46,95,15,95,46,136,42,22,63,33,68,105,3,1,0,0,0,22,22,96,175,50,88,17,0,0,11,0,7,0,32,26,102,99,79,30,101,77,10,0,77,0,25,1,59,33,14,13,24,40,122,36,71,90,95,42,6,16,38,18,7,3,183,10,5,30,59,20,0,20,25,8,0,19,116,28,97,50,96,36,60,0,33,0,2,24,67,11,21,62,74,1,70,105,35,15,113,37,14,88,197,42,43,3,110,31,38,40,106,51,43,25,8,28,13,40,2,90,104,113,18,59,129,33,121,56,26,177,55,17,100,43,58,67,12,7,128,118,28,17,54,48,0,49,79,0,9,28,90,6,36,161,29,58,48,18,39,39,73,53,56,126,130,28,8,66,20,51,44,153,39,82,18,32,48,37,84,8,0,10,0,0,0,3,186,124,165,64,49,0,0,0,0,0,3,0,33,9,18,36,25,24,14,167,52,20,62,34,11,5,0,44,8,74,34,22,7,14,41,151,134,64,76,86,134,119,2,17,55,4,0,0,1,58,0,1,77,23,0,104,124,46,26,6,97,53,0,2,2,79,8,1,30,86,22,91,81,37,21,39,72,40,15,112,70,10,44,7,56,77,62,30,99,30,19,7,0,2,43,107,74,46,0,47,140,111,7,134,26,31,141,108,33,129,83,15,106,21,26,123,55,19,91,27,96,27,2,61,123,62,14,13,6,40,0,8,109,2,34,50,30,1,3,70,60,14,42,59,32,48,43,31,26,12,31,58,6,68,41,95,23,104,36,145,46,20,62,35,71,103,3,2,0,0,0,24,17,91,172,52,86,12,0,0,9,0,8,0,34,24,82,98,78,30,74,77,9,0,76,0,25,1,62,31,16,13,20,41,125,34,69,87,92,39,2,16,42,24,6,3,189,8,4,34,52,20,0,20,25,9,0,20,116,31,100,51,108,35,60,0,32,0,4,23,66,10,24,75,76,1,87,101,31,18,103,34,10,91,136,53,49,6,105,34,36,41,110,46,34,26,10,26,9,34,1,92,87,121,20,63,127,36,118,58,34,175,62,22,78,44,61,67,14,6,125,118,28,17,57,43,0,51,76,0,8,26,77,6,32,135,40,59,48,17,40,31,71,69,55,133,98,35,7,62,16,45,40,135,40,84,19,27,50,40,84,6,0,10,0,0,0,5,153,64,103,79,128,46,44,1,0,0,0,0,0,0,31,9,16,36,25,24,12,165,55,20,62,33,9,6,0,47,7,66,35,25,8,14,40,145,120,38,76,85,125,120,3,19,54,4,0,0,1,56,0,0,75,23,0,97,137,52,18,8,96,61,0,2,2,80,9,1,30,84,20,89,79,38,21,45,72,42,15,116,61,9,37,10,62,101,69,38,106,31,18,8,0,1,41,98,64

B-factor: mean 31.59, std 12.66, range [13.4, 113.73]

Radius of gyration: 28.04 Å; Cα contacts (8 Å, |Δi|>4): 1391; chains: 2; bounding box: 59×54×85 Å

InterPro domains:
  IPR000182 GNAT domain [PF00583] (213-339)
  IPR000182 GNAT domain [PS51186] (32-190)
  IPR000182 GNAT domain [PS51186] (198-352)
  IPR016181 Acyl-CoA N-acyltransferase [SSF55729] (91-344)
  IPR050832 Bacterial Acetyltransferase [PTHR43877] (214-345)

Nearest PDB structures (foldseek):
  7q3a-assembly1_A  TM=1.003E+00  e=5.832E-79  Mycobacteroides abscessus ATCC 19977
  7q3a-assembly2_B  TM=1.001E+00  e=9.459E-74  Mycobacteroides abscessus ATCC 19977
  3tt2-assembly1_A  TM=7.383E-01  e=4.295E-26  Sphaerobacter thermophilus DSM 20745
  1p0h-assembly1_A  TM=7.502E-01  e=4.027E-21  Mycobacterium tuberculosis H37Rv
  2c27-assembly1_A  TM=7.903E-01  e=4.601E-20  Mycobacterium tuberculosis H37Rv

Secondary structure (DSSP, 8-state):
--HHHH----SSPPPP---TT-EEE---GGGHHHHHHHHHHHHHHH-TTS---HHHHHHHHH-TT--HHHHEEEEE-TTS-EEEEEEEEE-S--SS-EEEEEEEEE-GGG-SSSHHHHHHHHHHHHHHHHHHHHT-SS-EEEEEEEETT-HHHHHHHHHTT-EEEEEEEEEEEETTS-----PPPTT-EEEE--GGGHHHHHHHHHHHGGGSTT--PPPHHHHHHHTTSTTEEEEEEEEEEEE--EEEEEEEEEE--GGGHHHHTS-EEEEEEEEE-GGG-SSSHHHHHHHHHHHHHHHTT--EEEEEEETT-TT-HHHHHHHTT-EEEEEEEEEEEE-/-HHHHS---SSPPPP---TT-EEE---GGGHHHHHHHHHHHHHHH-TT----HHHHHHHHT-TT--HHHHEEEEE-TTS-EEEEEEEEE-S--SS-EEEEEEEEE-GGGTTSSHHHHHHHHHHHHHHHHHHHH--SS-EEEEEEEETT-HHHHHHHHTTT-EEEEEEEEEEEETTS-----PPPTTEEEEE--GGGHHHHHHHHHHHGGGSSS--PPPHHHHHHHTTSTTEEEEEEEEEEE------EEEEEEEEE--GGGHHHHTS-EEEEEEEEE-GGGTTSSHHHHHHHHHHHHHHHTT--EEEEEEETT-TT-HHHHHHHTT-EEEEEEEEEEEE-

Organism: Mycobacteroides abscessus (strain ATCC 19977 / DSM 44196 / CCUG 20993 / CIP 104536 / JCM 13569 / NCTC 13031 / TMC 1543 / L948) (NCBI:txid561007)

Sequence (679 aa):
ASLSERVDAPDVVEIPSAGADLTWRAATKEDIPALFELWRAAGAVDHPTSLVMLDELEEEFDDDDDFDPALDSVIAVDSLGRRVVAFGSATTVKSAHETVVWVALDGTVHPERRGEGIGSSVLRWQEQRGLQHLAESDECLPGWLASSAEEHHAVWTIELFHRNGYESVRWWHELERDLAQPIPDVTLPEGIRIETYGPEWSEPTRDAHNEAFRDHWGSQPEAREDWEAAHRLSAFRADLSFVAVARDQDIVVAYLLSDVNEEEWEANGYSFGFVDLLGVRRDWRGRKLAQALLTHAMRAYRHEGLQRAVLDVDADSPTGAVALYEGLGFSLVNRSISLIKQFSLSERVDAPDVVEIPSAGADLTWRAATKEDIPALFELWRAAGAVDHPTSLVMLDELEEEFDDDDFDPALDSVIAVDSLGRVVAFGSATVKSAHETVVWVALDGTVHPERRGEGIGSSVLRWQEQRGLQHLAESDECLPGWLASSAEEHAVWTIELFHRNGYESVRWWHELEERDLAQQPIPDVTLPEGIRIETYGPEWSEPTRDAHNEAFRDHWGSQPEAREDWEAAHRLSAFRADLSFVAVARDAGQDIVVAYLLSDVNEEEWEANGYSFGFVDLLGVRRDWRGRKLAQALLLTHAMRAYRHEGLQRAVLDVDADSPTGAVALYEGLGFSLVNRSISLIKQF